Protein AF-A0A3B8WZX5-F1 (afdb_monomer_lite)

Radius of gyration: 29.1 Å; chains: 1; bounding box: 74×49×90 Å

Secondary structure (DSSP, 8-state):
-PPTTPPPS-S-PPEE-TTSPEEPPPPEEE-TT-EEEEPTT-EEEEEESEEEE-SEEEETTSEEEEEESSEEEEEE---SS--SEEEEEES--EEEE-SEEEETTSEEEEEESEEEE-SEEEEEE-SS---EEEEEEEE--EEEEPTTS-EEEE--EE-EEEE-TT-EEEEEE----TTS-GGGS--B-TTSPPPPPEEEEEESEEEE-TT-EEEETTSEEEEEE-S-TT--S---SPPTT-EEEE-TT-EEE-PPPPEEEEGGGGEEEEE--TTTTTT-TTTTTSTTTT-EEEEETTT--TTS--HHHHHTS-B-HHHHS-S--EEEEEESSEEEE-TT-EEE----EEEEESEEEEEEEEEETTS-EEETTT--TTSPEEEE-SSEEEEETTTTEEEEE--TT---EEEEEE--EEEE----EEEEE-SEEEE-SEEE------TT--STTTSPPPPEEEES-PPPTT---TT--TTS-----------------SS----GGGS--

Sequence (509 aa):
LAAAGEQLDSALTPFLDANDNPLPSGDVIVEQGAQLSADSFGRLMLVGANVENRGSLEAADGQVILAAGDELVLLNSTDSDLRGFLVEVANGGTVTHSGEIVTERGNTTLVGLAVNQSGRISATTSLDVNGSIHLLARDGGSVQNSGGGGKELISTHTGALVIDQDSVTEVVAEIGPQNLPLSERDTAIDEQPQPLSQIELMGRTIHLRGNSRISARGGEVTLNALSDPSDTSGSPLAENDVRIQMESAALIDVSGYDASKEMASNQIEVELRGNEFADAPLQKNGPLRGEKVNIDIREGTPVADVGAFINSVPKNLAERLSAGGSVTFNSSGEVRLLAGAEIDVSGGTVDYAAGNITTSQLLAADGRLVDIADASPDVPYRGVARALEITDEKWQFTQQFVGAAFSGDVTRYHDAYQQGQDAGRVVIEAPGMLVENRFVSDTTVGEFQRNVADRPNGGELVIGLAPQAGELQLNRDPQLVGYRAPNIEIDEFSDQPSSGALDFNTSLM

Structure (mmCIF, N/CA/C/O backbone):
data_AF-A0A3B8WZX5-F1
#
_entry.id   AF-A0A3B8WZX5-F1
#
loop_
_atom_site.group_PDB
_atom_site.id
_atom_site.type_symbol
_atom_site.label_atom_id
_atom_site.label_alt_id
_atom_site.label_comp_id
_atom_site.label_asym_id
_atom_site.label_entity_id
_atom_site.label_seq_id
_atom_site.pdbx_PDB_ins_code
_atom_site.Cartn_x
_atom_site.Cartn_y
_atom_site.Cartn_z
_atom_site.occupancy
_atom_site.B_iso_or_equiv
_atom_site.auth_seq_id
_atom_site.auth_comp_id
_atom_site.auth_asym_id
_atom_site.auth_atom_id
_atom_site.pdbx_PDB_model_num
ATOM 1 N N . LEU A 1 1 ? -20.869 22.727 6.109 1.00 32.78 1 LEU A N 1
ATOM 2 C CA . LEU A 1 1 ? -19.502 22.843 5.555 1.00 32.78 1 LEU A CA 1
ATOM 3 C C . LEU A 1 1 ? -18.841 24.028 6.244 1.00 32.78 1 LEU A C 1
ATOM 5 O O . LEU A 1 1 ? -19.081 25.156 5.835 1.00 32.78 1 LEU A O 1
ATOM 9 N N . ALA A 1 2 ? -18.147 23.786 7.357 1.00 27.91 2 ALA A N 1
ATOM 10 C CA . ALA A 1 2 ? -17.341 24.817 8.009 1.00 27.91 2 ALA A CA 1
ATOM 11 C C . ALA A 1 2 ? -16.017 24.995 7.251 1.00 27.91 2 ALA A C 1
ATOM 13 O O . ALA A 1 2 ? -15.567 24.078 6.558 1.00 27.91 2 ALA A O 1
ATOM 14 N N . ALA A 1 3 ? -15.441 26.192 7.341 1.00 27.61 3 ALA A N 1
ATOM 15 C CA . ALA A 1 3 ? -14.162 26.519 6.728 1.00 27.61 3 ALA A CA 1
ATOM 16 C C . ALA A 1 3 ? -13.019 25.721 7.382 1.00 27.61 3 ALA A C 1
ATOM 18 O O . ALA A 1 3 ? -13.107 25.308 8.539 1.00 27.61 3 ALA A O 1
ATOM 19 N N . ALA A 1 4 ? -11.940 25.503 6.628 1.00 32.44 4 ALA A N 1
ATOM 20 C CA . ALA A 1 4 ? -10.750 24.815 7.114 1.00 32.44 4 ALA A CA 1
ATOM 21 C C . ALA A 1 4 ? -10.227 25.461 8.411 1.00 32.44 4 ALA A C 1
ATOM 23 O O . ALA A 1 4 ? -9.957 26.660 8.446 1.00 32.44 4 ALA A O 1
ATOM 24 N N . GLY A 1 5 ? -10.082 24.655 9.465 1.00 37.53 5 GLY A N 1
ATOM 25 C CA . GLY A 1 5 ? -9.464 25.074 10.722 1.00 37.53 5 GLY A CA 1
ATOM 26 C C . GLY A 1 5 ? -10.410 25.575 11.816 1.00 37.53 5 GLY A C 1
ATOM 27 O O . GLY A 1 5 ? -9.913 25.964 12.871 1.00 37.53 5 GLY A O 1
ATOM 28 N N . GLU A 1 6 ? -11.734 25.537 11.658 1.00 37.16 6 GLU A N 1
ATOM 29 C CA . GLU A 1 6 ? -12.652 25.754 12.789 1.00 37.16 6 GLU A CA 1
ATOM 30 C C . GLU A 1 6 ? -12.903 24.445 13.553 1.00 37.16 6 GLU A C 1
ATOM 32 O O . GLU A 1 6 ? -13.198 23.413 12.957 1.00 37.16 6 GLU A O 1
ATOM 37 N N . GLN A 1 7 ? -12.750 24.491 14.883 1.00 42.84 7 GLN A N 1
ATOM 38 C CA . GLN A 1 7 ? -13.244 23.432 15.762 1.00 42.84 7 GLN A CA 1
ATOM 39 C C . GLN A 1 7 ? -14.767 23.476 15.659 1.00 42.84 7 GLN A C 1
ATOM 41 O O . GLN A 1 7 ? -15.367 24.507 15.957 1.00 42.84 7 GLN A O 1
ATOM 46 N N . LEU A 1 8 ? -15.382 22.390 15.204 1.00 43.44 8 LEU A N 1
ATOM 47 C CA . LEU A 1 8 ? -16.813 22.229 15.400 1.00 43.44 8 LEU A CA 1
ATOM 48 C C . LEU A 1 8 ? -17.001 21.960 16.897 1.00 43.44 8 LEU A C 1
ATOM 50 O O . LEU A 1 8 ? -16.358 21.057 17.436 1.00 43.44 8 LEU A O 1
ATOM 54 N N . ASP A 1 9 ? -17.827 22.764 17.574 1.00 43.78 9 ASP A N 1
ATOM 55 C CA . ASP A 1 9 ? -18.395 22.373 18.870 1.00 43.78 9 ASP A CA 1
ATOM 56 C C . ASP A 1 9 ? -18.927 20.935 18.750 1.00 43.78 9 ASP A C 1
ATOM 58 O O . ASP A 1 9 ? -19.375 20.564 17.659 1.00 43.78 9 ASP A O 1
ATOM 62 N N . SER A 1 10 ? -18.840 20.140 19.830 1.00 48.41 10 SER A N 1
ATOM 63 C CA . SER A 1 10 ? -19.193 18.708 19.837 1.00 48.41 10 SER A CA 1
ATOM 64 C C . SER A 1 10 ? -20.376 18.428 18.907 1.00 48.41 10 SER A C 1
ATOM 66 O O . SER A 1 10 ? -21.470 18.971 19.089 1.00 48.41 10 SER A O 1
ATOM 68 N N . ALA A 1 11 ? -20.130 17.641 17.852 1.00 44.72 11 ALA A N 1
ATOM 69 C CA . ALA A 1 11 ? -21.087 17.455 16.759 1.00 44.72 11 ALA A CA 1
ATOM 70 C C . ALA A 1 11 ? -22.390 16.777 17.224 1.00 44.72 11 ALA A C 1
ATOM 72 O O . ALA A 1 11 ? -23.406 16.823 16.527 1.00 44.72 11 ALA A O 1
ATOM 73 N N . LEU A 1 12 ? -22.366 16.176 18.415 1.00 49.47 12 LEU A N 1
ATOM 74 C CA . LEU A 1 12 ? -23.503 15.578 19.086 1.00 49.47 12 LEU A CA 1
ATOM 75 C C . LEU A 1 12 ? -23.896 16.472 20.266 1.00 49.47 12 LEU A C 1
ATOM 77 O O . LEU A 1 12 ? -23.279 16.446 21.327 1.00 49.47 12 LEU A O 1
ATOM 81 N N . THR A 1 13 ? -24.959 17.260 20.098 1.00 54.66 13 THR A N 1
ATOM 82 C CA . THR A 1 13 ? -25.669 17.783 21.272 1.00 54.66 13 THR A CA 1
ATOM 83 C C . THR A 1 13 ? -26.432 16.612 21.890 1.00 54.66 13 THR A C 1
ATOM 85 O O . THR A 1 13 ? -27.194 15.958 21.170 1.00 54.66 13 THR A O 1
ATOM 88 N N . PRO A 1 14 ? -26.224 16.285 23.179 1.00 57.25 14 PRO A N 1
ATOM 89 C CA . PRO A 1 14 ? -26.916 15.161 23.787 1.00 57.25 14 PRO A CA 1
ATOM 90 C C . PRO A 1 14 ? -28.425 15.399 23.730 1.00 57.25 14 PRO A C 1
ATOM 92 O O . PRO A 1 14 ? -28.904 16.508 23.992 1.00 57.25 14 PRO A O 1
ATOM 95 N N . PHE A 1 15 ? -29.183 14.357 23.387 1.00 59.25 15 PHE A N 1
ATOM 96 C CA . PHE A 1 15 ? -30.637 14.403 23.515 1.00 59.25 15 PHE A CA 1
ATOM 97 C C . PHE A 1 15 ? -30.975 14.686 24.976 1.00 59.25 15 PHE A C 1
ATOM 99 O O . PHE A 1 15 ? -30.326 14.145 25.853 1.00 59.25 15 PHE A O 1
ATOM 106 N N . LEU A 1 16 ? -31.961 15.528 25.266 1.00 70.50 16 LEU A N 1
ATOM 107 C CA . LEU A 1 16 ? -32.364 15.787 26.648 1.00 70.50 16 LEU A CA 1
ATOM 108 C C . LEU A 1 16 ? -33.636 14.999 26.975 1.00 70.50 16 LEU A C 1
ATOM 110 O O . LEU A 1 16 ? -34.554 14.925 26.154 1.00 70.50 16 LEU A O 1
ATOM 114 N N . ASP A 1 17 ? -33.695 14.393 28.161 1.00 72.44 17 ASP A N 1
ATOM 115 C CA . ASP A 1 17 ? -34.933 13.827 28.693 1.00 72.44 17 ASP A CA 1
ATOM 116 C C . ASP A 1 17 ? -35.912 14.939 29.130 1.00 72.44 17 ASP A C 1
ATOM 118 O O . ASP A 1 17 ? -35.624 16.134 29.058 1.00 72.44 17 ASP A O 1
ATOM 122 N N . ALA A 1 18 ? -37.100 14.559 29.608 1.00 78.50 18 ALA A N 1
ATOM 123 C CA . ALA A 1 18 ? -38.114 15.517 30.066 1.00 78.50 18 ALA A CA 1
ATOM 124 C C . ALA A 1 18 ? -37.692 16.362 31.293 1.00 78.50 18 ALA A C 1
ATOM 126 O O . ALA A 1 18 ? -38.438 17.256 31.690 1.00 78.50 18 ALA A O 1
ATOM 127 N N . ASN A 1 19 ? -36.541 16.064 31.903 1.00 83.50 19 ASN A N 1
ATOM 128 C CA . ASN A 1 19 ? -35.959 16.764 33.045 1.00 83.50 19 ASN A CA 1
ATOM 129 C C . ASN A 1 19 ? -34.645 17.486 32.680 1.00 83.50 19 ASN A C 1
ATOM 131 O O . ASN A 1 19 ? -33.894 17.836 33.589 1.00 83.50 19 ASN A O 1
ATOM 135 N N . ASP A 1 20 ? -34.364 17.692 31.387 1.00 77.00 20 ASP A N 1
ATOM 136 C CA . ASP A 1 20 ? -33.125 18.288 30.871 1.00 77.00 20 ASP A CA 1
ATOM 137 C C . ASP A 1 20 ? -31.845 17.483 31.190 1.00 77.00 20 ASP A C 1
ATOM 139 O O . ASP A 1 20 ? -30.740 18.031 31.182 1.00 77.00 20 ASP A O 1
ATOM 143 N N . ASN A 1 21 ? -31.954 16.173 31.444 1.00 74.12 21 ASN A N 1
ATOM 144 C CA . ASN A 1 21 ? -30.777 15.313 31.575 1.00 74.12 21 ASN A CA 1
ATOM 145 C C . ASN A 1 21 ? -30.302 14.837 30.194 1.00 74.12 21 ASN A C 1
ATOM 147 O O . ASN A 1 21 ? -31.134 14.376 29.409 1.00 74.12 21 ASN A O 1
ATOM 151 N N . PRO A 1 22 ? -28.986 14.849 29.918 1.00 64.06 22 PRO A N 1
ATOM 152 C CA . PRO A 1 22 ? -28.408 14.188 28.754 1.00 64.06 22 PRO A CA 1
ATOM 153 C C . PRO A 1 22 ? -28.813 12.709 28.696 1.00 64.06 22 PRO A C 1
ATOM 155 O O . PRO A 1 22 ? -28.490 11.920 29.584 1.00 64.06 22 PRO A O 1
ATOM 158 N N . LEU A 1 23 ? -29.522 12.333 27.643 1.00 55.78 23 LEU A N 1
ATOM 159 C CA . LEU A 1 23 ? -29.677 10.972 27.169 1.00 55.78 23 LEU A CA 1
ATOM 160 C C . LEU A 1 23 ? -28.424 10.630 26.352 1.00 55.78 23 LEU A C 1
ATOM 162 O O . LEU A 1 23 ? -28.051 11.413 25.470 1.00 55.78 23 LEU A O 1
ATOM 166 N N . PRO A 1 24 ? -27.779 9.485 26.624 1.00 57.88 24 PRO A N 1
ATOM 167 C CA . PRO A 1 24 ? -26.648 9.032 25.828 1.00 57.88 24 PRO A CA 1
ATOM 168 C C . PRO A 1 24 ? -27.060 8.885 24.358 1.00 57.88 24 PRO A C 1
ATOM 170 O O . PRO A 1 24 ? -28.214 8.556 24.053 1.00 57.88 24 PRO A O 1
ATOM 173 N N . SER A 1 25 ? -26.120 9.144 23.447 1.00 65.44 25 SER A N 1
ATOM 174 C CA . SER A 1 25 ? -26.277 8.796 22.035 1.00 65.44 25 SER A CA 1
ATOM 175 C C . SER A 1 25 ? -26.617 7.304 21.935 1.00 65.44 25 SER A C 1
ATOM 177 O O . SER A 1 25 ? -26.073 6.469 22.652 1.00 65.44 25 SER A O 1
ATOM 179 N N . GLY A 1 26 ? -27.601 6.962 21.104 1.00 78.50 26 GLY A N 1
ATOM 180 C CA . GLY A 1 26 ? -27.980 5.565 20.901 1.00 78.50 26 GLY A CA 1
ATOM 181 C C . GLY A 1 26 ? -26.941 4.812 20.072 1.00 78.50 26 GLY A C 1
ATOM 182 O O . GLY A 1 26 ? -26.116 5.420 19.385 1.00 78.50 26 GLY A O 1
ATOM 183 N N . ASP A 1 27 ? -27.021 3.485 20.103 1.00 90.56 27 ASP A N 1
ATOM 184 C CA . ASP A 1 27 ? -26.259 2.634 19.194 1.00 90.56 27 ASP A CA 1
ATOM 185 C C . ASP A 1 27 ? -26.730 2.836 17.744 1.00 90.56 27 ASP A C 1
ATOM 187 O O . ASP A 1 27 ? -27.925 3.010 17.476 1.00 90.56 27 ASP A O 1
ATOM 191 N N . VAL A 1 28 ? -25.794 2.772 16.799 1.00 95.12 28 VAL A N 1
ATOM 192 C CA . VAL A 1 28 ? -26.079 2.746 15.361 1.00 95.12 28 VAL A CA 1
ATOM 193 C C . VAL A 1 28 ? -25.837 1.338 14.849 1.00 95.12 28 VAL A C 1
ATOM 195 O O . VAL A 1 28 ? -24.717 0.840 14.898 1.00 95.12 28 VAL A O 1
ATOM 198 N N . ILE A 1 29 ? -26.888 0.704 14.332 1.00 97.31 29 ILE A N 1
ATOM 199 C CA . ILE A 1 29 ? -26.825 -0.663 13.813 1.00 97.31 29 ILE A CA 1
ATOM 200 C C . ILE A 1 29 ? -27.246 -0.655 12.345 1.00 97.31 29 ILE A C 1
ATOM 202 O O . ILE A 1 29 ? -28.369 -0.273 12.006 1.00 97.31 29 ILE A O 1
ATOM 206 N N . VAL A 1 30 ? -26.345 -1.101 11.473 1.00 98.12 30 VAL A N 1
ATOM 207 C CA . VAL A 1 30 ? -26.641 -1.430 10.078 1.00 98.12 30 VAL A CA 1
ATOM 208 C C . VAL A 1 30 ? -26.910 -2.924 10.004 1.00 98.12 30 VAL A C 1
ATOM 210 O O . VAL A 1 30 ? -26.001 -3.743 10.123 1.00 98.12 30 VAL A O 1
ATOM 213 N N . GLU A 1 31 ? -28.180 -3.274 9.830 1.00 98.00 31 GLU A N 1
ATOM 214 C CA . GLU A 1 31 ? -28.634 -4.662 9.823 1.00 98.00 31 GLU A CA 1
ATOM 215 C C . GLU A 1 31 ? -28.153 -5.447 8.598 1.00 98.00 31 GLU A C 1
ATOM 217 O O . GLU A 1 31 ? -27.866 -4.896 7.531 1.00 98.00 31 GLU A O 1
ATOM 222 N N . GLN A 1 32 ? -28.110 -6.772 8.739 1.00 96.81 32 GLN A N 1
ATOM 223 C CA . GLN A 1 32 ? -27.703 -7.660 7.656 1.00 96.81 32 GLN A CA 1
ATOM 224 C C . GLN A 1 32 ? -28.597 -7.473 6.420 1.00 96.81 32 GLN A C 1
ATOM 226 O O . GLN A 1 32 ? -29.825 -7.497 6.505 1.00 96.81 32 GLN A O 1
ATOM 231 N N . GLY A 1 33 ? -27.968 -7.313 5.255 1.00 95.50 33 GLY A N 1
ATOM 232 C CA . GLY A 1 33 ? -28.655 -7.067 3.984 1.00 95.50 33 GLY A CA 1
ATOM 233 C C . GLY A 1 33 ? -29.022 -5.603 3.724 1.00 95.50 33 GLY A C 1
ATOM 234 O O . GLY A 1 33 ? -29.486 -5.297 2.626 1.00 95.50 33 GLY A O 1
ATOM 235 N N . ALA A 1 34 ? -28.794 -4.693 4.679 1.00 98.00 34 ALA A N 1
ATOM 236 C CA . ALA A 1 34 ? -28.847 -3.262 4.404 1.00 98.00 34 ALA A CA 1
ATOM 237 C C . ALA A 1 34 ? -27.682 -2.847 3.491 1.00 98.00 34 ALA A C 1
ATOM 239 O O . ALA A 1 34 ? -26.581 -3.392 3.584 1.00 98.00 34 ALA A O 1
ATOM 240 N N . GLN A 1 35 ? -27.941 -1.877 2.616 1.00 97.94 35 GLN A N 1
ATOM 241 C CA . GLN A 1 35 ? -26.959 -1.299 1.702 1.00 97.94 35 GLN A CA 1
ATOM 242 C C . GLN A 1 35 ? -26.987 0.217 1.855 1.00 97.94 35 GLN A C 1
ATOM 244 O O . GLN A 1 35 ? -28.053 0.831 1.760 1.00 97.94 35 GLN A O 1
ATOM 249 N N . LEU A 1 36 ? -25.827 0.808 2.117 1.00 97.81 36 LEU A N 1
ATOM 250 C CA . LEU A 1 36 ? -25.641 2.247 2.247 1.00 97.81 36 LEU A CA 1
ATOM 251 C C . LEU A 1 36 ? -24.509 2.665 1.314 1.00 97.81 36 LEU A C 1
ATOM 253 O O . LEU A 1 36 ? -23.371 2.253 1.505 1.00 97.81 36 LEU A O 1
ATOM 257 N N . SER A 1 37 ? -24.820 3.502 0.332 1.00 96.56 37 SER A N 1
ATOM 258 C CA . SER A 1 37 ? -23.847 4.006 -0.633 1.00 96.56 37 SER A CA 1
ATOM 259 C C . SER A 1 37 ? -23.802 5.530 -0.599 1.00 96.56 37 SER A C 1
ATOM 261 O O . SER A 1 37 ? -24.847 6.187 -0.542 1.00 96.56 37 SER A O 1
ATOM 263 N N . ALA A 1 38 ? -22.605 6.095 -0.670 1.00 94.81 38 ALA A N 1
ATOM 264 C CA . ALA A 1 38 ? -22.391 7.497 -0.994 1.00 94.81 38 ALA A CA 1
ATOM 265 C C . ALA A 1 38 ? -22.015 7.637 -2.479 1.00 94.81 38 ALA A C 1
ATOM 267 O O . ALA A 1 38 ? -21.357 6.763 -3.038 1.00 94.81 38 ALA A O 1
ATOM 268 N N . ASP A 1 39 ? -22.420 8.744 -3.107 1.00 92.31 39 ASP A N 1
ATOM 269 C CA . ASP A 1 39 ? -21.958 9.096 -4.457 1.00 92.31 39 ASP A CA 1
ATOM 270 C C . ASP A 1 39 ? -20.433 9.324 -4.472 1.00 92.31 39 ASP A C 1
ATOM 272 O O . ASP A 1 39 ? -19.824 9.510 -3.416 1.00 92.31 39 ASP A O 1
ATOM 276 N N . SER A 1 40 ? -19.814 9.369 -5.659 1.00 87.12 40 SER A N 1
ATOM 277 C CA . SER A 1 40 ? -18.374 9.629 -5.810 1.00 87.12 40 SER A CA 1
ATOM 278 C C . SER A 1 40 ? -17.921 10.871 -5.037 1.00 87.12 40 SER A C 1
ATOM 280 O O . SER A 1 40 ? -18.582 11.913 -5.088 1.00 87.12 40 SER A O 1
ATOM 282 N N . PHE A 1 41 ? -16.788 10.777 -4.333 1.00 86.69 41 PHE A N 1
ATOM 283 C CA . PHE A 1 41 ? -16.270 11.812 -3.414 1.00 86.69 41 PHE A CA 1
ATOM 284 C C . PHE A 1 41 ? -17.177 12.107 -2.205 1.00 86.69 41 PHE A C 1
ATOM 286 O O . PHE A 1 41 ? -16.937 13.041 -1.430 1.00 86.69 41 PHE A O 1
ATOM 293 N N . GLY A 1 42 ? -18.247 11.331 -2.045 1.00 90.81 42 GLY A N 1
ATOM 294 C CA . GLY A 1 42 ? -19.173 11.389 -0.935 1.00 90.81 42 GLY A CA 1
ATOM 295 C C . GLY A 1 42 ? -18.597 10.753 0.323 1.00 90.81 42 GLY A C 1
ATOM 296 O O . GLY A 1 42 ? -17.535 10.130 0.337 1.00 90.81 42 GLY A O 1
ATOM 297 N N . ARG A 1 43 ? -19.313 10.948 1.429 1.00 91.81 43 ARG A N 1
ATOM 298 C CA . ARG A 1 43 ? -18.917 10.424 2.734 1.00 91.81 43 ARG A CA 1
ATOM 299 C C . ARG A 1 43 ? -20.086 9.717 3.379 1.00 91.81 43 ARG A C 1
ATOM 301 O O . ARG A 1 43 ? -21.177 10.285 3.451 1.00 91.81 43 ARG A O 1
ATOM 308 N N . LEU A 1 44 ? -19.832 8.517 3.879 1.00 95.50 44 LEU A N 1
ATOM 309 C CA . LEU A 1 44 ? -20.768 7.769 4.696 1.00 95.50 44 LEU A CA 1
ATOM 310 C C . LEU A 1 44 ? -20.238 7.738 6.125 1.00 95.50 44 LEU A C 1
ATOM 312 O O . LEU A 1 44 ? -19.161 7.212 6.379 1.00 95.50 44 LEU A O 1
ATOM 316 N N . MET A 1 45 ? -20.986 8.325 7.053 1.00 95.25 45 MET A N 1
ATOM 317 C CA . MET A 1 45 ? -20.555 8.476 8.436 1.00 95.25 45 MET A CA 1
ATOM 318 C C . MET A 1 45 ? -21.610 7.912 9.388 1.00 95.25 45 MET A C 1
ATOM 320 O O . MET A 1 45 ? -22.748 8.382 9.407 1.00 95.25 45 MET A O 1
ATOM 324 N N . LEU A 1 46 ? -21.218 6.909 10.172 1.00 95.38 46 LEU A N 1
ATOM 325 C CA . LEU A 1 46 ? -22.026 6.257 11.199 1.00 95.38 46 LEU A CA 1
ATOM 326 C C . LEU A 1 46 ? -21.436 6.599 12.567 1.00 95.38 46 LEU A C 1
ATOM 328 O O . LEU A 1 46 ? -20.280 6.277 12.835 1.00 95.38 46 LEU A O 1
ATOM 332 N N . VAL A 1 47 ? -22.216 7.285 13.406 1.00 92.75 47 VAL A N 1
ATOM 333 C CA . VAL A 1 47 ? -21.753 7.826 14.694 1.00 92.75 47 VAL A CA 1
ATOM 334 C C . VAL A 1 47 ? -22.771 7.511 15.776 1.00 92.75 47 VAL A C 1
ATOM 336 O O . VAL A 1 47 ? -23.939 7.876 15.640 1.00 92.75 47 VAL A O 1
ATOM 339 N N . GLY A 1 48 ? -22.332 6.871 16.853 1.00 90.81 48 GLY A N 1
ATOM 340 C CA . GLY A 1 48 ? -23.176 6.531 17.999 1.00 90.81 48 GLY A CA 1
ATOM 341 C C . GLY A 1 48 ? -22.342 6.142 19.213 1.00 90.81 48 GLY A C 1
ATOM 342 O O . GLY A 1 48 ? -21.117 6.137 19.135 1.00 90.81 48 GLY A O 1
ATOM 343 N N . ALA A 1 49 ? -22.989 5.778 20.322 1.00 89.81 49 ALA A N 1
ATOM 344 C CA . ALA A 1 49 ? -22.266 5.246 21.483 1.00 89.81 49 ALA A CA 1
ATOM 345 C C . ALA A 1 49 ? -21.542 3.937 21.127 1.00 89.81 49 ALA A C 1
ATOM 347 O O . ALA A 1 49 ? -20.379 3.740 21.469 1.00 89.81 49 ALA A O 1
ATOM 348 N N . ASN A 1 50 ? -22.214 3.072 20.367 1.00 94.44 50 ASN A N 1
ATOM 349 C CA . ASN A 1 50 ? -21.611 1.939 19.675 1.00 94.44 50 ASN A CA 1
ATOM 350 C C . ASN A 1 50 ? -22.064 1.931 18.216 1.00 94.44 50 ASN A C 1
ATOM 352 O O . ASN A 1 50 ? -23.167 2.380 17.892 1.00 94.44 50 ASN A O 1
ATOM 356 N N . VAL A 1 51 ? -21.219 1.402 17.335 1.00 97.75 51 VAL A N 1
ATOM 357 C CA . VAL A 1 51 ? -21.521 1.270 15.908 1.00 97.75 51 VAL A CA 1
ATOM 358 C C . VAL A 1 51 ? -21.337 -0.181 15.495 1.00 97.75 51 VAL A C 1
ATOM 360 O O . VAL A 1 51 ? -20.249 -0.737 15.625 1.00 97.75 51 VAL A O 1
ATOM 363 N N . GLU A 1 52 ? -22.393 -0.796 14.976 1.00 98.50 52 GLU A N 1
ATOM 364 C CA . GLU A 1 52 ? -22.358 -2.152 14.440 1.00 98.50 52 GLU A CA 1
ATOM 365 C C . GLU A 1 52 ? -22.735 -2.150 12.956 1.00 98.50 52 GLU A C 1
ATOM 367 O O . GLU A 1 52 ? -23.819 -1.704 12.580 1.00 98.50 52 GLU A O 1
ATOM 372 N N . ASN A 1 53 ? -21.858 -2.683 12.106 1.00 98.56 53 ASN A N 1
ATOM 373 C CA . ASN A 1 53 ? -22.152 -2.928 10.699 1.00 98.56 53 ASN A CA 1
ATOM 374 C C . ASN A 1 53 ? -22.228 -4.427 10.398 1.00 98.56 53 ASN A C 1
ATOM 376 O O . ASN A 1 53 ? -21.250 -5.157 10.565 1.00 98.56 53 ASN A O 1
ATOM 380 N N . ARG A 1 54 ? -23.384 -4.866 9.894 1.00 98.56 54 ARG A N 1
ATOM 381 C CA . ARG A 1 54 ? -23.637 -6.210 9.345 1.00 98.56 54 ARG A CA 1
ATOM 382 C C . ARG A 1 54 ? -24.039 -6.173 7.864 1.00 98.56 54 ARG A C 1
ATOM 384 O O . ARG A 1 54 ? -24.284 -7.224 7.272 1.00 98.56 54 ARG A O 1
ATOM 391 N N . GLY A 1 55 ? -24.182 -4.977 7.292 1.00 98.31 55 GLY A N 1
ATOM 392 C CA . GLY A 1 55 ? -24.618 -4.740 5.916 1.00 98.31 55 GLY A CA 1
ATOM 393 C C . GLY A 1 55 ? -23.454 -4.470 4.962 1.00 98.31 55 GLY A C 1
ATOM 394 O O . GLY A 1 55 ? -22.326 -4.897 5.201 1.00 98.31 55 GLY A O 1
ATOM 395 N N . SER A 1 56 ? -23.742 -3.764 3.872 1.00 98.38 56 SER A N 1
ATOM 396 C CA . SER A 1 56 ? -22.759 -3.311 2.883 1.00 98.38 56 SER A CA 1
ATOM 397 C C . SER A 1 56 ? -22.699 -1.784 2.871 1.00 98.38 56 SER A C 1
ATOM 399 O O . SER A 1 56 ? -23.738 -1.122 2.766 1.00 98.38 56 SER A O 1
ATOM 401 N N . LEU A 1 57 ? -21.492 -1.240 3.022 1.00 98.50 57 LEU A N 1
ATOM 402 C CA . LEU A 1 57 ? -21.209 0.192 2.993 1.00 98.50 57 LEU A CA 1
ATOM 403 C C . LEU A 1 57 ? -20.291 0.507 1.810 1.00 98.50 57 LEU A C 1
ATOM 405 O O . LEU A 1 57 ? -19.255 -0.136 1.660 1.00 98.50 57 LEU A O 1
ATOM 409 N N . GLU A 1 58 ? -20.632 1.512 1.012 1.00 97.81 58 GLU A N 1
ATOM 410 C CA . GLU A 1 58 ? -19.881 1.864 -0.196 1.00 97.81 58 GLU A CA 1
ATOM 411 C C . GLU A 1 58 ? -19.653 3.377 -0.300 1.00 97.81 58 GLU A C 1
ATOM 413 O O . GLU A 1 58 ? -20.579 4.172 -0.117 1.00 97.81 58 GLU A O 1
ATOM 418 N N . ALA A 1 59 ? -18.422 3.788 -0.606 1.00 95.38 59 ALA A N 1
ATOM 419 C CA . ALA A 1 59 ? -18.100 5.171 -0.960 1.00 95.38 59 ALA A CA 1
ATOM 420 C C . ALA A 1 59 ? -16.924 5.223 -1.950 1.00 95.38 59 ALA A C 1
ATOM 422 O O . ALA A 1 59 ? -15.759 5.263 -1.548 1.00 95.38 59 ALA A O 1
ATOM 423 N N . ALA A 1 60 ? -17.231 5.238 -3.249 1.00 91.38 60 ALA A N 1
ATOM 424 C CA . ALA A 1 60 ? -16.229 5.394 -4.303 1.00 91.38 60 ALA A CA 1
ATOM 425 C C . ALA A 1 60 ? -15.589 6.794 -4.267 1.00 91.38 60 ALA A C 1
ATOM 427 O O . ALA A 1 60 ? -16.274 7.800 -4.066 1.00 91.38 60 ALA A O 1
ATOM 428 N N . ASP A 1 61 ? -14.268 6.864 -4.432 1.00 89.19 61 ASP A N 1
ATOM 429 C CA . ASP A 1 61 ? -13.442 8.079 -4.335 1.00 89.19 61 ASP A CA 1
ATOM 430 C C . ASP A 1 61 ? -13.662 8.874 -3.031 1.00 89.19 61 ASP A C 1
ATOM 432 O O . ASP A 1 61 ? -13.373 10.070 -2.945 1.00 89.19 61 ASP A O 1
ATOM 436 N N . GLY A 1 62 ? -14.252 8.222 -2.030 1.00 92.25 62 GLY A N 1
ATOM 437 C CA . GLY A 1 62 ? -14.863 8.849 -0.873 1.00 92.25 62 GLY A CA 1
ATOM 438 C C . GLY A 1 62 ? -14.327 8.296 0.436 1.00 92.25 62 GLY A C 1
ATOM 439 O O . GLY A 1 62 ? -13.227 7.744 0.511 1.00 92.25 62 GLY A O 1
ATOM 440 N N . GLN A 1 63 ? -15.118 8.473 1.490 1.00 94.94 63 GLN A N 1
ATOM 441 C CA . GLN A 1 63 ? -14.744 8.036 2.830 1.00 94.94 63 GLN A CA 1
ATOM 442 C C . GLN A 1 63 ? -15.903 7.336 3.544 1.00 94.94 63 GLN A C 1
ATOM 444 O O . GLN A 1 63 ? -17.016 7.869 3.597 1.00 94.94 63 GLN A O 1
ATOM 449 N N . VAL A 1 64 ? -15.623 6.180 4.148 1.00 97.69 64 VAL A N 1
ATOM 450 C CA . VAL A 1 64 ? -16.519 5.513 5.105 1.00 97.69 64 VAL A CA 1
ATOM 451 C C . VAL A 1 64 ? -15.949 5.675 6.510 1.00 97.69 64 VAL A C 1
ATOM 453 O O . VAL A 1 64 ? -14.789 5.357 6.751 1.00 97.69 64 VAL A O 1
ATOM 456 N N . ILE A 1 65 ? -16.765 6.166 7.442 1.00 97.38 65 ILE A N 1
ATOM 457 C CA . ILE A 1 65 ? -16.375 6.419 8.832 1.00 97.38 65 ILE A CA 1
ATOM 458 C C . ILE A 1 65 ? -17.362 5.728 9.765 1.00 97.38 65 ILE A C 1
ATOM 460 O O . ILE A 1 65 ? -18.556 6.035 9.741 1.00 97.38 65 ILE A O 1
ATOM 464 N N . LEU A 1 66 ? -16.863 4.842 10.620 1.00 97.81 66 LEU A N 1
ATOM 465 C CA . LEU A 1 66 ? -17.594 4.302 11.763 1.00 97.81 66 LEU A CA 1
ATOM 466 C C . LEU A 1 66 ? -16.918 4.836 13.024 1.00 97.81 66 LEU A C 1
ATOM 468 O O . LEU A 1 66 ? -15.785 4.461 13.313 1.00 97.81 66 LEU A O 1
ATOM 472 N N . ALA A 1 67 ? -17.599 5.717 13.752 1.00 95.94 67 ALA A N 1
ATOM 473 C CA . ALA A 1 67 ? -17.073 6.346 14.957 1.00 95.94 67 ALA A CA 1
ATOM 474 C C . ALA A 1 67 ? -17.972 6.033 16.156 1.00 95.94 67 ALA A C 1
ATOM 476 O O . ALA A 1 67 ? -19.140 6.423 16.182 1.00 95.94 67 ALA A O 1
ATOM 477 N N . ALA A 1 68 ? -17.434 5.323 17.141 1.00 95.06 68 ALA A N 1
ATOM 478 C CA . ALA A 1 68 ? -18.139 4.993 18.370 1.00 95.06 68 ALA A CA 1
ATOM 479 C C . ALA A 1 68 ? -17.575 5.806 19.536 1.00 95.06 68 ALA A C 1
ATOM 481 O O . ALA A 1 68 ? -16.379 5.733 19.778 1.00 95.06 68 ALA A O 1
ATOM 482 N N . GLY A 1 69 ? -18.423 6.550 20.246 1.00 90.75 69 GLY A N 1
ATOM 483 C CA . GLY A 1 69 ? -18.050 7.354 21.413 1.00 90.75 69 GLY A CA 1
ATOM 484 C C . GLY A 1 69 ? -19.134 8.362 21.804 1.00 90.75 69 GLY A C 1
ATOM 485 O O . GLY A 1 69 ? -20.141 8.517 21.105 1.00 90.75 69 GLY A O 1
ATOM 486 N N . ASP A 1 70 ? -18.934 9.060 22.922 1.00 84.94 70 ASP A N 1
ATOM 487 C CA . ASP A 1 70 ? -19.889 10.072 23.401 1.00 84.94 70 ASP A CA 1
ATOM 488 C C . ASP A 1 70 ? -19.749 11.391 22.635 1.00 84.94 70 ASP A C 1
ATOM 490 O O . ASP A 1 70 ? -20.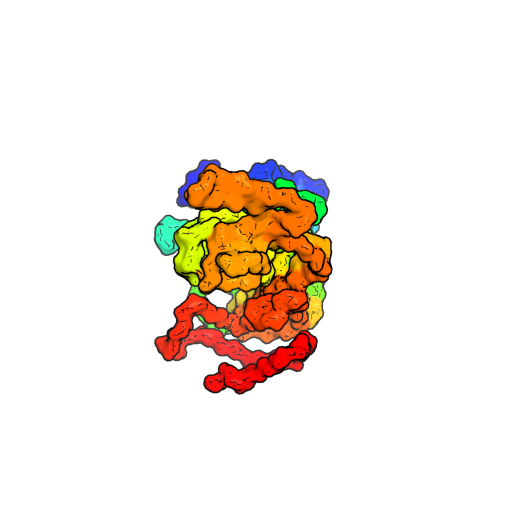731 12.099 22.400 1.00 84.94 70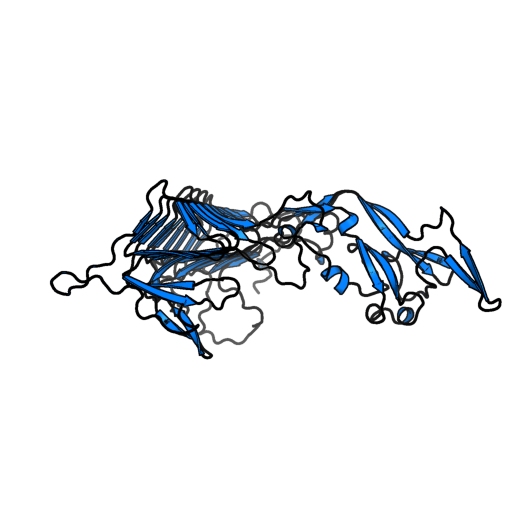 ASP A O 1
ATOM 494 N N . GLU A 1 71 ? -18.521 11.723 22.236 1.00 83.75 71 GLU A N 1
ATOM 495 C CA . GLU A 1 71 ? -18.214 12.915 21.454 1.00 83.75 71 GLU A CA 1
ATOM 496 C C . GLU A 1 71 ? -17.397 12.552 20.223 1.00 83.75 71 GLU A C 1
ATOM 498 O O . GLU A 1 71 ? -16.632 11.588 20.214 1.00 83.75 71 GLU A O 1
ATOM 503 N N . LEU A 1 72 ? -17.555 13.371 19.190 1.00 87.00 72 LEU A N 1
ATOM 504 C CA . LEU A 1 72 ? -16.891 13.230 17.909 1.00 87.00 72 LEU A CA 1
ATOM 505 C C . LEU A 1 72 ? -16.103 14.502 17.617 1.00 87.00 72 LEU A C 1
ATOM 507 O O . LEU A 1 72 ? -16.671 15.598 17.580 1.00 87.00 72 LEU A O 1
ATOM 511 N N . VAL A 1 73 ? -14.818 14.335 17.332 1.00 85.38 73 VAL A N 1
ATOM 512 C CA . VAL A 1 73 ? -13.928 15.410 16.908 1.00 85.38 73 VAL A CA 1
ATOM 513 C C . VAL A 1 73 ? -13.526 15.160 15.462 1.00 85.38 73 VAL A C 1
ATOM 515 O O . VAL A 1 73 ? -13.002 14.104 15.113 1.00 85.38 73 VAL A O 1
ATOM 518 N N . LEU A 1 74 ? -13.785 16.151 14.612 1.00 86.94 74 LEU A N 1
ATOM 519 C CA . LEU A 1 74 ? -13.458 16.107 13.193 1.00 86.94 74 LEU A CA 1
ATOM 520 C C . LEU A 1 74 ? -12.475 17.207 12.845 1.00 86.94 74 LEU A C 1
ATOM 522 O O . LEU A 1 74 ? -12.669 18.373 13.197 1.00 86.94 74 LEU A O 1
ATOM 526 N N . LEU A 1 75 ? -11.464 16.839 12.070 1.00 84.44 75 LEU A N 1
ATOM 527 C CA . LEU A 1 75 ? -10.537 17.779 11.469 1.00 84.44 75 LEU A CA 1
ATOM 528 C C . LEU A 1 75 ? -10.395 17.446 9.987 1.00 84.44 75 LEU A C 1
ATOM 530 O O . LEU A 1 75 ? -10.318 16.281 9.614 1.00 84.44 75 LEU A O 1
ATOM 534 N N . ASN A 1 76 ? -10.373 18.458 9.120 1.00 83.88 76 ASN A N 1
ATOM 535 C CA . ASN A 1 76 ? -9.997 18.214 7.728 1.00 83.88 76 ASN A CA 1
ATOM 536 C C . ASN A 1 76 ? -8.544 17.752 7.702 1.00 83.88 76 ASN A C 1
ATOM 538 O O . ASN A 1 76 ? -7.674 18.464 8.206 1.00 83.88 76 ASN A O 1
ATOM 542 N N . SER A 1 77 ? -8.304 16.596 7.095 1.00 81.00 77 SER A N 1
ATOM 543 C CA . SER A 1 77 ? -6.947 16.153 6.833 1.00 81.00 77 SER A CA 1
ATOM 544 C C . SER A 1 77 ? -6.253 17.145 5.898 1.00 81.00 77 SER A C 1
ATOM 546 O O . SER A 1 77 ? -6.846 17.636 4.933 1.00 81.00 77 SER A O 1
ATOM 548 N N . THR A 1 78 ? -5.000 17.465 6.205 1.00 73.75 78 THR A N 1
ATOM 549 C CA . THR A 1 78 ? -4.089 18.168 5.290 1.00 73.75 78 THR A CA 1
ATOM 550 C C . THR A 1 78 ? -3.188 17.204 4.529 1.00 73.75 78 THR A C 1
ATOM 552 O O . THR A 1 78 ? -2.415 17.643 3.681 1.00 73.75 78 THR A O 1
ATOM 555 N N . ASP A 1 79 ? -3.267 15.918 4.859 1.00 72.19 79 ASP A N 1
ATOM 556 C CA . ASP A 1 79 ? -2.536 14.858 4.194 1.00 72.19 79 ASP A CA 1
ATOM 557 C C . ASP A 1 79 ? -3.158 14.592 2.816 1.00 72.19 79 ASP A C 1
ATOM 559 O O . ASP A 1 79 ? -4.370 14.387 2.696 1.00 72.19 79 ASP A O 1
ATOM 563 N N . SER A 1 80 ? -2.333 14.628 1.768 1.00 67.56 80 SER A N 1
ATOM 564 C CA . SER A 1 80 ? -2.753 14.302 0.402 1.00 67.56 80 SER A CA 1
ATOM 565 C C . SER A 1 80 ? -3.168 12.840 0.250 1.00 67.56 80 SER A C 1
ATOM 567 O O . SER A 1 80 ? -3.944 12.525 -0.659 1.00 67.56 80 SER A O 1
ATOM 569 N N . ASP A 1 81 ? -2.684 11.982 1.147 1.00 67.94 81 ASP A N 1
ATOM 570 C CA . ASP A 1 81 ? -2.912 10.543 1.150 1.00 67.94 81 ASP A CA 1
ATOM 571 C C . ASP A 1 81 ? -4.217 10.189 1.878 1.00 67.94 81 ASP A C 1
ATOM 573 O O . ASP A 1 81 ? -4.924 9.265 1.479 1.00 67.94 81 ASP A O 1
ATOM 577 N N . LEU A 1 82 ? -4.619 11.003 2.861 1.00 69.81 82 LEU A N 1
ATOM 578 C CA . LEU A 1 82 ? -5.922 10.924 3.519 1.00 69.81 82 LEU A CA 1
ATOM 579 C C . LEU A 1 82 ? -6.836 12.055 3.030 1.00 69.81 82 LEU A C 1
ATOM 581 O O . LEU A 1 82 ? -6.983 13.101 3.666 1.00 69.81 82 LEU A O 1
ATOM 585 N N . ARG A 1 83 ? -7.507 11.834 1.896 1.00 75.38 83 ARG A N 1
ATOM 586 C CA . ARG A 1 83 ? -8.490 12.771 1.315 1.00 75.38 83 ARG A CA 1
ATOM 587 C C . ARG A 1 83 ? -9.827 12.668 2.047 1.00 75.38 83 ARG A C 1
ATOM 589 O O . ARG A 1 83 ? -10.792 12.087 1.555 1.00 75.38 83 ARG A O 1
ATOM 596 N N . GLY A 1 84 ? -9.884 13.220 3.255 1.00 83.81 84 GLY A N 1
ATOM 597 C CA . GLY A 1 84 ? -11.062 13.098 4.106 1.00 83.81 84 GLY A CA 1
ATOM 598 C C . GLY A 1 84 ? -10.965 13.850 5.424 1.00 83.81 84 GLY A C 1
ATOM 599 O O . GLY A 1 84 ? -10.195 14.800 5.589 1.00 83.81 84 GLY A O 1
ATOM 600 N N . PHE A 1 85 ? -11.803 13.435 6.365 1.00 85.19 85 PHE A N 1
ATOM 601 C CA . PHE A 1 85 ? -11.683 13.865 7.747 1.00 85.19 85 PHE A CA 1
ATOM 602 C C . PHE A 1 85 ? -10.746 12.936 8.511 1.00 85.19 85 PHE A C 1
ATOM 604 O O . PHE A 1 85 ? -10.859 11.717 8.407 1.00 85.19 85 PHE A O 1
ATOM 611 N N . LEU A 1 86 ? -9.889 13.533 9.330 1.00 84.75 86 LEU A N 1
ATOM 612 C CA . LEU A 1 86 ? -9.370 12.882 10.520 1.00 84.75 86 LEU A CA 1
ATOM 613 C C . LEU A 1 86 ? -10.499 12.829 11.549 1.00 84.75 86 LEU A C 1
ATOM 615 O O . LEU A 1 86 ? -11.248 13.802 11.715 1.00 84.75 86 LEU A O 1
ATOM 619 N N . VAL A 1 87 ? -10.621 11.688 12.215 1.00 88.31 87 VAL A N 1
ATOM 620 C CA . VAL A 1 87 ? -11.732 11.401 13.117 1.00 88.31 87 VAL A CA 1
ATOM 621 C C . VAL A 1 87 ? -11.182 10.889 14.427 1.00 88.31 87 VAL A C 1
ATOM 623 O O . VAL A 1 87 ? -10.419 9.930 14.441 1.00 88.31 87 VAL A O 1
ATOM 626 N N . GLU A 1 88 ? -11.615 11.515 15.511 1.00 89.44 88 GLU A N 1
ATOM 627 C CA . GLU A 1 88 ? -11.404 11.014 16.858 1.00 89.44 88 GLU A CA 1
ATOM 628 C C . GLU A 1 88 ? -12.701 11.019 17.643 1.00 89.44 88 GLU A C 1
ATOM 630 O O . GLU A 1 88 ? -13.661 11.726 17.316 1.00 89.44 88 GLU A O 1
ATOM 635 N N . VAL A 1 89 ? -12.695 10.244 18.718 1.00 89.69 89 VAL A N 1
ATOM 636 C CA . VAL A 1 89 ? -13.812 10.132 19.645 1.00 89.69 89 VAL A CA 1
ATOM 637 C C . VAL A 1 89 ? -13.355 10.386 21.073 1.00 89.69 89 VAL A C 1
ATOM 639 O O . VAL A 1 89 ? -12.178 10.231 21.416 1.00 89.69 89 VAL A O 1
ATOM 642 N N . ALA A 1 90 ? -14.297 10.773 21.924 1.00 85.44 90 ALA A N 1
ATOM 643 C CA . ALA A 1 90 ? -14.074 10.851 23.360 1.00 85.44 90 ALA A CA 1
ATOM 644 C C . ALA A 1 90 ? -15.024 9.921 24.117 1.00 85.44 90 ALA A C 1
ATOM 646 O O . ALA A 1 90 ? -16.164 9.699 23.702 1.00 85.44 90 ALA A O 1
ATOM 647 N N . ASN A 1 91 ? -14.551 9.451 25.273 1.00 84.06 91 ASN A N 1
ATOM 648 C CA . ASN A 1 91 ? -15.300 8.650 26.240 1.00 84.06 91 ASN A CA 1
ATOM 649 C C . ASN A 1 91 ? -15.775 7.290 25.698 1.00 84.06 91 ASN A C 1
ATOM 651 O O . ASN A 1 91 ? -16.904 6.866 25.935 1.00 84.06 91 ASN A O 1
ATOM 655 N N . GLY A 1 92 ? -14.892 6.555 25.030 1.00 82.19 92 GLY A N 1
ATOM 656 C CA . GLY A 1 92 ? -15.116 5.137 24.788 1.00 82.19 92 GLY A CA 1
ATOM 657 C C . GLY A 1 92 ? -15.779 4.796 23.456 1.00 82.19 92 GLY A C 1
ATOM 658 O O . GLY A 1 92 ? -15.465 5.375 22.427 1.00 82.19 92 GLY A O 1
ATOM 659 N N . GLY A 1 93 ? -16.662 3.795 23.502 1.00 92.25 93 GLY A N 1
ATOM 660 C CA . GLY A 1 93 ? -17.417 3.269 22.365 1.00 92.25 93 GLY A CA 1
ATOM 661 C C . GLY A 1 93 ? -16.789 2.044 21.697 1.00 92.25 93 GLY A C 1
ATOM 662 O O . GLY A 1 93 ? -15.573 1.844 21.718 1.00 92.25 93 GLY A O 1
ATOM 663 N N . THR A 1 94 ? -17.638 1.188 21.127 1.00 97.38 94 THR A N 1
ATOM 664 C CA . THR A 1 94 ? -17.210 0.006 20.364 1.00 97.38 94 THR A CA 1
ATOM 665 C C . THR A 1 94 ? -17.678 0.088 18.919 1.00 97.38 94 THR A C 1
ATOM 667 O O . THR A 1 94 ? -18.871 0.252 18.657 1.00 97.38 94 THR A O 1
ATOM 670 N N . VAL A 1 95 ? -16.752 -0.109 17.982 1.00 98.56 95 VAL A N 1
ATOM 671 C CA . VAL A 1 95 ? -17.058 -0.367 16.573 1.00 98.56 95 VAL A CA 1
ATOM 672 C C . VAL A 1 95 ? -16.954 -1.865 16.312 1.00 98.56 95 VAL A C 1
ATOM 674 O O . VAL A 1 95 ? -15.922 -2.479 16.572 1.00 98.56 95 VAL A O 1
ATOM 677 N N . THR A 1 96 ? -18.015 -2.466 15.782 1.00 98.62 96 THR A N 1
ATOM 678 C CA . THR A 1 96 ? -18.020 -3.863 15.334 1.00 98.62 96 THR A CA 1
ATOM 679 C C . THR A 1 96 ? -18.418 -3.928 13.868 1.00 98.62 96 THR A C 1
ATOM 681 O O . THR A 1 96 ? -19.503 -3.497 13.487 1.00 98.62 96 THR A O 1
ATOM 684 N N . HIS A 1 97 ? -17.550 -4.486 13.033 1.00 98.44 97 HIS A N 1
ATOM 685 C CA . HIS A 1 97 ? -17.785 -4.656 11.605 1.00 98.44 97 HIS A CA 1
ATOM 686 C C . HIS A 1 97 ? -17.767 -6.136 11.242 1.00 98.44 97 HIS A C 1
ATOM 688 O O . HIS A 1 97 ? -16.739 -6.784 11.358 1.00 98.44 97 HIS A O 1
ATOM 694 N N . SER A 1 98 ? -18.894 -6.665 10.777 1.00 98.38 98 SER A N 1
ATOM 695 C CA . SER A 1 98 ? -19.055 -8.062 10.337 1.00 98.38 98 SER A CA 1
ATOM 696 C C . SER A 1 98 ? -19.652 -8.185 8.929 1.00 98.38 98 SER A C 1
ATOM 698 O O . SER A 1 98 ? -19.892 -9.290 8.449 1.00 98.38 98 SER A O 1
ATOM 700 N N . GLY A 1 99 ? -19.907 -7.050 8.272 1.00 98.25 99 GLY A N 1
ATOM 701 C CA . GLY A 1 99 ? -20.414 -6.974 6.904 1.00 98.25 99 GLY A CA 1
ATOM 702 C C . GLY A 1 99 ? -19.311 -6.721 5.874 1.00 98.25 99 GLY A C 1
ATOM 703 O O . GLY A 1 99 ? -18.184 -7.203 6.004 1.00 98.25 99 GLY A O 1
ATOM 704 N N . GLU A 1 100 ? -19.625 -5.897 4.876 1.00 98.56 100 GLU A N 1
ATOM 705 C CA . GLU A 1 100 ? -18.694 -5.440 3.840 1.00 98.56 100 GLU A CA 1
ATOM 706 C C . GLU A 1 100 ? -18.571 -3.906 3.834 1.00 98.56 100 GLU A C 1
ATOM 708 O O . GLU A 1 100 ? -19.564 -3.196 4.009 1.00 98.56 100 GLU A O 1
ATOM 713 N N . ILE A 1 101 ? -17.350 -3.398 3.656 1.00 98.69 101 ILE A N 1
ATOM 714 C CA . ILE A 1 101 ? -17.061 -1.981 3.399 1.00 98.69 101 ILE A CA 1
ATOM 715 C C . ILE A 1 101 ? -16.193 -1.894 2.146 1.00 98.69 101 ILE A C 1
ATOM 717 O O . ILE A 1 101 ? -15.151 -2.548 2.089 1.00 98.69 101 ILE A O 1
ATOM 721 N N . VAL A 1 102 ? -16.604 -1.080 1.173 1.00 98.00 102 VAL A N 1
ATOM 722 C CA . VAL A 1 102 ? -15.871 -0.844 -0.077 1.00 98.00 102 VAL A CA 1
ATOM 723 C C . VAL A 1 102 ? -15.619 0.650 -0.279 1.00 98.00 102 VAL A C 1
ATOM 725 O O . VAL A 1 102 ? -16.551 1.454 -0.339 1.00 98.00 102 VAL A O 1
ATOM 728 N N . THR A 1 103 ? -14.348 1.025 -0.415 1.00 95.62 103 THR A N 1
ATOM 729 C CA . THR A 1 103 ? -13.908 2.405 -0.671 1.00 95.62 103 THR A CA 1
ATOM 730 C C . THR A 1 103 ? -12.913 2.452 -1.826 1.00 95.62 103 THR A C 1
ATOM 732 O O . THR A 1 103 ? -11.701 2.545 -1.615 1.00 95.62 103 THR A O 1
ATOM 735 N N . GLU A 1 104 ? -13.416 2.355 -3.059 1.00 92.56 104 GLU A N 1
ATOM 736 C CA . GLU A 1 104 ? -12.597 2.439 -4.278 1.00 92.56 104 GLU A CA 1
ATOM 737 C C . GLU A 1 104 ? -11.828 3.765 -4.321 1.00 92.56 104 GLU A C 1
ATOM 739 O O . GLU A 1 104 ? -12.450 4.820 -4.220 1.00 92.56 104 GLU A O 1
ATOM 744 N N . ARG A 1 105 ? -10.491 3.729 -4.420 1.00 90.94 105 ARG A N 1
ATOM 745 C CA . ARG A 1 105 ? -9.590 4.905 -4.384 1.00 90.94 105 ARG A CA 1
ATOM 746 C C . ARG A 1 105 ? -9.847 5.855 -3.201 1.00 90.94 105 ARG A C 1
ATOM 748 O O . ARG A 1 105 ? -9.483 7.035 -3.223 1.00 90.94 105 ARG A O 1
ATOM 755 N N . GLY A 1 106 ? -10.513 5.341 -2.173 1.00 92.12 106 GLY A N 1
ATOM 756 C CA . GLY A 1 106 ? -11.010 6.079 -1.027 1.00 92.12 106 GLY A CA 1
ATOM 757 C C . GLY A 1 106 ? -10.355 5.612 0.261 1.00 92.12 106 GLY A C 1
ATOM 758 O O . GLY A 1 106 ? -9.335 4.921 0.257 1.00 92.12 106 GLY A O 1
ATOM 759 N N . ASN A 1 107 ? -10.963 5.994 1.379 1.00 94.25 107 ASN A N 1
ATOM 760 C CA . ASN A 1 107 ? -10.466 5.616 2.692 1.00 94.25 107 ASN A CA 1
ATOM 761 C C . ASN A 1 107 ? -11.568 5.132 3.633 1.00 94.25 107 ASN A C 1
ATOM 763 O O . ASN A 1 107 ? -12.695 5.629 3.620 1.00 94.25 107 ASN A O 1
ATOM 767 N N . THR A 1 108 ? -11.223 4.163 4.471 1.00 97.44 108 THR A N 1
ATOM 768 C CA . THR A 1 108 ? -12.105 3.643 5.517 1.00 97.44 108 THR A CA 1
ATOM 769 C C . THR A 1 108 ? -11.501 3.930 6.886 1.00 97.44 108 THR A C 1
ATOM 771 O O . THR A 1 108 ? -10.341 3.608 7.126 1.00 97.44 108 THR A O 1
ATOM 774 N N . THR A 1 109 ? -12.287 4.483 7.808 1.00 97.44 109 THR A N 1
ATOM 775 C CA . THR A 1 109 ? -11.866 4.739 9.191 1.00 97.44 109 THR A CA 1
ATOM 776 C C . THR A 1 109 ? -12.851 4.111 10.171 1.00 97.44 109 THR A C 1
ATOM 778 O O . THR A 1 109 ? -14.039 4.436 10.167 1.00 97.44 109 THR A O 1
ATOM 781 N N . LEU A 1 110 ? -12.359 3.221 11.029 1.00 98.31 110 LEU A N 1
ATOM 782 C CA . LEU A 1 110 ? -13.081 2.699 12.187 1.00 98.31 110 LEU A CA 1
ATOM 783 C C . LEU A 1 110 ? -12.394 3.250 13.433 1.00 98.31 110 LEU A C 1
ATOM 785 O O . LEU A 1 110 ? -11.211 2.989 13.630 1.00 98.31 110 LEU A O 1
ATOM 789 N N . VAL A 1 111 ? -13.120 3.993 14.265 1.00 97.25 111 VAL A N 1
ATOM 790 C CA . VAL A 1 111 ? -12.569 4.613 15.476 1.00 97.25 111 VAL A CA 1
ATOM 791 C C . VAL A 1 111 ? -13.502 4.439 16.672 1.00 97.25 111 VAL A C 1
ATOM 793 O O . VAL A 1 111 ? -14.713 4.627 16.573 1.00 97.25 111 VAL A O 1
ATOM 796 N N . GLY A 1 112 ? -12.935 4.038 17.801 1.00 96.06 112 GLY A N 1
ATOM 797 C CA . GLY A 1 112 ? -13.630 3.743 19.054 1.00 96.06 112 GLY A CA 1
ATOM 798 C C . GLY A 1 112 ? -12.630 3.230 20.079 1.00 96.06 112 GLY A C 1
ATOM 799 O O . GLY A 1 112 ? -11.539 2.822 19.707 1.00 96.06 112 GLY A O 1
ATOM 800 N N . LEU A 1 113 ? -12.969 3.166 21.364 1.00 95.62 113 LEU A N 1
ATOM 801 C CA . LEU A 1 113 ? -12.067 2.540 22.345 1.00 95.62 113 LEU A CA 1
ATOM 802 C C . LEU A 1 113 ? -11.895 1.029 22.103 1.00 95.62 113 LEU A C 1
ATOM 804 O O . LEU A 1 113 ? -10.871 0.447 22.461 1.00 95.62 113 LEU A O 1
ATOM 808 N N . ALA A 1 114 ? -12.869 0.384 21.464 1.00 98.06 114 ALA A N 1
ATOM 809 C CA . ALA A 1 114 ? -12.723 -0.969 20.944 1.00 98.06 114 ALA A CA 1
ATOM 810 C C . ALA A 1 114 ? -13.124 -1.043 19.467 1.00 98.06 114 ALA A C 1
ATOM 812 O O . ALA A 1 114 ? -14.150 -0.494 19.066 1.00 98.06 114 ALA A O 1
ATOM 813 N N . VAL A 1 115 ? -12.342 -1.768 18.670 1.00 98.75 115 VAL A N 1
ATOM 814 C CA . VAL A 1 115 ? -12.611 -2.018 17.250 1.00 98.75 115 VAL A CA 1
ATOM 815 C C . VAL A 1 115 ? -12.518 -3.520 16.994 1.00 98.75 115 VAL A C 1
ATOM 817 O O . VAL A 1 115 ? -11.480 -4.136 17.223 1.00 98.75 115 VAL A O 1
ATOM 820 N N . ASN A 1 116 ? -13.607 -4.112 16.509 1.00 98.75 116 ASN A N 1
ATOM 821 C CA . ASN A 1 116 ? -13.681 -5.520 16.127 1.00 98.75 116 ASN A CA 1
ATOM 822 C C . ASN A 1 116 ? -13.968 -5.614 14.627 1.00 98.75 116 ASN A C 1
ATOM 824 O O . ASN A 1 116 ? -15.070 -5.291 14.177 1.00 98.75 116 ASN A O 1
ATOM 828 N N . GLN A 1 117 ? -12.975 -6.041 13.857 1.00 98.38 117 GLN A N 1
ATOM 829 C CA . GLN A 1 117 ? -13.071 -6.239 12.417 1.00 98.38 117 GLN A CA 1
ATOM 830 C C . GLN A 1 117 ? -13.235 -7.742 12.151 1.00 98.38 117 GLN A C 1
ATOM 832 O O . GLN A 1 117 ? -12.274 -8.497 12.194 1.00 98.38 117 GLN A O 1
ATOM 837 N N . SER A 1 118 ? -14.471 -8.176 11.911 1.00 98.38 118 SER A N 1
ATOM 838 C CA . SER A 1 118 ? -14.870 -9.577 11.683 1.00 98.38 118 SER A CA 1
ATOM 839 C C . SER A 1 118 ? -15.437 -9.831 10.277 1.00 98.38 118 SER A C 1
ATOM 841 O O . SER A 1 118 ? -15.989 -10.896 10.019 1.00 98.38 118 SER A O 1
ATOM 843 N N . GLY A 1 119 ? -15.368 -8.843 9.381 1.00 98.38 119 GLY A N 1
ATOM 844 C CA . GLY A 1 119 ? -15.928 -8.901 8.027 1.00 98.38 119 GLY A CA 1
ATOM 845 C C . GLY A 1 119 ? -14.887 -8.632 6.942 1.00 98.38 119 GLY A C 1
ATOM 846 O O . GLY A 1 119 ? -13.716 -8.992 7.077 1.00 98.38 119 GLY A O 1
ATOM 847 N N . ARG A 1 120 ? -15.312 -7.963 5.865 1.00 98.75 120 ARG A N 1
ATOM 848 C CA . ARG A 1 120 ? -14.426 -7.514 4.780 1.00 98.75 120 ARG A CA 1
ATOM 849 C C . ARG A 1 120 ? -14.370 -5.993 4.702 1.00 98.75 120 ARG A C 1
ATOM 851 O O . ARG A 1 120 ? -15.414 -5.342 4.695 1.00 98.75 120 ARG A O 1
ATOM 858 N N . ILE A 1 121 ? -13.168 -5.432 4.660 1.00 98.81 121 ILE A N 1
ATOM 859 C CA . ILE A 1 121 ? -12.915 -4.029 4.319 1.00 98.81 121 ILE A CA 1
ATOM 860 C C . ILE A 1 121 ? -11.990 -4.025 3.110 1.00 98.81 121 ILE A C 1
ATOM 862 O O . ILE A 1 121 ? -10.930 -4.651 3.146 1.00 98.81 121 ILE A O 1
ATOM 866 N N . SER A 1 122 ? -12.391 -3.329 2.052 1.00 98.12 122 SER A N 1
ATOM 867 C CA . SER A 1 122 ? -11.625 -3.262 0.814 1.00 98.12 122 SER A CA 1
ATOM 868 C C . SER A 1 122 ? -11.541 -1.838 0.294 1.00 98.12 122 SER A C 1
ATOM 870 O O . SER A 1 122 ? -12.559 -1.201 0.033 1.00 98.12 122 SER A O 1
ATOM 872 N N . ALA A 1 123 ? -10.319 -1.361 0.100 1.00 96.25 123 ALA A N 1
ATOM 873 C CA . ALA A 1 123 ? -10.044 -0.151 -0.660 1.00 96.25 123 ALA A CA 1
ATOM 874 C C . ALA A 1 123 ? -9.314 -0.506 -1.958 1.00 96.25 123 ALA A C 1
ATOM 876 O O . ALA A 1 123 ? -8.814 -1.623 -2.123 1.00 96.25 123 ALA A O 1
ATOM 877 N N . THR A 1 124 ? -9.233 0.446 -2.882 1.00 94.75 124 THR A N 1
ATOM 878 C CA . THR A 1 124 ? -8.393 0.293 -4.073 1.00 94.75 124 THR A CA 1
ATOM 879 C C . THR A 1 124 ? -7.383 1.422 -4.191 1.00 94.75 124 THR A C 1
ATOM 881 O O . THR A 1 124 ? -7.580 2.500 -3.638 1.00 94.75 124 THR A O 1
ATOM 884 N N . THR A 1 125 ? -6.283 1.166 -4.894 1.00 93.06 125 THR A N 1
ATOM 885 C CA . THR A 1 125 ? -5.247 2.160 -5.191 1.00 93.06 125 THR A CA 1
ATOM 886 C C . THR A 1 125 ? -5.055 2.294 -6.693 1.00 93.06 125 THR A C 1
ATOM 888 O O . THR A 1 125 ? -5.164 1.318 -7.430 1.00 93.06 125 THR A O 1
ATOM 891 N N . SER A 1 126 ? -4.739 3.500 -7.146 1.00 91.31 126 SER A N 1
ATOM 892 C CA . SER A 1 126 ? -4.462 3.845 -8.541 1.00 91.31 126 SER A CA 1
ATOM 893 C C . SER A 1 126 ? -3.099 4.546 -8.656 1.00 91.31 126 SER A C 1
ATOM 895 O O . SER A 1 126 ? -2.352 4.640 -7.680 1.00 91.31 126 SER A O 1
ATOM 897 N N . LEU A 1 127 ? -2.749 5.037 -9.847 1.00 89.25 127 LEU A N 1
ATOM 898 C CA . LEU A 1 127 ? -1.495 5.771 -10.061 1.00 89.25 127 LEU A CA 1
ATOM 899 C C . LEU A 1 127 ? -1.459 7.139 -9.378 1.00 89.25 127 LEU A C 1
ATOM 901 O O . LEU A 1 127 ? -0.396 7.556 -8.928 1.00 89.25 127 LEU A O 1
ATOM 905 N N . ASP A 1 128 ? -2.610 7.802 -9.284 1.00 85.94 128 ASP A N 1
ATOM 906 C CA . ASP A 1 128 ? -2.706 9.179 -8.788 1.00 85.94 128 ASP A CA 1
ATOM 907 C C . ASP A 1 128 ? -3.330 9.261 -7.388 1.00 85.94 128 ASP A C 1
ATOM 909 O O . ASP A 1 128 ? -3.332 10.318 -6.756 1.00 85.94 128 ASP A O 1
ATOM 913 N N . VAL A 1 129 ? -3.906 8.154 -6.911 1.00 88.25 129 VAL A N 1
ATOM 914 C CA . VAL A 1 129 ? -4.773 8.122 -5.732 1.00 88.25 129 VAL A CA 1
ATOM 915 C C . VAL A 1 129 ? -4.538 6.822 -4.971 1.00 88.25 129 VAL A C 1
ATOM 917 O O . VAL A 1 129 ? -4.825 5.748 -5.500 1.00 88.25 129 VAL A O 1
ATOM 920 N N . ASN A 1 130 ? -4.045 6.909 -3.737 1.00 90.12 130 ASN A N 1
ATOM 921 C CA . ASN A 1 130 ? -3.891 5.755 -2.853 1.00 90.12 130 ASN A CA 1
ATOM 922 C C . ASN A 1 130 ? -5.192 5.386 -2.128 1.00 90.12 130 ASN A C 1
ATOM 924 O O . ASN A 1 130 ? -6.005 6.256 -1.821 1.00 90.12 130 ASN A O 1
ATOM 928 N N . GLY A 1 131 ? -5.362 4.105 -1.812 1.00 93.56 131 GLY A N 1
ATOM 929 C CA . GLY A 1 131 ? -6.385 3.648 -0.870 1.00 93.56 131 GLY A CA 1
ATOM 930 C C . GLY A 1 131 ? -5.820 3.544 0.546 1.00 93.56 131 GLY A C 1
ATOM 931 O O . GLY A 1 131 ? -4.670 3.122 0.710 1.00 93.56 131 GLY A O 1
ATOM 932 N N . SER A 1 132 ? -6.615 3.884 1.566 1.00 95.75 132 SER A N 1
ATOM 933 C CA . SER A 1 132 ? -6.196 3.714 2.965 1.00 95.75 132 SER A CA 1
ATOM 934 C C . SER A 1 132 ? -7.271 3.132 3.884 1.00 95.75 132 SER A C 1
ATOM 936 O O . SER A 1 132 ? -8.475 3.306 3.679 1.00 95.75 132 SER A O 1
ATOM 938 N N . ILE A 1 133 ? -6.840 2.402 4.914 1.00 97.81 133 ILE A N 1
ATOM 939 C CA . ILE A 1 133 ? -7.716 1.831 5.941 1.00 97.81 133 ILE A CA 1
ATOM 940 C C . ILE A 1 133 ? -7.116 2.120 7.317 1.00 97.81 133 ILE A C 1
ATOM 942 O O . ILE A 1 133 ? -5.998 1.708 7.602 1.00 97.81 133 ILE A O 1
ATOM 946 N N . HIS A 1 134 ? -7.874 2.782 8.187 1.00 97.38 134 HIS A N 1
ATOM 947 C CA . HIS A 1 134 ? -7.454 3.138 9.542 1.00 97.38 134 HIS A CA 1
ATOM 948 C C . HIS A 1 134 ? -8.372 2.459 10.561 1.00 97.38 134 HIS A C 1
ATOM 950 O O . HIS A 1 134 ? -9.572 2.738 10.614 1.00 97.38 134 HIS A O 1
ATOM 956 N N . LEU A 1 135 ? -7.813 1.562 11.369 1.00 98.44 135 LEU A N 1
ATOM 957 C CA . LEU A 1 135 ? -8.496 0.844 12.442 1.00 98.44 135 LEU A CA 1
ATOM 958 C C . LEU A 1 135 ? -7.925 1.318 13.779 1.00 98.44 135 LEU A C 1
ATOM 960 O O . LEU A 1 135 ? -6.865 0.876 14.220 1.00 98.44 135 LEU A O 1
ATOM 964 N N . LEU A 1 136 ? -8.615 2.260 14.409 1.00 97.50 136 LEU A N 1
ATOM 965 C CA . LEU A 1 136 ? -8.089 3.061 15.506 1.00 97.50 136 LEU A CA 1
ATOM 966 C C . LEU A 1 136 ? -8.855 2.751 16.795 1.00 97.50 136 LEU A C 1
ATOM 968 O O . LEU A 1 136 ? -9.896 3.343 17.076 1.00 97.50 136 LEU A O 1
ATOM 972 N N . ALA A 1 137 ? -8.334 1.820 17.594 1.00 97.62 137 ALA A N 1
ATOM 973 C CA . ALA A 1 137 ? -8.853 1.518 18.923 1.00 97.62 137 ALA A CA 1
ATOM 974 C C . ALA A 1 137 ? -8.329 2.529 19.963 1.00 97.62 137 ALA A C 1
ATOM 976 O O . ALA A 1 137 ? -7.484 2.188 20.798 1.00 97.62 137 ALA A O 1
ATOM 977 N N . ARG A 1 138 ? -8.767 3.791 19.874 1.00 94.69 138 ARG A N 1
ATOM 978 C CA . ARG A 1 138 ? -8.303 4.907 20.714 1.00 94.69 138 ARG A CA 1
ATOM 979 C C . ARG A 1 138 ? -9.393 5.936 21.004 1.00 94.69 138 ARG A C 1
ATOM 981 O O . ARG A 1 138 ? -10.375 6.024 20.271 1.00 94.69 138 ARG A O 1
ATOM 988 N N . ASP A 1 139 ? -9.213 6.679 22.094 1.00 91.94 139 ASP A N 1
ATOM 989 C CA . ASP A 1 139 ? -10.092 7.773 22.505 1.00 91.94 139 ASP A CA 1
ATOM 990 C C . ASP A 1 139 ? -9.328 8.892 23.245 1.00 91.94 139 ASP A C 1
ATOM 992 O O . ASP A 1 139 ? -8.091 8.947 23.277 1.00 91.94 139 ASP A O 1
ATOM 996 N N . GLY A 1 140 ? -10.082 9.827 23.828 1.00 84.62 140 GLY A N 1
ATOM 997 C CA . GLY A 1 140 ? -9.522 11.043 24.419 1.00 84.62 140 GLY A CA 1
ATOM 998 C C . GLY A 1 140 ? -9.200 12.085 23.350 1.00 84.62 140 GLY A C 1
ATOM 999 O O . GLY A 1 140 ? -8.367 12.966 23.568 1.00 84.62 140 GLY A O 1
ATOM 1000 N N . GLY A 1 141 ? -9.872 11.965 22.201 1.00 81.94 141 GLY A N 1
ATOM 1001 C CA . GLY A 1 141 ? -9.743 12.831 21.047 1.00 81.94 141 GLY A CA 1
ATOM 1002 C C . GLY A 1 141 ? -9.821 14.301 21.418 1.00 81.94 141 GLY A C 1
ATOM 1003 O O . GLY A 1 141 ? -10.835 14.774 21.931 1.00 81.94 141 GLY A O 1
ATOM 1004 N N . SER A 1 142 ? -8.769 15.055 21.121 1.00 80.56 142 SER A N 1
ATOM 1005 C CA . SER A 1 142 ? -8.804 16.512 21.216 1.00 80.56 142 SER A CA 1
ATOM 1006 C C . SER A 1 142 ? -7.986 17.159 20.108 1.00 80.56 142 SER A C 1
ATOM 1008 O O . SER A 1 142 ? -7.107 16.546 19.506 1.00 80.56 142 SER A O 1
ATOM 1010 N N . VAL A 1 143 ? -8.301 18.419 19.809 1.00 82.00 143 VAL A N 1
ATOM 1011 C CA . VAL A 1 143 ? -7.546 19.208 18.835 1.00 82.00 143 VAL A CA 1
ATOM 1012 C C . VAL A 1 143 ? -6.440 19.951 19.570 1.00 82.00 143 VAL A C 1
ATOM 1014 O O . VAL A 1 143 ? -6.723 20.791 20.428 1.00 82.00 143 VAL A O 1
ATOM 1017 N N . GLN A 1 144 ? -5.191 19.705 19.192 1.00 80.31 144 GLN A N 1
ATOM 1018 C CA . GLN A 1 144 ? -4.054 20.500 19.643 1.00 80.31 144 GLN A CA 1
ATOM 1019 C C . GLN A 1 144 ? -3.487 21.355 18.511 1.00 80.31 144 GLN A C 1
ATOM 1021 O O . GLN A 1 144 ? -3.653 21.067 17.326 1.00 80.31 144 GLN A O 1
ATOM 1026 N N . ASN A 1 145 ? -2.835 22.457 18.885 1.00 79.06 145 ASN A N 1
ATOM 1027 C CA . ASN A 1 145 ? -2.083 23.254 17.925 1.00 79.06 145 ASN A CA 1
ATOM 1028 C C . ASN A 1 145 ? -0.734 22.575 17.696 1.00 79.06 145 ASN A C 1
ATOM 1030 O O . ASN A 1 145 ? 0.062 22.461 18.627 1.00 79.06 145 ASN A O 1
ATOM 1034 N N . SER A 1 146 ? -0.476 22.171 16.459 1.00 75.38 146 SER A N 1
ATOM 1035 C CA . SER A 1 146 ? 0.820 21.649 16.053 1.00 75.38 146 SER A CA 1
ATOM 1036 C C . SER A 1 146 ? 1.833 22.791 15.885 1.00 75.38 146 SER A C 1
ATOM 1038 O O . SER A 1 146 ? 1.477 23.961 15.659 1.00 75.38 146 SER A O 1
ATOM 1040 N N . GLY A 1 147 ? 3.122 22.470 16.015 1.00 63.41 147 GLY A N 1
ATOM 1041 C CA . GLY A 1 147 ? 4.208 23.433 15.843 1.00 63.41 147 GLY A CA 1
ATOM 1042 C C . GLY A 1 147 ? 4.158 24.065 14.449 1.00 63.41 147 GLY A C 1
ATOM 1043 O O . GLY A 1 147 ? 4.284 23.372 13.450 1.00 63.41 147 GLY A O 1
ATOM 1044 N N . GLY A 1 148 ? 3.964 25.387 14.367 1.00 66.88 148 GLY A N 1
ATOM 1045 C CA . GLY A 1 148 ? 3.846 26.106 13.087 1.00 66.88 148 GLY A CA 1
ATOM 1046 C C . GLY A 1 148 ? 2.447 26.642 12.758 1.00 66.88 148 GLY A C 1
ATOM 1047 O O . GLY A 1 148 ? 2.264 27.224 11.694 1.00 66.88 148 GLY A O 1
ATOM 1048 N N . GLY A 1 149 ? 1.477 26.512 13.672 1.00 67.25 149 GLY A N 1
ATOM 1049 C CA . GLY A 1 149 ? 0.130 27.083 13.515 1.00 67.25 149 GLY A CA 1
ATOM 1050 C C . GLY A 1 149 ? -0.881 26.155 12.833 1.00 67.25 149 GLY A C 1
ATOM 1051 O O . GLY A 1 149 ? -1.991 26.591 12.531 1.00 67.25 149 GLY A O 1
ATOM 1052 N N . GLY A 1 150 ? -0.506 24.892 12.605 1.00 71.00 150 GLY A N 1
ATOM 1053 C CA . GLY A 1 150 ? -1.421 23.827 12.197 1.00 71.00 150 GLY A CA 1
ATOM 1054 C C . GLY A 1 150 ? -2.256 23.306 13.369 1.00 71.00 150 GLY A C 1
ATOM 1055 O O . GLY A 1 150 ? -1.959 23.578 14.532 1.00 71.00 150 GLY A O 1
ATOM 1056 N N . LYS A 1 151 ? -3.305 22.546 13.059 1.00 77.38 151 LYS A N 1
ATOM 1057 C CA . LYS A 1 151 ? -4.092 21.785 14.035 1.00 77.38 151 LYS A CA 1
ATOM 1058 C C . LYS A 1 151 ? -3.844 20.302 13.806 1.00 77.38 151 LYS A C 1
ATOM 1060 O O . LYS A 1 151 ? -3.702 19.895 12.659 1.00 77.38 151 LYS A O 1
ATOM 1065 N N . GLU A 1 152 ? -3.825 19.530 14.877 1.00 80.56 152 GLU A N 1
ATOM 1066 C CA . GLU A 1 152 ? -3.625 18.085 14.851 1.00 80.56 152 GLU A CA 1
ATOM 1067 C C . GLU A 1 152 ? -4.610 17.423 15.812 1.00 80.56 152 GLU A C 1
ATOM 1069 O O . GLU A 1 152 ? -4.973 18.010 16.839 1.00 80.56 152 GLU A O 1
ATOM 1074 N N . LEU A 1 153 ? -5.085 16.233 15.445 1.00 82.25 153 LEU A N 1
ATOM 1075 C CA . LEU A 1 153 ? -5.866 15.402 16.348 1.00 82.25 153 LEU A CA 1
ATOM 1076 C C . LEU A 1 153 ? -4.917 14.565 17.184 1.00 82.25 153 LEU A C 1
ATOM 1078 O O . LEU A 1 153 ? -4.054 13.878 16.648 1.00 82.25 153 LEU A O 1
ATOM 1082 N N . ILE A 1 154 ? -5.110 14.622 18.492 1.00 83.75 154 ILE A N 1
ATOM 1083 C CA . ILE A 1 154 ? -4.406 13.763 19.429 1.00 83.75 154 ILE A CA 1
ATOM 1084 C C . ILE A 1 154 ? -5.398 12.863 20.149 1.00 83.75 154 ILE A C 1
ATOM 1086 O O . ILE A 1 154 ? -6.547 13.243 20.380 1.00 83.75 154 ILE A O 1
ATOM 1090 N N . SER A 1 155 ? -4.900 11.706 20.552 1.00 87.38 155 SER A N 1
ATOM 1091 C CA . SER A 1 155 ? -5.586 10.756 21.419 1.00 87.38 155 SER A CA 1
ATOM 1092 C C . SER A 1 155 ? -4.698 10.460 22.614 1.00 87.38 155 SER A C 1
ATOM 1094 O O . SER A 1 155 ? -3.476 10.441 22.473 1.00 87.38 155 SER A O 1
ATOM 1096 N N . THR A 1 156 ? -5.302 10.244 23.781 1.00 89.25 156 THR A N 1
ATOM 1097 C CA . THR A 1 156 ? -4.563 10.052 25.044 1.00 89.25 156 THR A CA 1
ATOM 1098 C C . THR A 1 156 ? -4.728 8.660 25.630 1.00 89.25 156 THR A C 1
ATOM 1100 O O . THR A 1 156 ? -4.004 8.285 26.547 1.00 89.25 156 THR A O 1
ATOM 1103 N N . HIS A 1 157 ? -5.687 7.878 25.134 1.00 91.06 157 HIS A N 1
ATOM 1104 C CA . HIS A 1 157 ? -5.834 6.489 25.542 1.00 91.06 157 HIS A CA 1
ATOM 1105 C C . HIS A 1 157 ? -6.070 5.588 24.346 1.00 91.06 157 HIS A C 1
ATOM 1107 O O . HIS A 1 157 ? -6.610 5.984 23.314 1.00 91.06 157 HIS A O 1
ATOM 1113 N N . THR A 1 158 ? -5.714 4.331 24.535 1.00 94.50 158 THR A N 1
ATOM 1114 C CA . THR A 1 158 ? -5.967 3.252 23.594 1.00 94.50 158 THR A CA 1
ATOM 1115 C C . THR A 1 158 ? -6.714 2.105 24.268 1.00 94.50 158 THR A C 1
ATOM 1117 O O . THR A 1 158 ? -6.676 1.932 25.490 1.00 94.50 158 THR A O 1
ATOM 1120 N N . GLY A 1 159 ? -7.382 1.282 23.462 1.00 96.44 159 GLY A N 1
ATOM 1121 C CA . GLY A 1 159 ? -8.093 0.095 23.923 1.00 96.44 159 GLY A CA 1
ATOM 1122 C C . GLY A 1 159 ? -7.826 -1.132 23.056 1.00 96.44 159 GLY A C 1
ATOM 1123 O O . GLY A 1 159 ? -6.675 -1.465 22.781 1.00 96.44 159 GLY A O 1
ATOM 1124 N N . ALA A 1 160 ? -8.859 -1.882 22.686 1.00 98.06 160 ALA A N 1
ATOM 1125 C CA . ALA A 1 160 ? -8.684 -3.196 22.065 1.00 98.06 160 ALA A CA 1
ATOM 1126 C C . ALA A 1 160 ? -9.038 -3.183 20.575 1.00 98.06 160 ALA A C 1
ATOM 1128 O O . ALA A 1 160 ? -10.178 -2.903 20.213 1.00 98.06 160 ALA A O 1
ATOM 1129 N N . LEU A 1 161 ? -8.075 -3.547 19.727 1.00 98.69 161 LEU A N 1
ATOM 1130 C CA . LEU A 1 161 ? -8.277 -3.808 18.307 1.00 98.69 161 LEU A CA 1
ATOM 1131 C C . LEU A 1 161 ? -8.168 -5.313 18.048 1.00 98.69 161 LEU A C 1
ATOM 1133 O O . LEU A 1 161 ? -7.139 -5.930 18.334 1.00 98.69 161 LEU A O 1
ATOM 1137 N N . VAL A 1 162 ? -9.220 -5.900 17.489 1.00 98.88 162 VAL A N 1
ATOM 1138 C CA . VAL A 1 162 ? -9.252 -7.310 17.092 1.00 98.88 162 VAL A CA 1
ATOM 1139 C C . VAL A 1 162 ? -9.536 -7.402 15.600 1.00 98.88 162 VAL A C 1
ATOM 1141 O O . VAL A 1 162 ? -10.572 -6.928 15.133 1.00 98.88 162 VAL A O 1
ATOM 1144 N N . ILE A 1 163 ? -8.626 -8.048 14.877 1.00 98.81 163 ILE A N 1
ATOM 1145 C CA . ILE A 1 163 ? -8.856 -8.554 13.525 1.00 98.81 163 ILE A CA 1
ATOM 1146 C C . ILE A 1 163 ? -9.256 -10.016 13.703 1.00 98.81 163 ILE A C 1
ATOM 1148 O O . ILE A 1 163 ? -8.460 -10.840 14.164 1.00 98.81 163 ILE A O 1
ATOM 1152 N N . ASP A 1 164 ? -10.536 -10.294 13.493 1.00 98.50 164 ASP A N 1
ATOM 1153 C CA . ASP A 1 164 ? -11.144 -11.563 13.863 1.00 98.50 164 ASP A CA 1
ATOM 1154 C C . ASP A 1 164 ? -10.772 -12.682 12.889 1.00 98.50 164 ASP A C 1
ATOM 1156 O O . ASP A 1 164 ? -10.195 -12.466 11.825 1.00 98.50 164 ASP A O 1
ATOM 1160 N N . GLN A 1 165 ? -11.099 -13.911 13.268 1.00 97.69 165 GLN A N 1
ATOM 1161 C CA . GLN A 1 165 ? -10.834 -15.059 12.416 1.00 97.69 165 GLN A CA 1
ATOM 1162 C C . GLN A 1 165 ? -11.567 -14.935 11.069 1.00 97.69 165 GLN A C 1
ATOM 1164 O O . GLN A 1 165 ? -12.726 -14.527 11.017 1.00 97.69 165 GLN A O 1
ATOM 1169 N N . ASP A 1 166 ? -10.875 -15.322 9.993 1.00 97.56 166 ASP A N 1
ATOM 1170 C CA . ASP A 1 166 ? -11.358 -15.318 8.604 1.00 97.56 166 ASP A CA 1
ATOM 1171 C C . ASP A 1 166 ? -11.754 -13.926 8.057 1.00 97.56 166 ASP A C 1
ATOM 1173 O O . ASP A 1 166 ? -12.373 -13.824 6.992 1.00 97.56 166 ASP A O 1
ATOM 1177 N N . SER A 1 167 ? -11.398 -12.843 8.755 1.00 98.62 167 SER A N 1
ATOM 1178 C CA . SER A 1 167 ? -11.662 -11.483 8.296 1.00 98.62 167 SER A CA 1
ATOM 1179 C C . SER A 1 167 ? -10.623 -11.009 7.272 1.00 98.62 167 SER A C 1
ATOM 1181 O O . SER A 1 167 ? -9.479 -11.475 7.235 1.00 98.62 167 SER A O 1
ATOM 1183 N N . VAL A 1 168 ? -11.028 -10.066 6.416 1.00 98.81 168 VAL A N 1
ATOM 1184 C CA . VAL A 1 168 ? -10.178 -9.511 5.352 1.00 98.81 168 VAL A CA 1
ATOM 1185 C C . VAL A 1 168 ? -10.143 -7.993 5.448 1.00 98.81 168 VAL A C 1
ATOM 1187 O O . VAL A 1 168 ? -11.184 -7.336 5.432 1.00 98.81 168 VAL A O 1
ATOM 1190 N N . THR A 1 169 ? -8.938 -7.437 5.507 1.00 98.81 169 THR A N 1
ATOM 1191 C CA . THR A 1 169 ? -8.672 -6.000 5.399 1.00 98.81 169 THR A CA 1
ATOM 1192 C C . THR A 1 169 ? -7.650 -5.796 4.288 1.00 98.81 169 THR A C 1
ATOM 1194 O O . THR A 1 169 ? -6.492 -6.174 4.442 1.00 98.81 169 THR A O 1
ATOM 1197 N N . GLU A 1 170 ? -8.063 -5.255 3.144 1.00 98.50 170 GLU A N 1
ATOM 1198 C CA . GLU A 1 170 ? -7.197 -5.215 1.961 1.00 98.50 170 GLU A CA 1
ATOM 1199 C C . GLU A 1 170 ? -7.269 -3.908 1.172 1.00 98.50 170 GLU A C 1
ATOM 1201 O O . GLU A 1 170 ? -8.328 -3.291 1.046 1.00 98.50 170 GLU A O 1
ATOM 1206 N N . VAL A 1 171 ? -6.137 -3.522 0.586 1.00 98.06 171 VAL A N 1
ATOM 1207 C CA . VAL A 1 171 ? -6.055 -2.497 -0.453 1.00 98.06 171 VAL A CA 1
ATOM 1208 C C . VAL A 1 171 ? -5.537 -3.134 -1.736 1.00 98.06 171 VAL A C 1
ATOM 1210 O O . VAL A 1 171 ? -4.438 -3.688 -1.773 1.00 98.06 171 VAL A O 1
ATOM 1213 N N . VAL A 1 172 ? -6.341 -3.064 -2.795 1.00 95.62 172 VAL A N 1
ATOM 1214 C CA . VAL A 1 172 ? -6.064 -3.735 -4.072 1.00 95.62 172 VAL A CA 1
ATOM 1215 C C . VAL A 1 172 ? -5.729 -2.710 -5.150 1.00 95.62 172 VAL A C 1
ATOM 1217 O O . VAL A 1 172 ? -6.423 -1.713 -5.319 1.00 95.62 172 VAL A O 1
ATOM 1220 N N . ALA A 1 173 ? -4.670 -2.947 -5.915 1.00 94.00 173 ALA A N 1
ATOM 1221 C CA . ALA A 1 173 ? -4.320 -2.078 -7.031 1.00 94.00 173 ALA A CA 1
ATOM 1222 C C . ALA A 1 173 ? -5.321 -2.226 -8.186 1.00 94.00 173 ALA A C 1
ATOM 1224 O O . ALA A 1 173 ? -5.653 -3.340 -8.595 1.00 94.00 173 ALA A O 1
ATOM 1225 N N . GLU A 1 174 ? -5.761 -1.101 -8.754 1.00 90.94 174 GLU A N 1
ATOM 1226 C CA . GLU A 1 174 ? -6.602 -1.039 -9.955 1.00 90.94 174 GLU A CA 1
ATOM 1227 C C . GLU A 1 174 ? -5.765 -1.336 -11.199 1.00 90.94 174 GLU A C 1
ATOM 1229 O O . GLU A 1 174 ? -5.521 -0.497 -12.066 1.00 90.94 174 GLU A O 1
ATOM 1234 N N . ILE A 1 175 ? -5.278 -2.569 -11.273 1.00 82.75 175 ILE A N 1
ATOM 1235 C CA . ILE A 1 175 ? -4.533 -3.061 -12.419 1.00 82.75 175 ILE A CA 1
ATOM 1236 C C . ILE A 1 175 ? -5.570 -3.428 -13.477 1.00 82.75 175 ILE A C 1
ATOM 1238 O O . ILE A 1 175 ? -6.199 -4.487 -13.431 1.00 82.75 175 ILE A O 1
ATOM 1242 N N . GLY A 1 176 ? -5.773 -2.513 -14.426 1.00 67.81 176 GLY A N 1
ATOM 1243 C CA . GLY A 1 176 ? -6.571 -2.776 -15.616 1.00 67.81 176 GLY A CA 1
ATOM 1244 C C . GLY A 1 176 ? -6.045 -3.989 -16.401 1.00 67.81 176 GLY A C 1
ATOM 1245 O O . GLY A 1 176 ? -4.942 -4.483 -16.149 1.00 67.81 176 GLY A O 1
ATOM 1246 N N . PRO A 1 177 ? -6.807 -4.496 -17.383 1.00 63.38 177 PRO A N 1
ATOM 1247 C CA . PRO A 1 177 ? -6.413 -5.686 -18.124 1.00 63.38 177 PRO A CA 1
ATOM 1248 C C . PRO A 1 177 ? -5.019 -5.529 -18.755 1.00 63.38 177 PRO A C 1
ATOM 1250 O O . PRO A 1 177 ? -4.790 -4.655 -19.596 1.00 63.38 177 PRO A O 1
ATOM 1253 N N . GLN A 1 178 ? -4.087 -6.417 -18.389 1.00 55.72 178 GLN A N 1
ATOM 1254 C CA . GLN A 1 178 ? -2.694 -6.403 -18.864 1.00 55.72 178 GLN A CA 1
ATOM 1255 C C . GLN A 1 178 ? -2.536 -6.756 -20.358 1.00 55.72 178 GLN A C 1
ATOM 1257 O O . GLN A 1 178 ? -1.421 -6.928 -20.845 1.00 55.72 178 GLN A O 1
ATOM 1262 N N . ASN A 1 179 ? -3.631 -6.858 -21.109 1.00 57.16 179 ASN A N 1
ATOM 1263 C CA . ASN A 1 179 ? -3.668 -7.055 -22.558 1.00 57.16 179 ASN A CA 1
ATOM 1264 C C . ASN A 1 179 ? -4.143 -5.809 -23.333 1.00 57.16 179 ASN A C 1
ATOM 1266 O O . ASN A 1 179 ? -4.208 -5.863 -24.561 1.00 57.16 179 ASN A O 1
ATOM 1270 N N . LEU A 1 180 ? -4.473 -4.700 -22.657 1.00 58.09 180 LEU A N 1
ATOM 1271 C CA . LEU A 1 180 ? -4.763 -3.428 -23.331 1.00 58.09 180 LEU A CA 1
ATOM 1272 C C . LEU A 1 180 ? -3.475 -2.796 -23.890 1.00 58.09 180 LEU A C 1
ATOM 1274 O O . LEU A 1 180 ? -2.416 -2.967 -23.281 1.00 58.09 180 LEU A O 1
ATOM 1278 N N . PRO A 1 181 ? -3.519 -2.051 -25.007 1.00 57.22 181 PRO A N 1
ATOM 1279 C CA . PRO A 1 181 ? -2.379 -1.258 -25.469 1.00 57.22 181 PRO A CA 1
ATOM 1280 C C . PRO A 1 181 ? -1.876 -0.310 -24.368 1.00 57.22 181 PRO A C 1
ATOM 1282 O O . PRO A 1 181 ? -2.687 0.235 -23.627 1.00 57.22 181 PRO A O 1
ATOM 1285 N N . LEU A 1 182 ? -0.562 -0.050 -24.284 1.00 56.91 182 LEU A N 1
ATOM 1286 C CA . LEU A 1 182 ? 0.010 0.914 -23.320 1.00 56.91 182 LEU A CA 1
ATOM 1287 C C . LEU A 1 182 ? -0.659 2.298 -23.396 1.00 56.91 182 LEU A C 1
ATOM 1289 O O . LEU A 1 182 ? -0.801 2.958 -22.380 1.00 56.91 182 LEU A O 1
ATOM 1293 N N . SER A 1 183 ? -1.119 2.712 -24.582 1.00 57.00 183 SER A N 1
ATOM 1294 C CA . SER A 1 183 ? -1.842 3.975 -24.797 1.00 57.00 183 SER A CA 1
ATOM 1295 C C . SER A 1 183 ? -3.234 4.035 -24.159 1.00 57.00 183 SER A C 1
ATOM 1297 O O . SER A 1 183 ? -3.833 5.104 -24.126 1.00 57.00 183 SER A O 1
ATOM 1299 N N . GLU A 1 184 ? -3.775 2.894 -23.737 1.00 62.03 184 GLU A N 1
ATOM 1300 C CA . GLU A 1 184 ? -5.084 2.759 -23.084 1.00 62.03 184 GLU A CA 1
ATOM 1301 C C . GLU A 1 184 ? -4.953 2.389 -21.602 1.00 62.03 184 GLU A C 1
ATOM 1303 O O . GLU A 1 184 ? -5.961 2.196 -20.926 1.00 62.03 184 GLU A O 1
ATOM 1308 N N . ARG A 1 185 ? -3.720 2.264 -21.097 1.00 66.69 185 ARG A N 1
ATOM 1309 C CA . ARG A 1 185 ? -3.448 2.076 -19.675 1.00 66.69 185 ARG A CA 1
ATOM 1310 C C . ARG A 1 185 ? -3.052 3.410 -19.077 1.00 66.69 185 ARG A C 1
ATOM 1312 O O . ARG A 1 185 ? -2.291 4.158 -19.689 1.00 66.69 185 ARG A O 1
ATOM 1319 N N . ASP A 1 186 ? -3.503 3.662 -17.859 1.00 76.19 186 ASP A N 1
ATOM 1320 C CA . ASP A 1 186 ? -2.927 4.743 -17.080 1.00 76.19 186 ASP A CA 1
ATOM 1321 C C . ASP A 1 186 ? -1.462 4.387 -16.786 1.00 76.19 186 ASP A C 1
ATOM 1323 O O . ASP A 1 186 ? -1.130 3.251 -16.419 1.00 76.19 186 ASP A O 1
ATOM 1327 N N . THR A 1 187 ? -0.571 5.351 -17.005 1.00 84.25 187 THR A N 1
ATOM 1328 C CA . THR A 1 187 ? 0.870 5.205 -16.780 1.00 84.25 187 THR A CA 1
ATOM 1329 C C . THR A 1 187 ? 1.451 6.481 -16.198 1.00 84.25 187 THR A C 1
ATOM 1331 O O . THR A 1 187 ? 1.005 7.571 -16.553 1.00 84.25 187 THR A O 1
ATOM 1334 N N . ALA A 1 188 ? 2.492 6.345 -15.385 1.00 84.19 188 ALA A N 1
ATOM 1335 C CA . ALA A 1 188 ? 3.242 7.456 -14.813 1.00 84.19 188 ALA A CA 1
ATOM 1336 C C . ALA A 1 188 ? 4.747 7.246 -15.020 1.00 84.19 188 ALA A C 1
ATOM 1338 O O . ALA A 1 188 ? 5.205 6.112 -15.171 1.00 84.19 188 ALA A O 1
ATOM 1339 N N . ILE A 1 189 ? 5.512 8.335 -15.047 1.00 88.19 189 ILE A N 1
ATOM 1340 C CA . ILE A 1 189 ? 6.982 8.283 -15.120 1.00 88.19 189 ILE A CA 1
ATOM 1341 C C . ILE A 1 189 ? 7.593 8.178 -13.719 1.00 88.19 189 ILE A C 1
ATOM 1343 O O . ILE A 1 189 ? 6.938 8.505 -12.728 1.00 88.19 189 ILE A O 1
ATOM 1347 N N . ASP A 1 190 ? 8.862 7.778 -13.628 1.00 83.50 190 ASP A N 1
ATOM 1348 C CA . ASP A 1 190 ? 9.535 7.558 -12.339 1.00 83.50 190 ASP A CA 1
ATOM 1349 C C . ASP A 1 190 ? 9.691 8.842 -11.506 1.00 83.50 190 ASP A C 1
ATOM 1351 O O . ASP A 1 190 ? 9.720 8.782 -10.280 1.00 83.50 190 ASP A O 1
ATOM 1355 N N . GLU A 1 191 ? 9.749 10.012 -12.152 1.00 85.12 191 GLU A N 1
ATOM 1356 C CA . GLU A 1 191 ? 9.834 11.308 -11.461 1.00 85.12 191 GLU A CA 1
ATOM 1357 C C . GLU A 1 191 ? 8.553 11.685 -10.703 1.00 85.12 191 GLU A C 1
ATOM 1359 O O . GLU A 1 191 ? 8.599 12.487 -9.768 1.00 85.12 191 GLU A O 1
ATOM 1364 N N . GLN A 1 192 ? 7.400 11.143 -11.102 1.00 85.56 192 GLN A N 1
ATOM 1365 C CA . GLN A 1 192 ? 6.156 11.352 -10.367 1.00 85.56 192 GLN A CA 1
ATOM 1366 C C . GLN A 1 192 ? 6.182 10.437 -9.139 1.00 85.56 192 GLN A C 1
ATOM 1368 O O . GLN A 1 192 ? 6.386 9.245 -9.315 1.00 85.56 192 GLN A O 1
ATOM 1373 N N . PRO A 1 193 ? 5.958 10.903 -7.901 1.00 88.62 193 PRO A N 1
ATOM 1374 C CA . PRO A 1 193 ? 5.836 10.000 -6.756 1.00 88.62 193 PRO A CA 1
ATOM 1375 C C . PRO A 1 193 ? 4.670 9.014 -6.938 1.00 88.62 193 PRO A C 1
ATOM 1377 O O . PRO A 1 193 ? 3.657 9.365 -7.539 1.00 88.62 193 PRO A O 1
ATOM 1380 N N . GLN A 1 194 ? 4.806 7.777 -6.457 1.00 91.25 194 GLN A N 1
ATOM 1381 C CA . GLN A 1 194 ? 3.690 6.825 -6.384 1.00 91.25 194 GLN A CA 1
ATOM 1382 C C . GLN A 1 194 ? 3.035 6.956 -5.006 1.00 91.25 194 GLN A C 1
ATOM 1384 O O . GLN A 1 194 ? 3.701 6.657 -4.015 1.00 91.25 194 GLN A O 1
ATOM 1389 N N . PRO A 1 195 ? 1.756 7.356 -4.914 1.00 90.50 195 PRO A N 1
ATOM 1390 C CA . PRO A 1 195 ? 0.999 7.228 -3.676 1.00 90.50 195 PRO A CA 1
ATOM 1391 C C . PRO A 1 195 ? 0.935 5.754 -3.265 1.00 90.50 195 PRO A C 1
ATOM 1393 O O . PRO A 1 195 ? 0.506 4.907 -4.057 1.00 90.50 195 PRO A O 1
ATOM 1396 N N . LEU A 1 196 ? 1.381 5.443 -2.049 1.00 92.56 196 LEU A N 1
ATOM 1397 C CA . LEU A 1 196 ? 1.367 4.082 -1.516 1.00 92.56 196 LEU A CA 1
ATOM 1398 C C . LEU A 1 196 ? 0.081 3.829 -0.732 1.00 92.56 196 LEU A C 1
ATOM 1400 O O . LEU A 1 196 ? -0.455 4.715 -0.062 1.00 92.56 196 LEU A O 1
ATOM 1404 N N . SER A 1 197 ? -0.418 2.599 -0.825 1.00 95.31 197 SER A N 1
ATOM 1405 C CA . SER A 1 197 ? -1.540 2.155 0.003 1.00 95.31 197 SER A CA 1
ATOM 1406 C C . SER A 1 197 ? -1.114 2.069 1.461 1.00 95.31 197 SER A C 1
ATOM 1408 O O . SER A 1 197 ? 0.011 1.660 1.732 1.00 95.31 197 SER A O 1
ATOM 1410 N N . GLN A 1 198 ? -2.010 2.414 2.383 1.00 95.19 198 GLN A N 1
ATOM 1411 C CA . GLN A 1 198 ? -1.708 2.415 3.815 1.00 95.19 198 GLN A CA 1
ATOM 1412 C C . GLN A 1 198 ? -2.794 1.682 4.601 1.00 95.19 198 GLN A C 1
ATOM 1414 O O . GLN A 1 198 ? -3.983 1.970 4.451 1.00 95.19 198 GLN A O 1
ATOM 1419 N N . ILE A 1 199 ? -2.394 0.757 5.468 1.00 98.38 199 ILE A N 1
ATOM 1420 C CA . ILE A 1 199 ? -3.273 0.179 6.485 1.00 98.38 199 ILE A CA 1
ATOM 1421 C C . ILE A 1 199 ? -2.675 0.479 7.856 1.00 98.38 199 ILE A C 1
ATOM 1423 O O . ILE A 1 199 ? -1.595 -0.000 8.196 1.00 98.38 199 ILE A O 1
ATOM 1427 N N . GLU A 1 200 ? -3.396 1.255 8.654 1.00 97.69 200 GLU A N 1
ATOM 1428 C CA . GLU A 1 200 ? -2.993 1.629 10.002 1.00 97.69 200 GLU A CA 1
ATOM 1429 C C . GLU A 1 200 ? -3.869 0.923 11.035 1.00 97.69 200 GLU A C 1
ATOM 1431 O O . GLU A 1 200 ? -5.099 0.969 10.986 1.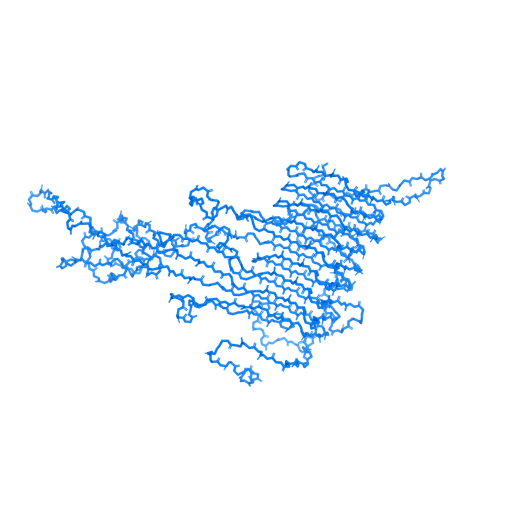00 97.69 200 GLU A O 1
ATOM 1436 N N . LEU A 1 201 ? -3.219 0.281 11.999 1.00 98.62 201 LEU A N 1
ATOM 1437 C CA . LEU A 1 201 ? -3.837 -0.359 13.145 1.00 98.62 201 LEU A CA 1
ATOM 1438 C C . LEU A 1 201 ? -3.286 0.304 14.401 1.00 98.62 201 LEU A C 1
ATOM 1440 O O . LEU A 1 201 ? -2.075 0.333 14.606 1.00 98.62 201 LEU A O 1
ATOM 1444 N N . MET A 1 202 ? -4.158 0.792 15.277 1.00 97.50 202 MET A N 1
ATOM 1445 C CA . MET A 1 202 ? -3.745 1.335 16.569 1.00 97.50 202 MET A CA 1
ATOM 1446 C C . MET A 1 202 ? -4.592 0.774 17.703 1.00 97.50 202 MET A C 1
ATOM 1448 O O . MET A 1 202 ? -5.803 0.627 17.566 1.00 97.50 202 MET A O 1
ATOM 1452 N N . GLY A 1 203 ? -3.962 0.491 18.840 1.00 96.81 203 GLY A N 1
ATOM 1453 C CA . GLY A 1 203 ? -4.646 0.085 20.063 1.00 96.81 203 GLY A CA 1
ATOM 1454 C C . GLY A 1 203 ? -3.694 -0.026 21.250 1.00 96.81 203 GLY A C 1
ATOM 1455 O O . GLY A 1 203 ? -2.507 0.236 21.137 1.00 96.81 203 GLY A O 1
ATOM 1456 N N . ARG A 1 204 ? -4.212 -0.424 22.409 1.00 95.56 204 ARG A N 1
ATOM 1457 C CA . ARG A 1 204 ? -3.426 -0.906 23.554 1.00 95.56 204 ARG A CA 1
ATOM 1458 C C . ARG A 1 204 ? -3.021 -2.345 23.301 1.00 95.56 204 ARG A C 1
ATOM 1460 O O . ARG A 1 204 ? -1.876 -2.747 23.480 1.00 95.56 204 ARG A O 1
ATOM 1467 N N . THR A 1 205 ? -4.002 -3.113 22.845 1.00 98.19 205 THR A N 1
ATOM 1468 C CA . THR A 1 205 ? -3.826 -4.477 22.371 1.00 98.19 205 THR A CA 1
ATOM 1469 C C . THR A 1 205 ? -4.298 -4.554 20.933 1.00 98.19 205 THR A C 1
ATOM 1471 O O . THR A 1 205 ? -5.420 -4.141 20.644 1.00 98.19 205 THR A O 1
ATOM 1474 N N . ILE A 1 206 ? -3.457 -5.092 20.058 1.00 98.75 206 ILE A N 1
ATOM 1475 C CA . ILE A 1 206 ? -3.794 -5.419 18.677 1.00 98.75 206 ILE A CA 1
ATOM 1476 C C . ILE A 1 206 ? -3.686 -6.932 18.545 1.00 98.75 206 ILE A C 1
ATOM 1478 O O . ILE A 1 206 ? -2.620 -7.499 18.788 1.00 98.75 206 ILE A O 1
ATOM 1482 N N . HIS A 1 207 ? -4.788 -7.592 18.203 1.00 98.75 207 HIS A N 1
ATOM 1483 C CA . HIS A 1 207 ? -4.842 -9.043 18.099 1.00 98.75 207 HIS A CA 1
ATOM 1484 C C . HIS A 1 207 ? -5.332 -9.475 16.718 1.00 98.75 207 HIS A C 1
ATOM 1486 O O . HIS A 1 207 ? -6.505 -9.304 16.393 1.00 98.75 207 HIS A O 1
ATOM 1492 N N . LEU A 1 208 ? -4.430 -10.058 15.932 1.00 98.81 208 LEU A N 1
ATOM 1493 C CA . LEU A 1 208 ? -4.729 -10.714 14.665 1.00 98.81 208 LEU A CA 1
ATOM 1494 C C . LEU A 1 208 ? -4.973 -12.194 14.948 1.00 98.81 208 LEU A C 1
ATOM 1496 O O . LEU A 1 208 ? -4.037 -12.931 15.273 1.00 98.81 208 LEU A O 1
ATOM 1500 N N . ARG A 1 209 ? -6.235 -12.616 14.871 1.00 98.69 209 ARG A N 1
ATOM 1501 C CA . ARG A 1 209 ? -6.630 -14.011 15.093 1.00 98.69 209 ARG A CA 1
ATOM 1502 C C . ARG A 1 209 ? -6.309 -14.884 13.888 1.00 98.69 209 ARG A C 1
ATOM 1504 O O . ARG A 1 209 ? -6.049 -14.387 12.792 1.00 98.69 209 ARG A O 1
ATOM 1511 N N . GLY A 1 210 ? -6.324 -16.197 14.094 1.00 96.56 210 GLY A N 1
ATOM 1512 C CA . GLY A 1 210 ? -5.980 -17.143 13.033 1.00 96.56 210 GLY A CA 1
ATOM 1513 C C . GLY A 1 210 ? -6.821 -16.976 11.763 1.00 96.56 210 GLY A C 1
ATOM 1514 O O . GLY A 1 210 ? -7.997 -16.630 11.832 1.00 96.56 210 GLY A O 1
ATOM 1515 N N . ASN A 1 211 ? -6.209 -17.221 10.602 1.00 97.19 211 ASN A N 1
ATOM 1516 C CA . ASN A 1 211 ? -6.773 -17.013 9.257 1.00 97.19 211 ASN A CA 1
ATOM 1517 C C . ASN A 1 211 ? -7.194 -15.572 8.908 1.00 97.19 211 ASN A C 1
ATOM 1519 O O . ASN A 1 211 ? -7.788 -15.367 7.849 1.00 97.19 211 ASN A O 1
ATOM 1523 N N . SER A 1 212 ? -6.933 -14.575 9.758 1.00 98.62 212 SER A N 1
ATOM 1524 C CA . SER A 1 212 ? -7.132 -13.177 9.363 1.00 98.62 212 SER A CA 1
ATOM 1525 C C . SER A 1 212 ? -6.148 -12.777 8.260 1.00 98.62 212 SER A C 1
ATOM 1527 O O . SER A 1 212 ? -4.999 -13.231 8.247 1.00 98.62 212 SER A O 1
ATOM 1529 N N . ARG A 1 213 ? -6.585 -11.920 7.329 1.00 98.69 213 ARG A N 1
ATOM 1530 C CA . ARG A 1 213 ? -5.741 -11.387 6.251 1.00 98.69 213 ARG A CA 1
ATOM 1531 C C . ARG A 1 213 ? -5.726 -9.866 6.267 1.00 98.69 213 ARG A C 1
ATOM 1533 O O . ARG A 1 213 ? -6.767 -9.228 6.113 1.00 98.69 213 ARG A O 1
ATOM 1540 N N . ILE A 1 214 ? -4.526 -9.304 6.348 1.00 98.88 214 ILE A N 1
ATOM 1541 C CA . ILE A 1 214 ? -4.248 -7.898 6.058 1.00 98.88 214 ILE A CA 1
ATOM 1542 C C . ILE A 1 214 ? -3.401 -7.844 4.790 1.00 98.88 214 ILE A C 1
ATOM 1544 O O . ILE A 1 214 ? -2.407 -8.559 4.696 1.00 98.88 214 ILE A O 1
ATOM 1548 N N . SER A 1 215 ? -3.779 -7.036 3.801 1.00 98.56 215 SER A N 1
ATOM 1549 C CA . SER A 1 215 ? -2.995 -6.932 2.569 1.00 98.56 215 SER A CA 1
ATOM 1550 C C . SER A 1 215 ? -2.937 -5.519 2.004 1.00 98.56 215 SER A C 1
ATOM 1552 O O . SER A 1 215 ? -3.966 -4.900 1.757 1.00 98.56 215 SER A O 1
ATOM 1554 N N . ALA A 1 216 ? -1.725 -5.033 1.762 1.00 98.12 216 ALA A N 1
ATOM 1555 C CA . ALA A 1 216 ? -1.443 -3.775 1.079 1.00 98.12 216 ALA A CA 1
ATOM 1556 C C . ALA A 1 216 ? -0.202 -3.979 0.204 1.00 98.12 216 ALA A C 1
ATOM 1558 O O . ALA A 1 216 ? 0.886 -3.503 0.511 1.00 98.12 216 ALA A O 1
ATOM 1559 N N . ARG A 1 217 ? -0.357 -4.775 -0.857 1.00 98.12 217 ARG A N 1
ATOM 1560 C CA . ARG A 1 217 ? 0.732 -5.168 -1.762 1.00 98.12 217 ARG A CA 1
ATOM 1561 C C . ARG A 1 217 ? 1.477 -3.956 -2.330 1.00 98.12 217 ARG A C 1
ATOM 1563 O O . ARG A 1 217 ? 0.839 -3.036 -2.845 1.00 98.12 217 ARG A O 1
ATOM 1570 N N . GLY A 1 218 ? 2.805 -3.944 -2.200 1.00 96.88 218 GLY A N 1
ATOM 1571 C CA . GLY A 1 218 ? 3.668 -2.805 -2.545 1.00 96.88 218 GLY A CA 1
ATOM 1572 C C . GLY A 1 218 ? 3.403 -1.525 -1.733 1.00 96.88 218 GLY A C 1
ATOM 1573 O O . GLY A 1 218 ? 3.890 -0.462 -2.106 1.00 96.88 218 GLY A O 1
ATOM 1574 N N . GLY A 1 219 ? 2.599 -1.600 -0.668 1.00 97.31 219 GLY A N 1
ATOM 1575 C CA . GLY A 1 219 ? 2.226 -0.497 0.218 1.00 97.31 219 GLY A CA 1
ATOM 1576 C C . GLY A 1 219 ? 2.745 -0.686 1.644 1.00 97.31 219 GLY A C 1
ATOM 1577 O O . GLY A 1 219 ? 3.718 -1.399 1.877 1.00 97.31 219 GLY A O 1
ATOM 1578 N N . GLU A 1 220 ? 2.096 -0.036 2.604 1.00 97.69 220 GLU A N 1
ATOM 1579 C CA . GLU A 1 220 ? 2.522 0.003 4.003 1.00 97.69 220 GLU A CA 1
ATOM 1580 C C . GLU A 1 220 ? 1.436 -0.526 4.947 1.00 97.69 220 GLU A C 1
ATOM 1582 O O . GLU A 1 220 ? 0.254 -0.187 4.832 1.00 97.69 220 GLU A O 1
ATOM 1587 N N . VAL A 1 221 ? 1.856 -1.333 5.923 1.00 98.75 221 VAL A N 1
ATOM 1588 C CA . VAL A 1 221 ? 1.034 -1.759 7.057 1.00 98.75 221 VAL A CA 1
ATOM 1589 C C . VAL A 1 221 ? 1.734 -1.370 8.353 1.00 98.75 221 VAL A C 1
ATOM 1591 O O . VAL A 1 221 ? 2.825 -1.855 8.647 1.00 98.75 221 VAL A O 1
ATOM 1594 N N . THR A 1 222 ? 1.083 -0.549 9.172 1.00 98.44 222 THR A N 1
ATOM 1595 C CA . THR A 1 222 ? 1.648 -0.078 10.441 1.00 98.44 222 THR A CA 1
ATOM 1596 C C . THR A 1 222 ? 0.739 -0.446 11.605 1.00 98.44 222 THR A C 1
ATOM 1598 O O . THR A 1 222 ? -0.454 -0.149 11.606 1.00 98.44 222 THR A O 1
ATOM 1601 N N . LEU A 1 223 ? 1.314 -1.106 12.610 1.00 98.44 223 LEU A N 1
ATOM 1602 C CA . LEU A 1 223 ? 0.650 -1.546 13.829 1.00 98.44 223 LEU A CA 1
ATOM 1603 C C . LEU A 1 223 ? 1.272 -0.822 15.024 1.00 98.44 223 LEU A C 1
ATOM 1605 O O . LEU A 1 223 ? 2.431 -1.052 15.360 1.00 98.44 223 LEU A O 1
ATOM 1609 N N . ASN A 1 224 ? 0.485 0.020 15.686 1.00 96.12 224 ASN A N 1
ATOM 1610 C CA . ASN A 1 224 ? 0.899 0.838 16.820 1.00 96.12 224 ASN A CA 1
ATOM 1611 C C . ASN A 1 224 ? 0.176 0.387 18.097 1.00 96.12 224 ASN A C 1
ATOM 1613 O O . ASN A 1 224 ? -0.984 0.735 18.328 1.00 96.12 224 ASN A O 1
ATOM 1617 N N . ALA A 1 225 ? 0.863 -0.380 18.943 1.00 95.38 225 ALA A N 1
ATOM 1618 C CA . ALA A 1 225 ? 0.401 -0.732 20.279 1.00 95.38 225 ALA A CA 1
ATOM 1619 C C . ALA A 1 225 ? 1.016 0.196 21.333 1.00 95.38 225 ALA A C 1
ATOM 1621 O O . ALA A 1 225 ? 2.154 0.001 21.754 1.00 95.38 225 ALA A O 1
ATOM 1622 N N . LEU A 1 226 ? 0.266 1.197 21.779 1.00 91.81 226 LEU A N 1
ATOM 1623 C CA . LEU A 1 226 ? 0.730 2.208 22.734 1.00 91.81 226 LEU A CA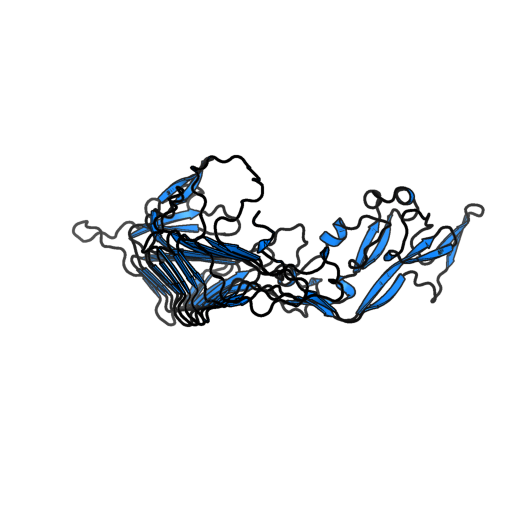 1
ATOM 1624 C C . LEU A 1 226 ? -0.254 2.306 23.890 1.00 91.81 226 LEU A C 1
ATOM 1626 O O . LEU A 1 226 ? -1.419 1.966 23.720 1.00 91.81 226 LEU A O 1
ATOM 1630 N N . SER A 1 227 ? 0.174 2.779 25.053 1.00 87.88 227 SER A N 1
ATOM 1631 C CA . SER A 1 227 ? -0.730 3.072 26.170 1.00 87.88 227 SER A CA 1
ATOM 1632 C C . SER A 1 227 ? -1.385 4.445 26.056 1.00 87.88 227 SER A C 1
ATOM 1634 O O . SER A 1 227 ? -2.599 4.564 26.226 1.00 87.88 227 SER A O 1
ATOM 1636 N N . ASP A 1 228 ? -0.569 5.443 25.735 1.00 87.75 228 ASP A N 1
ATOM 1637 C CA . ASP A 1 228 ? -0.934 6.826 25.474 1.00 87.75 228 ASP A CA 1
ATOM 1638 C C . ASP A 1 228 ? -0.271 7.252 24.150 1.00 87.75 228 ASP A C 1
ATOM 1640 O O . ASP A 1 228 ? 0.951 7.406 24.099 1.00 87.75 228 ASP A O 1
ATOM 1644 N N . PRO A 1 229 ? -1.040 7.427 23.058 1.00 86.19 229 PRO A N 1
ATOM 1645 C CA . PRO A 1 229 ? -0.504 7.853 21.766 1.00 86.19 229 PRO A CA 1
ATOM 1646 C C . PRO A 1 229 ? 0.093 9.265 21.781 1.00 86.19 229 PRO A C 1
ATOM 1648 O O . PRO A 1 229 ? 0.840 9.617 20.872 1.00 86.19 229 PRO A O 1
ATOM 1651 N N . SER A 1 230 ? -0.242 10.081 22.785 1.00 82.75 230 SER A N 1
ATOM 1652 C CA . SER A 1 230 ? 0.304 11.427 22.955 1.00 82.75 230 SER A CA 1
ATOM 1653 C C . SER A 1 230 ? 1.642 11.443 23.699 1.00 82.75 230 SER A C 1
ATOM 1655 O O . SER A 1 230 ? 2.328 12.470 23.703 1.00 82.75 230 SER A O 1
ATOM 1657 N N . ASP A 1 231 ? 2.045 10.321 24.306 1.00 76.56 231 ASP A N 1
ATOM 1658 C CA . ASP A 1 231 ? 3.309 10.230 25.022 1.00 76.56 231 ASP A CA 1
ATOM 1659 C C . ASP A 1 231 ? 4.492 10.054 24.059 1.00 76.56 231 ASP A C 1
ATOM 1661 O O . ASP A 1 231 ? 4.824 8.963 23.599 1.00 76.56 231 ASP A O 1
ATOM 1665 N N . THR A 1 232 ? 5.193 11.156 23.795 1.00 67.88 232 THR A N 1
ATOM 1666 C CA . THR A 1 232 ? 6.416 11.163 22.982 1.00 67.88 232 THR A CA 1
ATOM 1667 C C . THR A 1 232 ? 7.686 10.894 23.799 1.00 67.88 232 THR A C 1
ATOM 1669 O O . THR A 1 232 ? 8.791 11.062 23.281 1.00 67.88 232 THR A O 1
ATOM 1672 N N . SER A 1 233 ? 7.578 10.581 25.096 1.00 62.41 233 SER A N 1
ATOM 1673 C CA . SER A 1 233 ? 8.735 10.476 25.999 1.00 62.41 233 SER A CA 1
ATOM 1674 C C . SER A 1 233 ? 9.561 9.199 25.815 1.00 62.41 233 SER A C 1
ATOM 1676 O O . SER A 1 233 ? 10.695 9.148 26.295 1.00 62.41 233 SER A O 1
ATOM 1678 N N . GLY A 1 234 ? 9.037 8.208 25.080 1.00 57.62 234 GLY A N 1
ATOM 1679 C CA . GLY A 1 234 ? 9.766 6.998 24.693 1.00 57.62 234 GLY A CA 1
ATOM 1680 C C . GLY A 1 234 ? 10.252 6.191 25.897 1.00 57.62 234 GLY A C 1
ATOM 1681 O O . GLY A 1 234 ? 11.448 5.922 26.022 1.00 57.62 234 GLY A O 1
ATOM 1682 N N . SER A 1 235 ? 9.343 5.853 26.821 1.00 57.22 235 SER A N 1
ATOM 1683 C CA . SER A 1 235 ? 9.693 5.084 28.020 1.00 57.22 235 SER A CA 1
ATOM 1684 C C . SER A 1 235 ? 10.336 3.737 27.646 1.00 57.22 235 SER A C 1
ATOM 1686 O O . SER A 1 235 ? 9.728 2.945 26.930 1.00 57.22 235 SER A O 1
ATOM 1688 N N . PRO A 1 236 ? 11.536 3.416 28.166 1.00 52.41 236 PRO A N 1
ATOM 1689 C CA . PRO A 1 236 ? 12.251 2.187 27.818 1.00 52.41 236 PRO A CA 1
ATOM 1690 C C . PRO A 1 236 ? 11.754 0.944 28.578 1.00 52.41 236 PRO A C 1
ATOM 1692 O O . PRO A 1 236 ? 12.340 -0.131 28.449 1.00 52.41 236 PRO A O 1
ATOM 1695 N N . LEU A 1 237 ? 10.746 1.082 29.446 1.00 61.56 237 LEU A N 1
ATOM 1696 C CA . LEU A 1 237 ? 10.221 -0.017 30.254 1.00 61.56 237 LEU A CA 1
ATOM 1697 C C . LEU A 1 237 ? 9.000 -0.631 29.578 1.00 61.56 237 LEU A C 1
ATOM 1699 O O . LEU A 1 237 ? 8.042 0.079 29.296 1.00 61.56 237 LEU A O 1
ATOM 1703 N N . ALA A 1 238 ? 9.031 -1.955 29.411 1.00 71.00 238 ALA A N 1
ATOM 1704 C CA . ALA A 1 238 ? 7.908 -2.723 28.894 1.00 71.00 238 ALA A CA 1
ATOM 1705 C C . ALA A 1 238 ? 6.639 -2.472 29.718 1.00 71.00 238 ALA A C 1
ATOM 1707 O O . ALA A 1 238 ? 6.606 -2.719 30.930 1.00 71.00 238 ALA A O 1
ATOM 1708 N N . GLU A 1 239 ? 5.582 -2.034 29.049 1.00 81.31 239 GLU A N 1
ATOM 1709 C CA . GLU A 1 239 ? 4.246 -1.989 29.625 1.00 81.31 239 GLU A CA 1
ATOM 1710 C C . GLU A 1 239 ? 3.582 -3.369 29.544 1.00 81.31 239 GLU A C 1
ATOM 1712 O O . GLU A 1 239 ? 3.454 -3.959 28.475 1.00 81.31 239 GLU A O 1
ATOM 1717 N N . ASN A 1 240 ? 3.168 -3.916 30.691 1.00 80.25 240 ASN A N 1
ATOM 1718 C CA . ASN A 1 240 ? 2.775 -5.330 30.805 1.00 80.25 240 ASN A CA 1
ATOM 1719 C C . ASN A 1 240 ? 1.471 -5.707 30.074 1.00 80.25 240 ASN A C 1
ATOM 1721 O O . ASN A 1 240 ? 1.175 -6.892 29.926 1.00 80.25 240 ASN A O 1
ATOM 1725 N N . ASP A 1 241 ? 0.661 -4.732 29.682 1.00 89.00 241 ASP A N 1
ATOM 1726 C CA . ASP A 1 241 ? -0.664 -4.908 29.083 1.00 89.00 241 ASP A CA 1
ATOM 1727 C C . ASP A 1 241 ? -0.804 -4.223 27.716 1.00 89.00 241 ASP A C 1
ATOM 1729 O O . ASP A 1 241 ? -1.903 -4.166 27.165 1.00 89.00 241 ASP A O 1
ATOM 1733 N N . VAL A 1 242 ? 0.314 -3.757 27.154 1.00 94.25 242 VAL A N 1
ATOM 1734 C CA . VAL A 1 242 ? 0.405 -3.274 25.777 1.00 94.25 242 VAL A CA 1
ATOM 1735 C C . VAL A 1 242 ? 0.974 -4.392 24.909 1.00 94.25 242 VAL A C 1
ATOM 1737 O O . VAL A 1 242 ? 2.026 -4.954 25.221 1.00 94.25 242 VAL A O 1
ATOM 1740 N N . ARG A 1 243 ? 0.269 -4.769 23.837 1.00 95.75 243 ARG A N 1
ATOM 1741 C CA . ARG A 1 243 ? 0.652 -5.939 23.034 1.00 95.75 243 ARG A CA 1
ATOM 1742 C C . ARG A 1 243 ? 0.221 -5.849 21.577 1.00 95.75 243 ARG A C 1
ATOM 1744 O O . ARG A 1 243 ? -0.937 -5.554 21.298 1.00 95.75 243 ARG A O 1
ATOM 1751 N N . ILE A 1 244 ? 1.094 -6.283 20.674 1.00 98.38 244 ILE A N 1
ATOM 1752 C CA . ILE A 1 244 ? 0.703 -6.787 19.351 1.00 98.38 244 ILE A CA 1
ATOM 1753 C C . ILE A 1 244 ? 0.815 -8.308 19.362 1.00 98.38 244 ILE A C 1
ATOM 1755 O O . ILE A 1 244 ? 1.841 -8.851 19.768 1.00 98.38 244 ILE A O 1
ATOM 1759 N N . GLN A 1 245 ? -0.237 -9.007 18.950 1.00 98.50 245 GLN A N 1
ATOM 1760 C CA . GLN A 1 245 ? -0.255 -10.460 18.859 1.00 98.50 245 GLN A CA 1
ATOM 1761 C C . GLN A 1 245 ? -0.806 -10.907 17.512 1.00 98.50 245 GLN A C 1
ATOM 1763 O O . GLN A 1 245 ? -1.863 -10.445 17.091 1.00 98.50 245 GLN A O 1
ATOM 1768 N N . MET A 1 246 ? -0.116 -11.851 16.884 1.00 98.62 246 MET A N 1
ATOM 1769 C CA . MET A 1 246 ? -0.503 -12.460 15.622 1.00 98.62 246 MET A CA 1
ATOM 1770 C C . MET A 1 246 ? -0.517 -13.980 15.785 1.00 98.62 246 MET A C 1
ATOM 1772 O O . MET A 1 246 ? 0.493 -14.581 16.151 1.00 98.62 246 MET A O 1
ATOM 1776 N N . GLU A 1 247 ? -1.690 -14.584 15.603 1.00 98.31 247 GLU A N 1
ATOM 1777 C CA . GLU A 1 247 ? -1.909 -16.020 15.775 1.00 98.31 247 GLU A CA 1
ATOM 1778 C C . GLU A 1 247 ? -1.534 -16.830 14.526 1.00 98.31 247 GLU A C 1
ATOM 1780 O O . GLU A 1 247 ? -1.319 -16.301 13.437 1.00 98.31 247 GLU A O 1
ATOM 1785 N N . SER A 1 248 ? -1.481 -18.153 14.690 1.00 96.50 248 SER A N 1
ATOM 1786 C CA . SER A 1 248 ? -1.210 -19.091 13.600 1.00 96.50 248 SER A CA 1
ATOM 1787 C C . SER A 1 248 ? -2.179 -18.903 12.427 1.00 96.50 248 SER A C 1
ATOM 1789 O O . SER A 1 248 ? -3.377 -18.728 12.641 1.00 96.50 248 SER A O 1
ATOM 1791 N N . ALA A 1 249 ? -1.671 -18.988 11.197 1.00 96.81 249 ALA A N 1
ATOM 1792 C CA . ALA A 1 249 ? -2.386 -18.763 9.940 1.00 96.81 249 ALA A CA 1
ATOM 1793 C C . ALA A 1 249 ? -2.906 -17.332 9.703 1.00 96.81 249 ALA A C 1
ATOM 1795 O O . ALA A 1 249 ? -3.556 -17.100 8.686 1.00 96.81 249 ALA A O 1
ATOM 1796 N N . ALA A 1 250 ? -2.636 -16.368 10.591 1.00 98.62 250 ALA A N 1
ATOM 1797 C CA . ALA A 1 250 ? -2.796 -14.959 10.242 1.00 98.62 250 ALA A CA 1
ATOM 1798 C C . ALA A 1 250 ? -1.750 -14.563 9.183 1.00 98.62 250 ALA A C 1
ATOM 1800 O O . ALA A 1 250 ? -0.605 -15.026 9.242 1.00 98.62 250 ALA A O 1
ATOM 1801 N N . LEU A 1 251 ? -2.141 -13.708 8.238 1.00 98.75 251 LEU A N 1
ATOM 1802 C CA . LEU A 1 251 ? -1.302 -13.252 7.130 1.00 98.75 251 LEU A CA 1
ATOM 1803 C C . LEU A 1 251 ? -1.286 -11.724 7.051 1.00 98.75 251 LEU A C 1
ATOM 1805 O O . LEU A 1 251 ? -2.344 -11.093 6.977 1.00 98.75 251 LEU A O 1
ATOM 1809 N N . ILE A 1 252 ? -0.085 -11.152 6.977 1.00 98.88 252 ILE A N 1
ATOM 1810 C CA . ILE A 1 252 ? 0.134 -9.783 6.501 1.00 98.88 252 ILE A CA 1
ATOM 1811 C C . ILE A 1 252 ? 0.890 -9.864 5.174 1.00 98.88 252 ILE A C 1
ATOM 1813 O O . ILE A 1 252 ? 2.018 -10.345 5.137 1.00 98.88 252 ILE A O 1
ATOM 1817 N N . ASP A 1 253 ? 0.266 -9.404 4.095 1.00 98.81 253 ASP A N 1
ATOM 1818 C CA . ASP A 1 253 ? 0.805 -9.467 2.733 1.00 98.81 253 ASP A CA 1
ATOM 1819 C C . ASP A 1 253 ? 1.003 -8.059 2.163 1.00 98.81 253 ASP A C 1
ATOM 1821 O O . ASP A 1 253 ? 0.047 -7.390 1.752 1.00 98.81 253 ASP A O 1
ATOM 1825 N N . VAL A 1 254 ? 2.261 -7.628 2.123 1.00 98.75 254 VAL A N 1
ATOM 1826 C CA . VAL A 1 254 ? 2.704 -6.403 1.448 1.00 98.75 254 VAL A CA 1
ATOM 1827 C C . VAL A 1 254 ? 3.615 -6.724 0.259 1.00 98.75 254 VAL A C 1
ATOM 1829 O O . VAL A 1 254 ? 4.365 -5.862 -0.192 1.00 98.75 254 VAL A O 1
ATOM 1832 N N . SER A 1 255 ? 3.546 -7.945 -0.279 1.00 98.62 255 SER A N 1
ATOM 1833 C CA . SER A 1 255 ? 4.342 -8.376 -1.434 1.00 98.62 255 SER A CA 1
ATOM 1834 C C . SER A 1 255 ? 4.141 -7.474 -2.656 1.00 98.62 255 SER A C 1
ATOM 1836 O O . SER A 1 255 ? 3.091 -6.855 -2.836 1.00 98.62 255 SER A O 1
ATOM 1838 N N . GLY A 1 256 ? 5.146 -7.401 -3.524 1.00 97.94 256 GLY A N 1
ATOM 1839 C CA . GLY A 1 256 ? 5.060 -6.667 -4.781 1.00 97.94 256 GLY A CA 1
ATOM 1840 C C . GLY A 1 256 ? 4.103 -7.313 -5.790 1.00 97.94 256 GLY A C 1
ATOM 1841 O O . GLY A 1 256 ? 3.791 -8.506 -5.724 1.00 97.94 256 GLY A O 1
ATOM 1842 N N . TYR A 1 257 ? 3.619 -6.523 -6.747 1.00 96.50 257 TYR A N 1
ATOM 1843 C CA . TYR A 1 257 ? 2.832 -7.005 -7.885 1.00 96.50 257 TYR A CA 1
ATOM 1844 C C . TYR A 1 257 ? 3.693 -7.577 -9.013 1.00 96.50 257 TYR A C 1
ATOM 1846 O O . TYR A 1 257 ? 4.784 -7.088 -9.296 1.00 96.50 257 TYR A O 1
ATOM 1854 N N . ASP A 1 258 ? 3.138 -8.564 -9.718 1.00 94.88 258 ASP A N 1
ATOM 1855 C CA . ASP A 1 258 ? 3.686 -9.022 -10.991 1.00 94.88 258 ASP A CA 1
ATOM 1856 C C . ASP A 1 258 ? 3.109 -8.206 -12.151 1.00 94.88 258 ASP A C 1
ATOM 1858 O O . ASP A 1 258 ? 1.896 -7.976 -12.246 1.00 94.88 258 ASP A O 1
ATOM 1862 N N . ALA A 1 259 ? 3.983 -7.802 -13.064 1.00 92.50 259 ALA A N 1
ATOM 1863 C CA . ALA A 1 259 ? 3.654 -7.046 -14.259 1.00 92.50 259 ALA A CA 1
ATOM 1864 C C . ALA A 1 259 ? 4.175 -7.751 -15.514 1.00 92.50 259 ALA A C 1
ATOM 1866 O O . ALA A 1 259 ? 5.140 -8.510 -15.475 1.00 92.50 259 ALA A O 1
ATOM 1867 N N . SER A 1 260 ? 3.566 -7.462 -16.660 1.00 90.50 260 SER A N 1
ATOM 1868 C CA . SER A 1 260 ? 4.032 -7.956 -17.956 1.00 90.50 260 SER A CA 1
ATOM 1869 C C . SER A 1 260 ? 4.192 -6.830 -18.973 1.00 90.50 260 SER A C 1
ATOM 1871 O O . SER A 1 260 ? 3.389 -5.891 -19.027 1.00 90.50 260 SER A O 1
ATOM 1873 N N . LYS A 1 261 ? 5.224 -6.946 -19.812 1.00 88.88 261 LYS A N 1
ATOM 1874 C CA . LYS A 1 261 ? 5.585 -5.988 -20.860 1.00 88.88 261 LYS A CA 1
ATOM 1875 C C . LYS A 1 261 ? 5.970 -6.695 -22.150 1.00 88.88 261 LYS A C 1
ATOM 1877 O O . LYS A 1 261 ? 6.410 -7.841 -22.168 1.00 88.88 261 LYS A O 1
ATOM 1882 N N . GLU A 1 262 ? 5.861 -5.957 -23.243 1.00 90.06 262 GLU A N 1
ATOM 1883 C CA . GLU A 1 262 ? 6.418 -6.374 -24.524 1.00 90.06 262 GLU A CA 1
ATOM 1884 C C . GLU A 1 262 ? 7.911 -6.050 -24.576 1.00 90.06 262 GLU A C 1
ATOM 1886 O O . GLU A 1 262 ? 8.346 -5.039 -24.020 1.00 90.06 262 GLU A O 1
ATOM 1891 N N . MET A 1 263 ? 8.692 -6.840 -25.322 1.00 91.25 263 MET A N 1
ATOM 1892 C CA . MET A 1 263 ? 10.115 -6.543 -25.538 1.00 91.25 263 MET A CA 1
ATOM 1893 C C . MET A 1 263 ? 10.325 -5.103 -26.021 1.00 91.25 263 MET A C 1
ATOM 1895 O O . MET A 1 263 ? 11.214 -4.413 -25.537 1.00 91.25 263 MET A O 1
ATOM 1899 N N . ALA A 1 264 ? 9.457 -4.621 -26.918 1.00 88.25 264 ALA A N 1
ATOM 1900 C CA . ALA A 1 264 ? 9.524 -3.279 -27.493 1.00 88.25 264 ALA A CA 1
ATOM 1901 C C . ALA A 1 264 ? 9.476 -2.143 -26.452 1.00 88.25 264 ALA A C 1
ATOM 1903 O O . ALA A 1 264 ? 9.914 -1.038 -26.756 1.00 88.25 264 ALA A O 1
ATOM 1904 N N . SER A 1 265 ? 8.998 -2.392 -25.227 1.00 88.94 265 SER A N 1
ATOM 1905 C CA . SER A 1 265 ? 9.035 -1.405 -24.142 1.00 88.94 265 SER A CA 1
ATOM 1906 C C . SER A 1 265 ? 10.450 -1.087 -23.647 1.00 88.94 265 SER A C 1
ATOM 1908 O O . SER A 1 265 ? 10.630 -0.076 -22.977 1.00 88.94 265 SER A O 1
ATOM 1910 N N . ASN A 1 266 ? 11.446 -1.912 -23.982 1.00 90.75 266 ASN A N 1
ATOM 1911 C CA . ASN A 1 266 ? 12.855 -1.609 -23.734 1.00 90.75 266 ASN A CA 1
ATOM 1912 C C . ASN A 1 266 ? 13.462 -0.667 -24.785 1.00 90.75 266 ASN A C 1
ATOM 1914 O O . ASN A 1 266 ? 14.632 -0.320 -24.678 1.00 90.75 266 ASN A O 1
ATOM 1918 N N . GLN A 1 267 ? 12.710 -0.258 -25.811 1.00 91.81 267 GLN A N 1
ATOM 1919 C CA . GLN A 1 267 ? 13.201 0.644 -26.847 1.00 91.81 267 GLN A CA 1
ATOM 1920 C C . GLN A 1 267 ? 12.672 2.064 -26.631 1.00 91.81 267 GLN A C 1
ATOM 1922 O O . GLN A 1 267 ? 11.463 2.282 -26.564 1.00 91.81 267 GLN A O 1
ATOM 1927 N N . ILE A 1 268 ? 13.579 3.042 -26.616 1.00 91.50 268 ILE A N 1
ATOM 1928 C CA . ILE A 1 268 ? 13.239 4.470 -26.583 1.00 91.50 268 ILE A CA 1
ATOM 1929 C C . ILE A 1 268 ? 13.773 5.191 -27.822 1.00 91.50 268 ILE A C 1
ATOM 1931 O O . ILE A 1 268 ? 14.862 4.884 -28.307 1.00 91.50 268 ILE A O 1
ATOM 1935 N N . GLU A 1 269 ? 13.013 6.165 -28.329 1.00 91.62 269 GLU A N 1
ATOM 1936 C CA . GLU A 1 269 ? 13.491 7.120 -29.336 1.00 91.62 269 GLU A CA 1
ATOM 1937 C C . GLU A 1 269 ? 13.946 8.401 -28.626 1.00 91.62 269 GLU A C 1
ATOM 1939 O O . GLU A 1 269 ? 13.151 9.065 -27.960 1.00 91.62 269 GLU A O 1
ATOM 1944 N N . VAL A 1 270 ? 15.215 8.769 -28.792 1.00 90.50 270 VAL A N 1
ATOM 1945 C CA . VAL A 1 270 ? 15.818 9.951 -28.162 1.00 90.50 270 VAL A CA 1
ATOM 1946 C C . VAL A 1 270 ? 16.286 10.928 -29.230 1.00 90.50 270 VAL A C 1
ATOM 1948 O O . VAL A 1 270 ? 16.955 10.537 -30.181 1.00 90.50 270 VAL A O 1
ATOM 1951 N N . GLU A 1 271 ? 15.966 12.214 -29.078 1.00 91.44 271 GLU A N 1
ATOM 1952 C CA . GLU A 1 271 ? 16.567 13.283 -29.884 1.00 91.44 271 GLU A CA 1
ATOM 1953 C C . GLU A 1 271 ? 17.823 13.804 -29.177 1.00 91.44 271 GLU A C 1
ATOM 1955 O O . GLU A 1 271 ? 17.738 14.388 -28.098 1.00 91.44 271 GLU A O 1
ATOM 1960 N N . LEU A 1 272 ? 18.990 13.619 -29.789 1.00 89.06 272 LEU A N 1
ATOM 1961 C CA . LEU A 1 272 ? 20.266 13.995 -29.189 1.00 89.06 272 LEU A CA 1
ATOM 1962 C C . LEU A 1 272 ? 20.497 15.504 -29.314 1.00 89.06 272 LEU A C 1
ATOM 1964 O O . LEU A 1 272 ? 20.704 16.025 -30.413 1.00 89.06 272 LEU A O 1
ATOM 1968 N N . ARG A 1 273 ? 20.501 16.244 -28.204 1.00 88.56 273 ARG A N 1
ATOM 1969 C CA . ARG A 1 273 ? 20.762 17.691 -28.185 1.00 88.56 273 ARG A CA 1
ATOM 1970 C C . ARG A 1 273 ? 22.072 17.987 -27.457 1.00 88.56 273 ARG A C 1
ATOM 1972 O O . ARG A 1 273 ? 22.904 17.129 -27.195 1.00 88.56 273 ARG A O 1
ATOM 1979 N N . GLY A 1 274 ? 22.343 19.273 -27.238 1.00 83.00 274 GLY A N 1
ATOM 1980 C CA . GLY A 1 274 ? 23.633 19.718 -26.707 1.00 83.00 274 GLY A CA 1
ATOM 1981 C C . GLY A 1 274 ? 23.901 19.323 -25.250 1.00 83.00 274 GLY A C 1
ATOM 1982 O O . GLY A 1 274 ? 25.062 19.386 -24.843 1.00 83.00 274 GLY A O 1
ATOM 1983 N N . ASN A 1 275 ? 22.863 18.974 -24.483 1.00 83.38 275 ASN A N 1
ATOM 1984 C CA . ASN A 1 275 ? 22.982 18.610 -23.069 1.00 83.38 275 ASN A CA 1
ATOM 1985 C C . ASN A 1 275 ? 23.317 17.125 -22.909 1.00 83.38 275 ASN A C 1
ATOM 1987 O O . ASN A 1 275 ? 24.146 16.787 -22.077 1.00 83.38 275 ASN A O 1
ATOM 1991 N N . GLU A 1 276 ? 22.762 16.276 -23.768 1.00 87.38 276 GLU A N 1
ATOM 1992 C CA . GLU A 1 276 ? 22.974 14.828 -23.796 1.00 87.38 276 GLU A CA 1
ATOM 1993 C C . GLU A 1 276 ? 24.440 14.496 -24.138 1.00 87.38 276 GLU A C 1
ATOM 1995 O O . GLU A 1 276 ? 24.969 13.473 -23.732 1.00 87.38 276 GLU A O 1
ATOM 2000 N N . PHE A 1 277 ? 25.165 15.399 -24.808 1.00 86.38 277 PHE A N 1
ATOM 2001 C CA . PHE A 1 277 ? 26.604 15.261 -25.078 1.00 86.38 277 PHE A CA 1
ATOM 2002 C C . PHE A 1 277 ? 27.512 15.837 -23.974 1.00 86.38 277 PHE A C 1
ATOM 2004 O O . PHE A 1 277 ? 28.639 16.249 -24.271 1.00 86.38 277 PHE A O 1
ATOM 2011 N N . ALA A 1 278 ? 27.042 15.936 -22.723 1.00 80.06 278 ALA A N 1
ATOM 2012 C CA . ALA A 1 278 ? 27.836 16.464 -21.607 1.00 80.06 278 ALA A CA 1
ATOM 2013 C C . ALA A 1 278 ? 29.177 15.723 -21.453 1.00 80.06 278 ALA A C 1
ATOM 2015 O O . ALA A 1 278 ? 30.225 16.373 -21.389 1.00 80.06 278 ALA A O 1
ATOM 2016 N N . ASP A 1 279 ? 29.130 14.390 -21.535 1.00 82.12 279 ASP A N 1
ATOM 2017 C CA . ASP A 1 279 ? 30.286 13.496 -21.399 1.00 82.12 279 ASP A CA 1
ATOM 2018 C C . ASP A 1 279 ? 30.909 13.084 -22.745 1.00 82.12 279 ASP A C 1
ATOM 2020 O O . ASP A 1 279 ? 31.897 12.353 -22.788 1.00 82.12 279 ASP A O 1
ATOM 2024 N N . ALA A 1 280 ? 30.397 13.620 -23.862 1.00 84.94 280 ALA A N 1
ATOM 2025 C CA . ALA A 1 280 ? 30.894 13.354 -25.213 1.00 84.94 280 ALA A CA 1
ATOM 2026 C C . ALA A 1 280 ? 31.232 14.658 -25.978 1.00 84.94 280 ALA A C 1
ATOM 2028 O O . ALA A 1 280 ? 30.553 15.021 -26.948 1.00 84.94 280 ALA A O 1
ATOM 2029 N N . PRO A 1 281 ? 32.309 15.389 -25.604 1.00 83.88 281 PRO A N 1
ATOM 2030 C CA . PRO A 1 281 ? 32.619 16.707 -26.170 1.00 83.88 281 PRO A CA 1
ATOM 2031 C C . PRO A 1 281 ? 32.791 16.729 -27.694 1.00 83.88 281 PRO A C 1
ATOM 2033 O O . PRO A 1 281 ? 32.457 17.731 -28.330 1.00 83.88 281 PRO A O 1
ATOM 2036 N N . LEU A 1 282 ? 33.290 15.637 -28.289 1.00 84.69 282 LEU A N 1
ATOM 2037 C CA . LEU A 1 282 ? 33.448 15.512 -29.743 1.00 84.69 282 LEU A CA 1
ATOM 2038 C C . LEU A 1 282 ? 32.105 15.462 -30.482 1.00 84.69 282 LEU A C 1
ATOM 2040 O O . LEU A 1 282 ? 32.027 15.900 -31.629 1.00 84.69 282 LEU A O 1
ATOM 2044 N N . GLN A 1 283 ? 31.045 14.991 -29.824 1.00 85.19 283 GLN A N 1
ATOM 2045 C CA . GLN A 1 283 ? 29.713 14.858 -30.415 1.00 85.19 283 GLN A CA 1
ATOM 2046 C C . GLN A 1 283 ? 28.869 16.129 -30.246 1.00 85.19 283 GLN A C 1
ATOM 2048 O O . GLN A 1 283 ? 27.976 16.399 -31.046 1.00 85.19 283 GLN A O 1
ATOM 2053 N N . LYS A 1 284 ? 29.207 16.987 -29.272 1.00 83.06 284 LYS A N 1
ATOM 2054 C CA . LYS A 1 284 ? 28.421 18.174 -28.878 1.00 83.06 284 LYS A CA 1
ATOM 2055 C C . LYS A 1 284 ? 28.126 19.179 -29.999 1.00 83.06 284 LYS A C 1
ATOM 2057 O O . LYS A 1 284 ? 27.083 19.838 -29.991 1.00 83.06 284 LYS A O 1
ATOM 2062 N N . ASN A 1 285 ? 29.045 19.325 -30.950 1.00 81.25 285 ASN A N 1
ATOM 2063 C CA . ASN A 1 285 ? 28.865 20.143 -32.159 1.00 81.25 285 ASN A CA 1
ATOM 2064 C C . ASN A 1 285 ? 28.987 19.299 -33.438 1.00 81.25 285 ASN A C 1
ATOM 2066 O O . ASN A 1 285 ? 29.261 19.839 -34.509 1.00 81.25 285 ASN A O 1
ATOM 2070 N N . GLY A 1 286 ? 28.854 17.980 -33.304 1.00 82.75 286 GLY A N 1
ATOM 2071 C CA . GLY A 1 286 ? 28.994 17.026 -34.389 1.00 82.75 286 GLY A CA 1
ATOM 2072 C C . GLY A 1 286 ? 27.670 16.734 -35.105 1.00 82.75 286 GLY A C 1
ATOM 2073 O O . GLY A 1 286 ? 26.611 17.209 -34.690 1.00 82.75 286 GLY A O 1
ATOM 2074 N N . PRO A 1 287 ? 27.718 15.911 -36.164 1.00 85.00 287 PRO A N 1
ATOM 2075 C CA . PRO A 1 287 ? 26.553 15.565 -36.982 1.00 85.00 287 PRO A CA 1
ATOM 2076 C C . PRO A 1 287 ? 25.459 14.756 -36.273 1.00 85.00 287 PRO A C 1
ATOM 2078 O O . PRO A 1 287 ? 24.392 14.575 -36.839 1.00 85.00 287 PRO A O 1
ATOM 2081 N N . LEU A 1 288 ? 25.713 14.242 -35.065 1.00 85.69 288 LEU A N 1
ATOM 2082 C CA . LEU A 1 288 ? 24.709 13.521 -34.273 1.00 85.69 288 LEU A CA 1
ATOM 2083 C C . LEU A 1 288 ? 23.740 14.462 -33.549 1.00 85.69 288 LEU A C 1
ATOM 2085 O O . LEU A 1 288 ? 22.706 14.027 -33.053 1.00 85.69 288 LEU A O 1
ATOM 2089 N N . ARG A 1 289 ? 24.056 15.756 -33.467 1.00 88.50 289 ARG A N 1
ATOM 2090 C CA . ARG A 1 289 ? 23.197 16.728 -32.798 1.00 88.50 289 ARG A CA 1
ATOM 2091 C C . ARG A 1 289 ? 21.959 17.045 -33.635 1.00 88.50 289 ARG A C 1
ATOM 2093 O O . ARG A 1 289 ? 22.072 17.488 -34.772 1.00 88.50 289 ARG A O 1
ATOM 2100 N N . GLY A 1 290 ? 20.792 16.930 -33.010 1.00 86.25 290 GLY A N 1
ATOM 2101 C CA . GLY A 1 290 ? 19.477 17.076 -33.633 1.00 86.25 290 GLY A CA 1
ATOM 2102 C C . GLY A 1 290 ? 18.965 15.783 -34.267 1.00 86.25 290 GLY A C 1
ATOM 2103 O O . GLY A 1 290 ? 17.842 15.760 -34.766 1.00 86.25 290 GLY A O 1
ATOM 2104 N N . GLU A 1 291 ? 19.758 14.709 -34.241 1.00 88.38 291 GLU A N 1
ATOM 2105 C CA . GLU A 1 291 ? 19.329 13.412 -34.742 1.00 88.38 291 GLU A CA 1
ATOM 2106 C C . GLU A 1 291 ? 18.501 12.666 -33.698 1.00 88.38 291 GLU A C 1
ATOM 2108 O O . GLU A 1 291 ? 18.762 12.714 -32.497 1.00 88.38 291 GLU A O 1
ATOM 2113 N N . LYS A 1 292 ? 17.505 11.936 -34.193 1.00 89.88 292 LYS A N 1
ATOM 2114 C CA . LYS A 1 292 ? 16.732 10.971 -33.410 1.00 89.88 292 LYS A CA 1
ATOM 2115 C C . LYS A 1 292 ? 17.403 9.608 -33.472 1.00 89.88 292 LYS A C 1
ATOM 2117 O O . LYS A 1 292 ? 17.821 9.212 -34.556 1.00 89.88 292 LYS A O 1
ATOM 2122 N N . VAL A 1 293 ? 17.457 8.869 -32.379 1.00 90.00 293 VAL A N 1
ATOM 2123 C CA . VAL A 1 293 ? 18.079 7.543 -32.325 1.00 90.00 293 VAL A CA 1
ATOM 2124 C C . VAL A 1 293 ? 17.227 6.585 -31.511 1.00 90.00 293 VAL A C 1
ATOM 2126 O O . VAL A 1 293 ? 16.639 6.986 -30.511 1.00 90.00 293 VAL A O 1
ATOM 2129 N N . ASN A 1 294 ? 17.174 5.326 -31.938 1.00 91.62 294 ASN A N 1
ATOM 2130 C CA . ASN A 1 294 ? 16.543 4.258 -31.174 1.00 91.62 294 ASN A CA 1
ATOM 2131 C C . ASN A 1 294 ? 17.583 3.554 -30.306 1.00 91.62 294 ASN A C 1
ATOM 2133 O O . ASN A 1 294 ? 18.600 3.090 -30.828 1.00 91.62 294 ASN A O 1
ATOM 2137 N N . ILE A 1 295 ? 17.315 3.469 -29.006 1.00 91.75 295 ILE A N 1
ATOM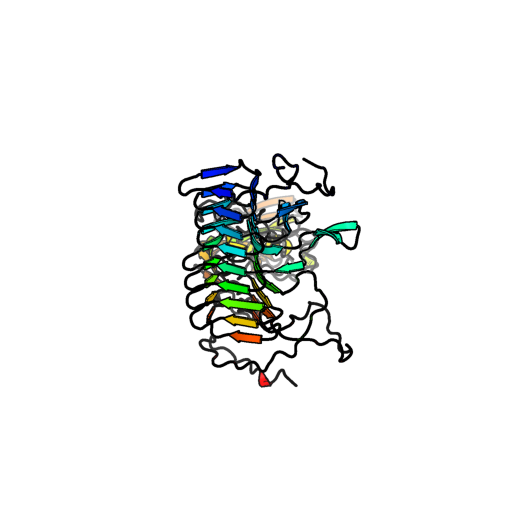 2138 C CA . ILE A 1 295 ? 18.219 2.907 -28.000 1.00 91.75 295 ILE A CA 1
ATOM 2139 C C . ILE A 1 295 ? 17.481 1.820 -27.223 1.00 91.75 295 ILE A C 1
ATOM 2141 O O . ILE A 1 295 ? 16.315 1.993 -26.868 1.00 91.75 295 ILE A O 1
ATOM 2145 N N . ASP A 1 296 ? 18.174 0.717 -26.954 1.00 92.38 296 ASP A N 1
ATOM 2146 C CA . ASP A 1 296 ? 17.745 -0.276 -25.974 1.00 92.38 296 ASP A CA 1
ATOM 2147 C C . ASP A 1 296 ? 18.141 0.201 -24.572 1.00 92.38 296 ASP A C 1
ATOM 2149 O O . ASP A 1 296 ? 19.327 0.376 -24.291 1.00 92.38 296 ASP A O 1
ATOM 2153 N N . ILE A 1 297 ? 17.171 0.418 -23.685 1.00 91.12 297 ILE A N 1
ATOM 2154 C CA . ILE A 1 297 ? 17.409 0.932 -22.327 1.00 91.12 297 ILE A CA 1
ATOM 2155 C C . ILE A 1 297 ? 18.243 -0.018 -21.463 1.00 91.12 297 ILE A C 1
ATOM 2157 O O . ILE A 1 297 ? 18.817 0.419 -20.470 1.00 91.12 297 ILE A O 1
ATOM 2161 N N . ARG A 1 298 ? 18.326 -1.303 -21.832 1.00 88.81 298 ARG A N 1
ATOM 2162 C CA . ARG A 1 298 ? 19.120 -2.308 -21.110 1.00 88.81 298 ARG A CA 1
ATOM 2163 C C . ARG A 1 298 ? 20.616 -2.170 -21.387 1.00 88.81 298 ARG A C 1
ATOM 2165 O O . ARG A 1 298 ? 21.425 -2.515 -20.534 1.00 88.81 298 ARG A O 1
ATOM 2172 N N . GLU A 1 299 ? 20.975 -1.697 -22.581 1.00 88.31 299 GLU A N 1
ATOM 2173 C CA . GLU A 1 299 ? 22.367 -1.497 -23.011 1.00 88.31 299 GLU A CA 1
ATOM 2174 C C . GLU A 1 299 ? 22.782 -0.017 -22.894 1.00 88.31 299 GLU A C 1
ATOM 2176 O O . GLU A 1 299 ? 23.932 0.284 -22.574 1.00 88.31 299 GLU A O 1
ATOM 2181 N N . GLY A 1 300 ? 21.844 0.914 -23.102 1.00 88.25 300 GLY A N 1
ATOM 2182 C CA . GLY A 1 300 ? 22.096 2.353 -23.093 1.00 88.25 300 GLY A CA 1
ATOM 2183 C C . GLY A 1 300 ? 22.927 2.816 -24.297 1.00 88.25 300 GLY A C 1
ATOM 2184 O O . GLY A 1 300 ? 22.888 2.224 -25.376 1.00 88.25 300 GLY A O 1
ATOM 2185 N N . THR A 1 301 ? 23.668 3.918 -24.142 1.00 90.69 301 THR A N 1
ATOM 2186 C CA . THR A 1 301 ? 24.647 4.361 -25.144 1.00 90.69 301 THR A CA 1
ATOM 2187 C C . THR A 1 301 ? 25.811 5.131 -24.504 1.00 90.69 301 THR A C 1
ATOM 2189 O O . THR A 1 301 ? 25.574 5.998 -23.666 1.00 90.69 301 THR A O 1
ATOM 2192 N N . PRO A 1 302 ? 27.076 4.889 -24.897 1.00 90.38 302 PRO A N 1
ATOM 2193 C CA . PRO A 1 302 ? 28.219 5.654 -24.391 1.00 90.38 302 PRO A CA 1
ATOM 2194 C C . PRO A 1 302 ? 28.409 7.027 -25.058 1.00 90.38 302 PRO A C 1
ATOM 2196 O O . PRO A 1 302 ? 29.256 7.805 -24.618 1.00 90.38 302 PRO A O 1
ATOM 2199 N N . VAL A 1 303 ? 27.686 7.331 -26.145 1.00 89.81 303 VAL A N 1
ATOM 2200 C CA . VAL A 1 303 ? 27.847 8.601 -26.882 1.00 89.81 303 VAL A CA 1
ATOM 2201 C C . VAL A 1 303 ? 26.958 9.733 -26.371 1.00 89.81 303 VAL A C 1
ATOM 2203 O O . VAL A 1 303 ? 27.158 10.870 -26.799 1.00 89.81 303 VAL A O 1
ATOM 2206 N N . ALA A 1 304 ? 25.990 9.449 -25.497 1.00 89.31 304 ALA A N 1
ATOM 2207 C CA . ALA A 1 304 ? 25.053 10.434 -24.970 1.00 89.31 304 ALA A CA 1
ATOM 2208 C C . ALA A 1 304 ? 24.507 10.019 -23.593 1.00 89.31 304 ALA A C 1
ATOM 2210 O O . ALA A 1 304 ? 24.225 8.847 -23.368 1.00 89.31 304 ALA A O 1
ATOM 2211 N N . ASP A 1 305 ? 24.301 10.987 -22.701 1.00 89.81 305 ASP A N 1
ATOM 2212 C CA . ASP A 1 305 ? 23.535 10.800 -21.472 1.00 89.81 305 ASP A CA 1
ATOM 2213 C C . ASP A 1 305 ? 22.040 10.755 -21.804 1.00 89.81 305 ASP A C 1
ATOM 2215 O O . ASP A 1 305 ? 21.436 11.753 -22.209 1.00 89.81 305 ASP A O 1
ATOM 2219 N N . VAL A 1 306 ? 21.457 9.567 -21.652 1.00 88.31 306 VAL A N 1
ATOM 2220 C CA . VAL A 1 306 ? 20.038 9.295 -21.903 1.00 88.31 306 VAL A CA 1
ATOM 2221 C C . VAL A 1 306 ? 19.265 8.962 -20.629 1.00 88.31 306 VAL A C 1
ATOM 2223 O O . VAL A 1 306 ? 18.103 8.564 -20.710 1.00 88.31 306 VAL A O 1
ATOM 2226 N N . GLY A 1 307 ? 19.867 9.157 -19.449 1.00 85.88 307 GLY A N 1
ATOM 2227 C CA . GLY A 1 307 ? 19.253 8.803 -18.168 1.00 85.88 307 GLY A CA 1
ATOM 2228 C C . GLY A 1 307 ? 17.900 9.486 -17.950 1.00 85.88 307 GLY A C 1
ATOM 2229 O O . GLY A 1 307 ? 16.933 8.836 -17.568 1.00 85.88 307 GLY A O 1
ATOM 2230 N N . ALA A 1 308 ? 17.785 10.770 -18.305 1.00 85.19 308 ALA A N 1
ATOM 2231 C CA . ALA A 1 308 ? 16.521 11.509 -18.211 1.00 85.19 308 ALA A CA 1
ATOM 2232 C C . ALA A 1 308 ? 15.404 10.917 -19.094 1.00 85.19 308 ALA A C 1
ATOM 2234 O O . ALA A 1 308 ? 14.236 10.922 -18.709 1.00 85.19 308 ALA A O 1
ATOM 2235 N N . PHE A 1 309 ? 15.751 10.374 -20.266 1.00 86.81 309 PHE A N 1
ATOM 2236 C CA . PHE A 1 309 ? 14.786 9.735 -21.163 1.00 86.81 309 PHE A CA 1
ATOM 2237 C C . PHE A 1 309 ? 14.367 8.359 -20.647 1.00 86.81 309 PHE A C 1
ATOM 2239 O O . PHE A 1 309 ? 13.187 8.029 -20.720 1.00 86.81 309 PHE A O 1
ATOM 2246 N N . ILE A 1 310 ? 15.305 7.592 -20.080 1.00 86.81 310 ILE A N 1
ATOM 2247 C CA . ILE A 1 310 ? 15.015 6.309 -19.423 1.00 86.81 310 ILE A CA 1
ATOM 2248 C C . ILE A 1 310 ? 14.070 6.530 -18.233 1.00 86.81 310 ILE A C 1
ATOM 2250 O O . ILE A 1 310 ? 13.055 5.849 -18.130 1.00 86.81 310 ILE A O 1
ATOM 2254 N N . ASN A 1 311 ? 14.326 7.543 -17.401 1.00 84.31 311 ASN A N 1
ATOM 2255 C CA . ASN A 1 311 ? 13.463 7.893 -16.263 1.00 84.31 311 ASN A CA 1
ATOM 2256 C C . ASN A 1 311 ? 12.086 8.442 -16.687 1.00 84.31 311 ASN A C 1
ATOM 2258 O O . ASN A 1 311 ? 11.147 8.462 -15.892 1.00 84.31 311 ASN A O 1
ATOM 2262 N N . SER A 1 312 ? 11.954 8.877 -17.944 1.00 86.50 312 SER A N 1
ATOM 2263 C CA . SER A 1 312 ? 10.692 9.333 -18.541 1.00 86.50 312 SER A CA 1
ATOM 2264 C C . SER A 1 312 ? 9.901 8.204 -19.212 1.00 86.50 312 SER A C 1
ATOM 2266 O O . SER A 1 312 ? 8.865 8.471 -19.826 1.00 86.50 312 SER A O 1
ATOM 2268 N N . VAL A 1 313 ? 10.369 6.951 -19.144 1.00 87.75 313 VAL A N 1
ATOM 2269 C CA . VAL A 1 313 ? 9.614 5.806 -19.664 1.00 87.75 313 VAL A CA 1
ATOM 2270 C C . VAL A 1 313 ? 8.379 5.588 -18.784 1.00 87.75 313 VAL A C 1
ATOM 2272 O O . VAL A 1 313 ? 8.521 5.376 -17.579 1.00 87.75 313 VAL A O 1
ATOM 2275 N N . PRO A 1 314 ? 7.164 5.619 -19.358 1.00 87.12 314 PRO A N 1
ATOM 2276 C CA . PRO A 1 314 ? 5.946 5.403 -18.593 1.00 87.12 314 PRO A CA 1
ATOM 2277 C C . PRO A 1 314 ? 5.864 3.961 -18.074 1.00 87.12 314 PRO A C 1
ATOM 2279 O O . PRO A 1 314 ? 6.064 3.006 -18.830 1.00 87.12 314 PRO A O 1
ATOM 2282 N N . LYS A 1 315 ? 5.515 3.813 -16.794 1.00 89.31 315 LYS A N 1
ATOM 2283 C CA . LYS A 1 315 ? 5.242 2.542 -16.114 1.00 89.31 315 LYS A CA 1
ATOM 2284 C C . LYS A 1 315 ? 3.780 2.471 -15.695 1.00 89.31 315 LYS A C 1
ATOM 2286 O O . LYS A 1 315 ? 3.191 3.471 -15.279 1.00 89.31 315 LYS A O 1
ATOM 2291 N N . ASN A 1 316 ? 3.191 1.285 -15.800 1.00 89.94 316 ASN A N 1
ATOM 2292 C CA . ASN A 1 316 ? 1.850 1.034 -15.274 1.00 89.94 316 ASN A CA 1
ATOM 2293 C C . ASN A 1 316 ? 1.879 0.782 -13.754 1.00 89.94 316 ASN A C 1
ATOM 2295 O O . ASN A 1 316 ? 2.937 0.554 -13.175 1.00 89.94 316 ASN A O 1
ATOM 2299 N N . LEU A 1 317 ? 0.714 0.778 -13.103 1.00 91.88 317 LEU A N 1
ATOM 2300 C CA . LEU A 1 317 ? 0.618 0.631 -11.645 1.00 91.88 317 LEU A CA 1
ATOM 2301 C C . LEU A 1 317 ? 1.251 -0.659 -11.096 1.00 91.88 317 LEU A C 1
ATOM 2303 O O . LEU A 1 317 ? 1.894 -0.613 -10.053 1.00 91.88 317 LEU A O 1
ATOM 2307 N N . ALA A 1 318 ? 1.111 -1.789 -11.796 1.00 93.06 318 ALA A N 1
ATOM 2308 C CA . ALA A 1 318 ? 1.699 -3.056 -11.363 1.00 93.06 318 ALA A CA 1
ATOM 2309 C C . ALA A 1 318 ? 3.233 -2.982 -11.352 1.00 93.06 318 ALA A C 1
ATOM 2311 O O . ALA A 1 318 ? 3.850 -3.417 -10.391 1.00 93.06 318 ALA A O 1
ATOM 2312 N N . GLU A 1 319 ? 3.840 -2.360 -12.370 1.00 93.19 319 GLU A N 1
ATOM 2313 C CA . GLU A 1 319 ? 5.291 -2.111 -12.421 1.00 93.19 319 GLU A CA 1
ATOM 2314 C C . GLU A 1 319 ? 5.762 -1.139 -11.331 1.00 93.19 319 GLU A C 1
ATOM 2316 O O . GLU A 1 319 ? 6.914 -1.183 -10.915 1.00 93.19 319 GLU A O 1
ATOM 2321 N N . ARG A 1 320 ? 4.905 -0.214 -10.891 1.00 93.69 320 ARG A N 1
ATOM 2322 C CA . ARG A 1 320 ? 5.262 0.765 -9.852 1.00 93.69 320 ARG A CA 1
ATOM 2323 C C . ARG A 1 320 ? 5.124 0.206 -8.441 1.00 93.69 320 ARG A C 1
ATOM 2325 O O . ARG A 1 320 ? 5.834 0.650 -7.549 1.00 93.69 320 ARG A O 1
ATOM 2332 N N . LEU A 1 321 ? 4.240 -0.771 -8.257 1.00 96.00 321 LEU A N 1
ATOM 2333 C CA . LEU A 1 321 ? 4.021 -1.488 -6.999 1.00 96.00 321 LEU A CA 1
ATOM 2334 C C . LEU A 1 321 ? 4.659 -2.885 -7.014 1.00 96.00 321 LEU A C 1
ATOM 2336 O O . LEU A 1 321 ? 4.252 -3.761 -6.254 1.00 96.00 321 LEU A O 1
ATOM 2340 N N . SER A 1 322 ? 5.619 -3.131 -7.909 1.00 96.62 322 SER A N 1
ATOM 2341 C CA . SER A 1 322 ? 6.265 -4.436 -8.037 1.00 96.62 322 SER A CA 1
ATOM 2342 C C . SER A 1 322 ? 7.356 -4.677 -6.995 1.00 96.62 322 SER A C 1
ATOM 2344 O O . SER A 1 322 ? 7.723 -5.821 -6.766 1.00 96.62 322 SER A O 1
ATOM 2346 N N . ALA A 1 323 ? 7.877 -3.631 -6.352 1.00 96.81 323 ALA A N 1
ATOM 2347 C CA . ALA A 1 323 ? 8.717 -3.795 -5.169 1.00 96.81 323 ALA A CA 1
ATOM 2348 C C . ALA A 1 323 ? 7.864 -4.215 -3.959 1.00 96.81 323 ALA A C 1
ATOM 2350 O O . ALA A 1 323 ? 6.693 -3.842 -3.860 1.00 96.81 323 ALA A O 1
ATOM 2351 N N . GLY A 1 324 ? 8.450 -4.989 -3.045 1.00 97.19 324 GLY A N 1
ATOM 2352 C CA . GLY A 1 324 ? 7.815 -5.340 -1.779 1.00 97.19 324 GLY A CA 1
ATOM 2353 C C . GLY A 1 324 ? 7.605 -4.109 -0.891 1.00 97.19 324 GLY A C 1
ATOM 2354 O O . GLY A 1 324 ? 8.415 -3.184 -0.871 1.00 97.19 324 GLY A O 1
ATOM 2355 N N . GLY A 1 325 ? 6.495 -4.102 -0.161 1.00 98.06 325 GLY A N 1
ATOM 2356 C CA . GLY A 1 325 ? 6.091 -3.034 0.745 1.00 98.06 325 GLY A CA 1
ATOM 2357 C C . GLY A 1 325 ? 6.724 -3.122 2.136 1.00 98.06 325 GLY A C 1
ATOM 2358 O O . GLY A 1 325 ? 7.700 -3.837 2.367 1.00 98.06 325 GLY A O 1
ATOM 2359 N N . SER A 1 326 ? 6.162 -2.395 3.097 1.00 97.50 326 SER A N 1
ATOM 2360 C CA . SER A 1 326 ? 6.674 -2.340 4.469 1.00 97.50 326 SER A CA 1
ATOM 2361 C C . SER A 1 326 ? 5.647 -2.776 5.508 1.00 97.50 326 SER A C 1
ATOM 2363 O O . SER A 1 326 ? 4.456 -2.481 5.404 1.00 97.50 326 SER A O 1
ATOM 2365 N N . VAL A 1 327 ? 6.127 -3.456 6.552 1.00 98.44 327 VAL A N 1
ATOM 2366 C CA . VAL A 1 327 ? 5.348 -3.741 7.762 1.00 98.44 327 VAL A CA 1
ATOM 2367 C C . VAL A 1 327 ? 6.086 -3.209 8.981 1.00 98.44 327 VAL A C 1
ATOM 2369 O O . VAL A 1 327 ? 7.236 -3.580 9.218 1.00 98.44 327 VAL A O 1
ATOM 2372 N N . THR A 1 328 ? 5.420 -2.380 9.779 1.00 97.56 328 THR A N 1
ATOM 2373 C CA . THR A 1 328 ? 5.991 -1.796 10.997 1.00 97.56 328 THR A CA 1
ATOM 2374 C C . THR A 1 328 ? 5.176 -2.205 12.219 1.00 97.56 328 THR A C 1
ATOM 2376 O O . THR A 1 328 ? 3.978 -1.942 12.296 1.00 97.56 328 THR A O 1
ATOM 2379 N N . PHE A 1 329 ? 5.835 -2.814 13.199 1.00 96.44 329 PHE A N 1
ATOM 2380 C CA . PHE A 1 329 ? 5.280 -3.155 14.504 1.00 96.44 329 PHE A CA 1
ATOM 2381 C C . PHE A 1 329 ? 5.910 -2.263 15.565 1.00 96.44 329 PHE A C 1
ATOM 2383 O O . PHE A 1 329 ? 7.064 -2.470 15.931 1.00 96.44 329 PHE A O 1
ATOM 2390 N N . ASN A 1 330 ? 5.146 -1.316 16.095 1.00 93.44 330 ASN A N 1
ATOM 2391 C CA . ASN A 1 330 ? 5.575 -0.450 17.185 1.00 93.44 330 ASN A CA 1
ATOM 2392 C C . ASN A 1 330 ? 4.796 -0.817 18.444 1.00 93.44 330 ASN A C 1
ATOM 2394 O O . ASN A 1 330 ? 3.567 -0.749 18.452 1.00 93.44 330 ASN A O 1
ATOM 2398 N N . SER A 1 331 ? 5.483 -1.195 19.520 1.00 91.94 331 SER A N 1
ATOM 2399 C CA . SER A 1 331 ? 4.845 -1.471 20.803 1.00 91.94 331 SER A CA 1
ATOM 2400 C C . SER A 1 331 ? 5.623 -0.906 21.987 1.00 91.94 331 SER A C 1
ATOM 2402 O O . SER A 1 331 ? 6.805 -1.192 22.134 1.00 91.94 331 SER A O 1
ATOM 2404 N N . SER A 1 332 ? 4.950 -0.200 22.905 1.00 89.88 332 SER A N 1
ATOM 2405 C CA . SER A 1 332 ? 5.548 0.163 24.207 1.00 89.88 332 SER A CA 1
ATOM 2406 C C . SER A 1 332 ? 5.597 -1.011 25.202 1.00 89.88 332 SER A C 1
ATOM 2408 O O . SER A 1 332 ? 6.170 -0.902 26.288 1.00 89.88 332 SER A O 1
ATOM 2410 N N . GLY A 1 333 ? 5.017 -2.159 24.840 1.00 89.88 333 GLY A N 1
ATOM 2411 C CA . GLY A 1 333 ? 5.004 -3.382 25.638 1.00 89.88 333 GLY A CA 1
ATOM 2412 C C . GLY A 1 333 ? 5.675 -4.539 24.912 1.00 89.88 333 GLY A C 1
ATOM 2413 O O . GLY A 1 333 ? 6.900 -4.678 24.950 1.00 89.88 333 GLY A O 1
ATOM 2414 N N . GLU A 1 334 ? 4.880 -5.403 24.282 1.00 91.25 334 GLU A N 1
ATOM 2415 C CA . GLU A 1 334 ? 5.396 -6.598 23.613 1.00 91.25 334 GLU A CA 1
ATOM 2416 C C . GLU A 1 334 ? 4.816 -6.876 22.220 1.00 91.25 334 GLU A C 1
ATOM 2418 O O . GLU A 1 334 ? 3.653 -6.601 21.932 1.00 91.25 334 GLU A O 1
ATOM 2423 N N . VAL A 1 335 ? 5.617 -7.522 21.372 1.00 95.81 335 VAL A N 1
ATOM 2424 C CA . VAL A 1 335 ? 5.205 -8.074 20.073 1.00 95.81 335 VAL A CA 1
ATOM 2425 C C . VAL A 1 335 ? 5.304 -9.598 20.121 1.00 95.81 335 VAL A C 1
ATOM 2427 O O . VAL A 1 335 ? 6.346 -10.149 20.471 1.00 95.81 335 VAL A O 1
ATOM 2430 N N . ARG A 1 336 ? 4.214 -10.293 19.782 1.00 96.62 336 ARG A N 1
ATOM 2431 C CA . ARG A 1 336 ? 4.114 -11.758 19.742 1.00 96.62 336 ARG A CA 1
ATOM 2432 C C . ARG A 1 336 ? 3.628 -12.233 18.380 1.00 96.62 336 ARG A C 1
ATOM 2434 O O . ARG A 1 336 ? 2.430 -12.218 18.111 1.00 96.62 336 ARG A O 1
ATOM 2441 N N . LEU A 1 337 ? 4.547 -12.688 17.547 1.00 97.56 337 LEU A N 1
ATOM 2442 C CA . LEU A 1 337 ? 4.262 -13.271 16.242 1.00 97.56 337 LEU A CA 1
ATOM 2443 C C . LEU A 1 337 ? 4.391 -14.788 16.385 1.00 97.56 337 LEU A C 1
ATOM 2445 O O . LEU A 1 337 ? 5.498 -15.300 16.499 1.00 97.56 337 LEU A O 1
ATOM 2449 N N . LEU A 1 338 ? 3.268 -15.498 16.495 1.00 96.06 338 LEU A N 1
ATOM 2450 C CA . LEU A 1 338 ? 3.261 -16.916 16.869 1.00 96.06 338 LEU A CA 1
ATOM 2451 C C . LEU A 1 338 ? 3.562 -17.840 15.682 1.00 96.06 338 LEU A C 1
ATOM 2453 O O . LEU A 1 338 ? 3.365 -17.485 14.518 1.00 96.06 338 LEU A O 1
ATOM 2457 N N . ALA A 1 339 ? 3.979 -19.069 15.995 1.00 95.75 339 ALA A N 1
ATOM 2458 C CA . ALA A 1 339 ? 4.262 -20.090 14.994 1.00 95.75 339 ALA A CA 1
ATOM 2459 C C . ALA A 1 339 ? 3.094 -20.318 14.013 1.00 95.75 339 ALA A C 1
ATOM 2461 O O . ALA A 1 339 ? 1.931 -20.498 14.393 1.00 95.75 339 ALA A O 1
ATOM 2462 N N . GLY A 1 340 ? 3.427 -20.358 12.722 1.00 94.94 340 GLY A N 1
ATOM 2463 C CA . GLY A 1 340 ? 2.477 -20.539 11.620 1.00 94.94 340 GLY A CA 1
ATOM 2464 C C . GLY A 1 340 ? 1.770 -19.262 11.162 1.00 94.94 340 GLY A C 1
ATOM 2465 O O . GLY A 1 340 ? 0.990 -19.334 10.218 1.00 94.94 340 GLY A O 1
ATOM 2466 N N . ALA A 1 341 ? 2.016 -18.116 11.798 1.00 97.94 341 ALA A N 1
ATOM 2467 C CA . ALA A 1 341 ? 1.689 -16.820 11.215 1.00 97.94 341 ALA A CA 1
ATOM 2468 C C . ALA A 1 341 ? 2.681 -16.481 10.083 1.00 97.94 341 ALA A C 1
ATOM 2470 O O . ALA A 1 341 ? 3.820 -16.959 10.107 1.00 97.94 341 ALA A O 1
ATOM 2471 N N . GLU A 1 342 ? 2.278 -15.662 9.111 1.00 98.56 342 GLU A N 1
ATOM 2472 C CA . GLU A 1 342 ? 3.114 -15.316 7.952 1.00 98.56 342 GLU A CA 1
ATOM 2473 C C . GLU A 1 342 ? 3.097 -13.816 7.648 1.00 98.56 342 GLU A C 1
ATOM 2475 O O . GLU A 1 342 ? 2.047 -13.174 7.651 1.00 98.56 342 GLU A O 1
ATOM 2480 N N . ILE A 1 343 ? 4.278 -13.263 7.381 1.00 98.62 343 ILE A N 1
ATOM 2481 C CA . ILE A 1 343 ? 4.452 -11.894 6.895 1.00 98.62 343 ILE A CA 1
ATOM 2482 C C . ILE A 1 343 ? 5.201 -11.980 5.570 1.00 98.62 343 ILE A C 1
ATOM 2484 O O . ILE A 1 343 ? 6.348 -12.432 5.546 1.00 98.62 343 ILE A O 1
ATOM 2488 N N . ASP A 1 344 ? 4.550 -11.559 4.490 1.00 98.56 344 ASP A N 1
ATOM 2489 C CA . ASP A 1 344 ? 5.098 -11.585 3.138 1.00 98.56 344 ASP A CA 1
ATOM 2490 C C . ASP A 1 344 ? 5.454 -10.169 2.672 1.00 98.56 344 ASP A C 1
ATOM 2492 O O . ASP A 1 344 ? 4.593 -9.296 2.537 1.00 98.56 344 ASP A O 1
ATOM 2496 N N . VAL A 1 345 ? 6.749 -9.958 2.444 1.00 98.12 345 VAL A N 1
ATOM 2497 C CA . VAL A 1 345 ? 7.343 -8.738 1.889 1.00 98.12 345 VAL A CA 1
ATOM 2498 C C . VAL A 1 345 ? 8.064 -9.028 0.568 1.00 98.12 345 VAL A C 1
ATOM 2500 O O . VAL A 1 345 ? 8.947 -8.276 0.175 1.00 98.12 345 VAL A O 1
ATOM 2503 N N . SER A 1 346 ? 7.755 -10.128 -0.116 1.00 98.38 346 SER A N 1
ATOM 2504 C CA . SER A 1 346 ? 8.461 -10.550 -1.334 1.00 98.38 346 SER A CA 1
ATOM 2505 C C . SER A 1 346 ? 8.405 -9.502 -2.443 1.00 98.38 346 SER A C 1
ATOM 2507 O O . SER A 1 346 ? 7.425 -8.768 -2.587 1.00 98.38 346 SER A O 1
ATOM 2509 N N . GLY A 1 347 ? 9.464 -9.444 -3.247 1.00 97.44 347 GLY A N 1
ATOM 2510 C CA . GLY A 1 347 ? 9.495 -8.633 -4.457 1.00 97.44 347 GLY A CA 1
ATOM 2511 C C . GLY A 1 347 ? 8.714 -9.316 -5.577 1.00 97.44 347 GLY A C 1
ATOM 2512 O O . GLY A 1 347 ? 8.839 -10.522 -5.790 1.00 97.44 347 GLY A O 1
ATOM 2513 N N . GLY A 1 348 ? 7.918 -8.545 -6.310 1.00 97.00 348 GLY A N 1
ATOM 2514 C CA . GLY A 1 348 ? 7.242 -9.006 -7.516 1.00 97.00 348 GLY A CA 1
ATOM 2515 C C . GLY A 1 348 ? 8.191 -9.125 -8.709 1.00 97.00 348 GLY A C 1
ATOM 2516 O O . GLY A 1 348 ? 9.417 -8.982 -8.609 1.00 97.00 348 GLY A O 1
ATOM 2517 N N . THR A 1 349 ? 7.612 -9.377 -9.878 1.00 96.31 349 THR A N 1
ATOM 2518 C CA . THR A 1 349 ? 8.362 -9.565 -11.122 1.00 96.31 349 THR A CA 1
ATOM 2519 C C . THR A 1 349 ? 7.802 -8.750 -12.282 1.00 96.31 349 THR A C 1
ATOM 2521 O O . THR A 1 349 ? 6.620 -8.430 -12.343 1.00 96.31 349 THR A O 1
ATOM 2524 N N . VAL A 1 350 ? 8.668 -8.391 -13.226 1.00 95.19 350 VAL A N 1
ATOM 2525 C CA . VAL A 1 350 ? 8.290 -7.802 -14.510 1.00 95.19 350 VAL A CA 1
ATOM 2526 C C . VAL A 1 350 ? 8.708 -8.766 -15.613 1.00 95.19 350 VAL A C 1
ATOM 2528 O O . VAL A 1 350 ? 9.898 -8.939 -15.891 1.00 95.19 350 VAL A O 1
ATOM 2531 N N . ASP A 1 351 ? 7.719 -9.395 -16.234 1.00 94.75 351 ASP A N 1
ATOM 2532 C CA . ASP A 1 351 ? 7.902 -10.354 -17.317 1.00 94.75 351 ASP A CA 1
ATOM 2533 C C . ASP A 1 351 ? 7.932 -9.641 -18.666 1.00 94.75 351 ASP A C 1
ATOM 2535 O O . ASP A 1 351 ? 6.970 -8.982 -19.063 1.00 94.75 351 ASP A O 1
ATOM 2539 N N . TYR A 1 352 ? 9.018 -9.806 -19.412 1.00 93.75 352 TYR A N 1
ATOM 2540 C CA . TYR A 1 352 ? 9.154 -9.283 -20.765 1.00 93.75 352 TYR A CA 1
ATOM 2541 C C . TYR A 1 352 ? 8.924 -10.407 -21.770 1.00 93.75 352 TYR A C 1
ATOM 2543 O O . TYR A 1 352 ? 9.693 -11.369 -21.834 1.00 93.75 352 TYR A O 1
ATOM 2551 N N . ALA A 1 353 ? 7.877 -10.280 -22.585 1.00 93.88 353 ALA A N 1
ATOM 2552 C CA . ALA A 1 353 ? 7.611 -11.203 -23.681 1.00 93.88 353 ALA A CA 1
ATOM 2553 C C . ALA A 1 353 ? 8.731 -11.148 -24.730 1.00 93.88 353 ALA A C 1
ATOM 2555 O O . ALA A 1 353 ? 9.337 -10.101 -24.952 1.00 93.88 353 ALA A O 1
ATOM 2556 N N . ALA A 1 354 ? 8.990 -12.271 -25.402 1.00 93.62 354 ALA A N 1
ATOM 2557 C CA . ALA A 1 354 ? 9.977 -12.329 -26.474 1.00 93.62 354 ALA A CA 1
ATOM 2558 C C . ALA A 1 354 ? 9.580 -11.407 -27.635 1.00 93.62 354 ALA A C 1
ATOM 2560 O O . ALA A 1 354 ? 8.402 -11.284 -27.977 1.00 93.62 354 ALA A O 1
ATOM 2561 N N . GLY A 1 355 ? 10.556 -10.784 -28.286 1.00 93.31 355 GLY A N 1
ATOM 2562 C CA . GLY A 1 355 ? 10.265 -9.831 -29.348 1.00 93.31 355 GLY A CA 1
ATOM 2563 C C . GLY A 1 355 ? 11.505 -9.199 -29.952 1.00 93.31 355 GLY A C 1
ATOM 2564 O O . GLY A 1 355 ? 12.632 -9.597 -29.675 1.00 93.31 355 GLY A O 1
ATOM 2565 N N . ASN A 1 356 ? 11.287 -8.211 -30.813 1.00 90.50 356 ASN A N 1
ATOM 2566 C CA . ASN A 1 356 ? 12.355 -7.544 -31.545 1.00 90.50 356 ASN A CA 1
ATOM 2567 C C . ASN A 1 356 ? 12.643 -6.158 -30.960 1.00 90.50 356 ASN A C 1
ATOM 2569 O O . ASN A 1 356 ? 11.709 -5.394 -30.724 1.00 90.50 356 ASN A O 1
ATOM 2573 N N . ILE A 1 357 ? 13.923 -5.816 -30.825 1.00 90.19 357 ILE A N 1
ATOM 2574 C CA . ILE A 1 357 ? 14.407 -4.454 -30.565 1.00 90.19 357 ILE A CA 1
ATOM 2575 C C . ILE A 1 357 ? 15.098 -3.945 -31.818 1.00 90.19 357 ILE A C 1
ATOM 2577 O O . ILE A 1 357 ? 15.825 -4.696 -32.467 1.00 90.19 357 ILE A O 1
ATOM 2581 N N . THR A 1 358 ? 14.870 -2.683 -32.170 1.00 90.31 358 THR A N 1
ATOM 2582 C CA . THR A 1 358 ? 15.506 -2.036 -33.319 1.00 90.31 358 THR A CA 1
ATOM 2583 C C . THR A 1 358 ? 16.344 -0.850 -32.851 1.00 90.31 358 THR A C 1
ATOM 2585 O O . THR A 1 358 ? 15.787 0.180 -32.487 1.00 90.31 358 THR A O 1
ATOM 2588 N N . THR A 1 359 ? 17.671 -0.984 -32.859 1.00 90.38 359 THR A N 1
ATOM 2589 C CA . THR A 1 359 ? 18.622 0.070 -32.458 1.00 90.38 359 THR A CA 1
ATOM 2590 C C . THR A 1 359 ? 19.179 0.809 -33.670 1.00 90.38 359 THR A C 1
ATOM 2592 O O . THR A 1 359 ? 19.336 0.234 -34.748 1.00 90.38 359 THR A O 1
ATOM 2595 N N . SER A 1 360 ? 19.497 2.094 -33.518 1.00 90.06 360 SER A N 1
ATOM 2596 C CA . SER A 1 360 ? 20.082 2.878 -34.611 1.00 90.06 360 SER A CA 1
ATOM 2597 C C . SER A 1 360 ? 21.572 2.590 -34.807 1.00 90.06 360 SER A C 1
ATOM 2599 O O . SER A 1 360 ? 22.314 2.433 -33.841 1.00 90.06 360 SER A O 1
ATOM 2601 N N . GLN A 1 361 ? 22.044 2.577 -36.058 1.00 89.25 361 GLN A N 1
ATOM 2602 C CA . GLN A 1 361 ? 23.480 2.555 -36.357 1.00 89.25 361 GLN A CA 1
ATOM 2603 C C . GLN A 1 361 ? 24.021 3.957 -36.619 1.00 89.25 361 GLN A C 1
ATOM 2605 O O . GLN A 1 361 ? 23.346 4.818 -37.179 1.00 89.25 361 GLN A O 1
ATOM 2610 N N . LEU A 1 362 ? 25.281 4.178 -36.267 1.00 87.69 362 LEU A N 1
ATOM 2611 C CA . LEU A 1 362 ? 26.033 5.395 -36.530 1.00 87.69 362 LEU A CA 1
ATOM 2612 C C . LEU A 1 362 ? 27.080 5.136 -37.614 1.00 87.69 362 LEU A C 1
ATOM 2614 O O . LEU A 1 362 ? 27.744 4.097 -37.624 1.00 87.69 362 LEU A O 1
ATOM 2618 N N . LEU A 1 363 ? 27.262 6.099 -38.519 1.00 88.44 363 LEU A N 1
ATOM 2619 C CA . LEU A 1 363 ? 28.309 6.044 -39.536 1.00 88.44 363 LEU A CA 1
ATOM 2620 C C . LEU A 1 363 ? 29.569 6.739 -39.016 1.00 88.44 363 LEU A C 1
ATOM 2622 O O . LEU A 1 363 ? 29.624 7.968 -38.954 1.00 88.44 363 LEU A O 1
ATOM 2626 N N . ALA A 1 364 ? 30.597 5.973 -38.664 1.00 86.81 364 ALA A N 1
ATOM 2627 C CA . ALA A 1 364 ? 31.885 6.516 -38.244 1.00 86.81 364 ALA A CA 1
ATOM 2628 C C . ALA A 1 364 ? 32.612 7.212 -39.413 1.00 86.81 364 ALA A C 1
ATOM 2630 O O . ALA A 1 364 ? 32.375 6.933 -40.593 1.00 86.81 364 ALA A O 1
ATOM 2631 N N . ALA A 1 365 ? 33.523 8.142 -39.111 1.00 83.81 365 ALA A N 1
ATOM 2632 C CA . ALA A 1 365 ? 34.254 8.900 -40.130 1.00 83.81 365 ALA A CA 1
ATOM 2633 C C . ALA A 1 365 ? 35.110 8.023 -41.062 1.00 83.81 365 ALA A C 1
ATOM 2635 O O . ALA A 1 365 ? 35.375 8.430 -42.198 1.00 83.81 365 ALA A O 1
ATOM 2636 N N . ASP A 1 366 ? 35.503 6.833 -40.604 1.00 82.69 366 ASP A N 1
ATOM 2637 C CA . ASP A 1 366 ? 36.224 5.809 -41.365 1.00 82.69 366 ASP A CA 1
ATOM 2638 C C . ASP A 1 366 ? 35.315 4.966 -42.288 1.00 82.69 366 ASP A C 1
ATOM 2640 O O . ASP A 1 366 ? 35.810 4.135 -43.050 1.00 82.69 366 ASP A O 1
ATOM 2644 N N . GLY A 1 367 ? 34.000 5.212 -42.265 1.00 79.31 367 GLY A N 1
ATOM 2645 C CA . GLY A 1 367 ? 33.000 4.553 -43.102 1.00 79.31 367 GLY A CA 1
ATOM 2646 C C . GLY A 1 367 ? 32.403 3.277 -42.506 1.00 79.31 367 GLY A C 1
ATOM 2647 O O . GLY A 1 367 ? 31.623 2.617 -43.192 1.00 79.31 367 GLY A O 1
ATOM 2648 N N . ARG A 1 368 ? 32.748 2.906 -41.265 1.00 84.62 368 ARG A N 1
ATOM 2649 C CA . ARG A 1 368 ? 32.150 1.750 -40.581 1.00 84.62 368 ARG A CA 1
ATOM 2650 C C . ARG A 1 368 ? 30.792 2.110 -39.980 1.00 84.62 368 ARG A C 1
ATOM 2652 O O . ARG A 1 368 ? 30.598 3.222 -39.496 1.00 84.62 368 ARG A O 1
ATOM 2659 N N . LEU A 1 369 ? 29.876 1.145 -39.989 1.00 85.50 369 LEU A N 1
ATOM 2660 C CA . LEU A 1 369 ? 28.626 1.212 -39.235 1.00 85.50 369 LEU A CA 1
ATOM 2661 C C . LEU A 1 369 ? 28.859 0.625 -37.843 1.00 85.50 369 LEU A C 1
ATOM 2663 O O . LEU A 1 369 ? 29.431 -0.462 -37.727 1.00 85.50 369 LEU A O 1
ATOM 2667 N N . VAL A 1 370 ? 28.443 1.354 -36.814 1.00 88.94 370 VAL A N 1
ATOM 2668 C CA . VAL A 1 370 ? 28.571 0.970 -35.403 1.00 88.94 370 VAL A CA 1
ATOM 2669 C C . VAL A 1 370 ? 27.191 1.070 -34.765 1.00 88.94 370 VAL A C 1
ATOM 2671 O O . VAL A 1 370 ? 26.482 2.037 -35.019 1.00 88.94 370 VAL A O 1
ATOM 2674 N N . ASP A 1 371 ? 26.785 0.071 -33.987 1.00 89.88 371 ASP A N 1
ATOM 2675 C CA . ASP A 1 371 ? 25.541 0.150 -33.217 1.00 89.88 371 ASP A CA 1
ATOM 2676 C C . ASP A 1 371 ? 25.646 1.267 -32.171 1.00 89.88 371 ASP A C 1
ATOM 2678 O O . ASP A 1 371 ? 26.718 1.478 -31.603 1.00 89.88 371 ASP A O 1
ATOM 2682 N N . ILE A 1 372 ? 24.563 1.995 -31.918 1.00 90.00 372 ILE A N 1
ATOM 2683 C CA . ILE A 1 372 ? 24.561 3.059 -30.915 1.00 90.00 372 ILE A CA 1
ATOM 2684 C C . ILE A 1 372 ? 24.913 2.562 -29.504 1.00 90.00 372 ILE A C 1
ATOM 2686 O O . ILE A 1 372 ? 25.503 3.325 -28.735 1.00 90.00 372 ILE A O 1
ATOM 2690 N N . ALA A 1 373 ? 24.626 1.297 -29.183 1.00 90.62 373 ALA A N 1
ATOM 2691 C CA . ALA A 1 373 ? 25.008 0.686 -27.909 1.00 90.62 373 ALA A CA 1
ATOM 2692 C C . ALA A 1 373 ? 26.537 0.519 -27.758 1.00 90.62 373 ALA A C 1
ATOM 2694 O O . ALA A 1 373 ? 27.080 0.681 -26.670 1.00 90.62 373 ALA A O 1
ATOM 2695 N N . ASP A 1 374 ? 27.252 0.278 -28.864 1.00 91.19 374 ASP A N 1
ATOM 2696 C CA . ASP A 1 374 ? 28.709 0.052 -28.893 1.00 91.19 374 ASP A CA 1
ATOM 2697 C C . ASP A 1 374 ? 29.510 1.304 -29.298 1.00 91.19 374 ASP A C 1
ATOM 2699 O O . ASP A 1 374 ? 30.740 1.276 -29.436 1.00 91.19 374 ASP A O 1
ATOM 2703 N N . ALA A 1 375 ? 28.823 2.414 -29.561 1.00 90.25 375 ALA A N 1
ATOM 2704 C CA . ALA A 1 375 ? 29.437 3.617 -30.089 1.00 90.25 375 ALA A CA 1
ATOM 2705 C C . ALA A 1 375 ? 30.359 4.276 -29.048 1.00 90.25 375 ALA A C 1
ATOM 2707 O O . ALA A 1 375 ? 29.955 4.599 -27.936 1.00 90.25 375 ALA A O 1
ATOM 2708 N N . SER A 1 376 ? 31.616 4.525 -29.422 1.00 91.38 376 SER A N 1
ATOM 2709 C CA . SER A 1 376 ? 32.572 5.239 -28.566 1.00 91.38 376 SER A CA 1
ATOM 2710 C C . SER A 1 376 ? 32.387 6.761 -28.672 1.00 91.38 376 SER A C 1
ATOM 2712 O O . SER A 1 376 ? 32.279 7.262 -29.799 1.00 91.38 376 SER A O 1
ATOM 2714 N N . PRO A 1 377 ? 32.428 7.514 -27.553 1.00 90.31 377 PRO A N 1
ATOM 2715 C CA . PRO A 1 377 ? 32.339 8.978 -27.563 1.00 90.31 377 PRO A CA 1
ATOM 2716 C C . PRO A 1 377 ? 33.546 9.652 -28.237 1.00 90.31 377 PRO A C 1
ATOM 2718 O O . PRO A 1 377 ? 33.419 10.772 -28.740 1.00 90.31 377 PRO A O 1
ATOM 2721 N N . ASP A 1 378 ? 34.686 8.955 -28.313 1.00 88.88 378 ASP A N 1
ATOM 2722 C CA . ASP A 1 378 ? 35.956 9.461 -28.850 1.00 88.88 378 ASP A CA 1
ATOM 2723 C C . ASP A 1 378 ? 36.082 9.332 -30.381 1.00 88.88 378 ASP A C 1
ATOM 2725 O O . ASP A 1 378 ? 37.060 9.789 -30.982 1.00 88.88 378 ASP A O 1
ATOM 2729 N N . VAL A 1 379 ? 35.101 8.706 -31.037 1.00 88.94 379 VAL A N 1
ATOM 2730 C CA . VAL A 1 379 ? 35.095 8.490 -32.489 1.00 88.94 379 VAL A CA 1
ATOM 2731 C C . VAL A 1 379 ? 34.268 9.579 -33.178 1.00 88.94 379 VAL A C 1
ATOM 2733 O O . VAL A 1 379 ? 33.116 9.795 -32.812 1.00 88.94 379 VAL A O 1
ATOM 2736 N N . PRO A 1 380 ? 34.789 10.268 -34.209 1.00 87.00 380 PRO A N 1
ATOM 2737 C CA . PRO A 1 380 ? 33.979 11.198 -34.985 1.00 87.00 380 PRO A CA 1
ATOM 2738 C C . PRO A 1 380 ? 32.985 10.434 -35.870 1.00 87.00 380 PRO A C 1
ATOM 2740 O O . PRO A 1 380 ? 33.388 9.605 -36.691 1.00 87.00 380 PRO A O 1
ATOM 2743 N N . TYR A 1 381 ? 31.696 10.751 -35.751 1.00 88.25 381 TYR A N 1
ATOM 2744 C CA . TYR A 1 381 ? 30.636 10.210 -36.607 1.00 88.25 381 TYR A CA 1
ATOM 2745 C C . TYR A 1 381 ? 30.190 11.229 -37.658 1.00 88.25 381 TYR A C 1
ATOM 2747 O O . TYR A 1 381 ? 30.295 12.439 -37.465 1.00 88.25 381 TYR A O 1
ATOM 2755 N N . ARG A 1 382 ? 29.691 10.731 -38.791 1.00 86.06 382 ARG A N 1
ATOM 2756 C CA . ARG A 1 382 ? 29.117 11.528 -39.887 1.00 86.06 382 ARG A CA 1
ATOM 2757 C C . ARG A 1 382 ? 27.609 11.729 -39.755 1.00 86.06 382 ARG A C 1
ATOM 2759 O O . ARG A 1 382 ? 27.076 12.594 -40.437 1.00 86.06 382 ARG A O 1
ATOM 2766 N N . GLY A 1 383 ? 26.945 10.944 -38.910 1.00 84.38 383 GLY A N 1
ATOM 2767 C CA . GLY A 1 383 ? 25.501 10.988 -38.690 1.00 84.38 383 GLY A CA 1
ATOM 2768 C C . GLY A 1 383 ? 24.948 9.625 -38.280 1.00 84.38 383 GLY A C 1
ATOM 2769 O O . GLY A 1 383 ? 25.680 8.627 -38.252 1.00 84.38 383 GLY A O 1
ATOM 2770 N N . VAL A 1 384 ? 23.647 9.585 -37.997 1.00 84.00 384 VAL A N 1
ATOM 2771 C CA . VAL A 1 384 ? 22.898 8.328 -37.895 1.00 84.00 384 VAL A CA 1
ATOM 2772 C C . VAL A 1 384 ? 22.812 7.724 -39.291 1.00 84.00 384 VAL A C 1
ATOM 2774 O O . VAL A 1 384 ? 22.544 8.425 -40.269 1.00 84.00 384 VAL A O 1
ATOM 2777 N N . ALA A 1 385 ? 23.069 6.427 -39.400 1.00 76.81 385 ALA A N 1
ATOM 2778 C CA . ALA A 1 385 ? 22.933 5.673 -40.629 1.00 76.81 385 ALA A CA 1
ATOM 2779 C C . ALA A 1 385 ? 21.446 5.585 -40.991 1.00 76.81 385 ALA A C 1
ATOM 2781 O O . ALA A 1 385 ? 20.738 4.639 -40.685 1.00 76.81 385 ALA A O 1
ATOM 2782 N N . ARG A 1 386 ? 20.946 6.630 -41.631 1.00 64.31 386 ARG A N 1
ATOM 2783 C CA . ARG A 1 386 ? 19.660 6.651 -42.323 1.00 64.31 386 ARG A CA 1
ATOM 2784 C C . ARG A 1 386 ? 19.956 6.577 -43.810 1.00 64.31 386 ARG A C 1
ATOM 2786 O O . ARG A 1 386 ? 21.122 6.671 -44.193 1.00 64.31 386 ARG A O 1
ATOM 2793 N N . ALA A 1 387 ? 18.939 6.364 -44.645 1.00 53.09 387 ALA A N 1
ATOM 2794 C CA . ALA A 1 387 ? 19.093 6.412 -46.101 1.00 53.09 387 ALA A CA 1
ATOM 2795 C C . ALA A 1 387 ? 20.045 7.563 -46.484 1.00 53.09 387 ALA A C 1
ATOM 2797 O O . ALA A 1 387 ? 19.751 8.728 -46.227 1.00 53.09 387 ALA A O 1
ATOM 2798 N N . LEU A 1 388 ? 21.241 7.210 -46.957 1.00 46.72 388 LEU A N 1
ATOM 2799 C CA . LEU A 1 388 ? 22.393 8.103 -46.916 1.00 46.72 388 LEU A CA 1
ATOM 2800 C C . LEU A 1 388 ? 22.193 9.209 -47.955 1.00 46.72 388 LEU A C 1
ATOM 2802 O O . LEU A 1 388 ? 22.164 8.916 -49.149 1.00 46.72 388 LEU A O 1
ATOM 2806 N N . GLU A 1 389 ? 22.077 10.463 -47.522 1.00 51.84 389 GLU A N 1
ATOM 2807 C CA . GLU A 1 389 ? 22.203 11.629 -48.398 1.00 51.84 389 GLU A CA 1
ATOM 2808 C C . GLU A 1 389 ? 23.663 12.093 -48.387 1.00 51.84 389 GLU A C 1
ATOM 2810 O O . GLU A 1 389 ? 24.103 12.826 -47.505 1.00 51.84 389 GLU A O 1
ATOM 2815 N N . ILE A 1 390 ? 24.456 11.647 -49.364 1.00 50.09 390 ILE A N 1
ATOM 2816 C CA . ILE A 1 390 ? 25.805 12.191 -49.553 1.00 50.09 390 ILE A CA 1
ATOM 2817 C C . ILE A 1 390 ? 25.670 13.497 -50.328 1.00 50.09 390 ILE A C 1
ATOM 2819 O O . ILE A 1 390 ? 25.355 13.473 -51.517 1.00 50.09 390 ILE A O 1
ATOM 2823 N N . THR A 1 391 ? 25.948 14.628 -49.680 1.00 44.69 391 THR A N 1
ATOM 2824 C CA . THR A 1 391 ? 26.123 15.910 -50.373 1.00 44.69 391 THR A CA 1
ATOM 2825 C C . THR A 1 391 ? 27.610 16.175 -50.583 1.00 44.69 391 THR A C 1
ATOM 2827 O O . THR A 1 391 ? 28.377 16.266 -49.627 1.00 44.69 391 THR A O 1
ATOM 2830 N N . ASP A 1 392 ? 28.031 16.279 -51.841 1.00 49.44 392 ASP A N 1
ATOM 2831 C CA . ASP A 1 392 ? 29.410 16.621 -52.191 1.00 49.44 392 ASP A CA 1
ATOM 2832 C C . ASP A 1 392 ? 29.599 18.147 -52.114 1.00 49.44 392 ASP A C 1
ATOM 2834 O O . ASP A 1 392 ? 29.053 18.889 -52.932 1.00 49.44 392 ASP A O 1
ATOM 2838 N N . GLU A 1 393 ? 30.375 18.637 -51.139 1.00 53.31 393 GLU A N 1
ATOM 2839 C CA . GLU A 1 393 ? 30.591 20.080 -50.921 1.00 53.31 393 GLU A CA 1
ATOM 2840 C C . GLU A 1 393 ? 31.238 20.786 -52.122 1.00 53.31 393 GLU A C 1
ATOM 2842 O O . GLU A 1 393 ? 31.003 21.977 -52.349 1.00 53.31 393 GLU A O 1
ATOM 2847 N N . LYS A 1 394 ? 32.026 20.062 -52.924 1.00 53.81 394 LYS A N 1
ATOM 2848 C CA . LYS A 1 394 ? 32.730 20.615 -54.085 1.00 53.81 394 LYS A CA 1
ATOM 2849 C C . LYS A 1 394 ? 31.811 20.758 -55.297 1.00 53.81 394 LYS A C 1
ATOM 2851 O O . LYS A 1 394 ? 32.033 21.649 -56.117 1.00 53.81 394 LYS A O 1
ATOM 2856 N N . TRP A 1 395 ? 30.804 19.895 -55.415 1.00 60.22 395 TRP A N 1
ATOM 2857 C CA . TRP A 1 395 ? 29.945 19.809 -56.600 1.00 60.22 395 TRP A CA 1
ATOM 2858 C C . TRP A 1 395 ? 28.463 20.099 -56.340 1.00 60.22 395 TRP A C 1
ATOM 2860 O O . TRP A 1 395 ? 27.695 20.145 -57.298 1.00 60.22 395 TRP A O 1
ATOM 2870 N N . GLN A 1 396 ? 28.076 20.354 -55.085 1.00 50.81 396 GLN A N 1
ATOM 2871 C CA . GLN A 1 396 ? 26.739 20.796 -54.668 1.00 50.81 396 GLN A CA 1
ATOM 2872 C C . GLN A 1 396 ? 25.604 19.911 -55.221 1.00 50.81 396 GLN A C 1
ATOM 2874 O O . GLN A 1 396 ? 24.552 20.412 -55.617 1.00 50.81 396 GLN A O 1
ATOM 2879 N N . PHE A 1 397 ? 25.810 18.592 -55.269 1.00 46.53 397 PHE A N 1
ATOM 2880 C CA . PHE A 1 397 ? 24.742 17.631 -55.550 1.00 46.53 397 PHE A CA 1
ATOM 2881 C C . PHE A 1 397 ? 24.585 16.664 -54.374 1.00 46.53 397 PHE A C 1
ATOM 2883 O O . PHE A 1 397 ? 25.572 16.281 -53.742 1.00 46.53 397 PHE A O 1
ATOM 2890 N N . THR A 1 398 ? 23.342 16.254 -54.127 1.00 48.31 398 THR A N 1
ATOM 2891 C CA . THR A 1 398 ? 22.962 15.281 -53.098 1.00 48.31 398 THR A CA 1
ATOM 2892 C C . THR A 1 398 ? 22.633 13.948 -53.769 1.00 48.31 398 THR A C 1
ATOM 2894 O O . THR A 1 398 ? 21.751 13.876 -54.625 1.00 48.31 398 THR A O 1
ATOM 2897 N N . GLN A 1 399 ? 23.365 12.891 -53.426 1.00 46.75 399 GLN A N 1
ATOM 2898 C CA . GLN A 1 399 ? 23.062 11.515 -53.818 1.00 46.75 399 GLN A CA 1
ATOM 2899 C C . GLN A 1 399 ? 22.347 10.815 -52.667 1.00 46.75 399 GLN A C 1
ATOM 2901 O O . GLN A 1 399 ? 22.937 10.620 -51.607 1.00 46.75 399 GLN A O 1
ATOM 2906 N N . GLN A 1 400 ? 21.094 10.422 -52.896 1.00 48.75 400 GLN A N 1
ATOM 2907 C CA . GLN A 1 400 ? 20.313 9.624 -51.957 1.00 48.75 400 GLN A CA 1
ATOM 2908 C C . GLN A 1 400 ? 20.520 8.134 -52.262 1.00 48.75 400 GLN A C 1
ATOM 2910 O O . GLN A 1 400 ? 20.131 7.648 -53.327 1.00 48.75 400 GLN A O 1
ATOM 2915 N N . PHE A 1 401 ? 21.138 7.398 -51.341 1.00 48.81 401 PHE A N 1
ATOM 2916 C CA . PHE A 1 401 ? 21.279 5.946 -51.434 1.00 48.81 401 PHE A CA 1
ATOM 2917 C C . PHE A 1 401 ? 20.146 5.282 -50.644 1.00 48.81 401 PHE A C 1
ATOM 2919 O O . PHE A 1 401 ? 20.209 5.165 -49.422 1.00 48.81 401 PHE A O 1
ATOM 2926 N N . VAL A 1 402 ? 19.102 4.835 -51.349 1.00 43.78 402 VAL A N 1
ATOM 2927 C CA . VAL A 1 402 ? 18.049 3.973 -50.789 1.00 43.78 402 VAL A CA 1
ATOM 2928 C C . VAL A 1 402 ? 18.257 2.567 -51.344 1.00 43.78 402 VAL A C 1
ATOM 2930 O O . VAL A 1 402 ? 18.035 2.323 -52.528 1.00 43.78 402 VAL A O 1
ATOM 2933 N N . GLY A 1 403 ? 18.707 1.632 -50.510 1.00 40.81 403 GLY A N 1
ATOM 2934 C CA . GLY A 1 403 ? 18.815 0.224 -50.883 1.00 40.81 403 GLY A CA 1
ATOM 2935 C C . GLY A 1 403 ? 18.239 -0.668 -49.791 1.00 40.81 403 GLY A C 1
ATOM 2936 O O . GLY A 1 403 ? 18.444 -0.407 -48.613 1.00 40.81 403 GLY A O 1
ATOM 2937 N N . ALA A 1 404 ? 17.567 -1.752 -50.183 1.00 39.44 404 ALA A N 1
ATOM 2938 C CA . ALA A 1 404 ? 16.957 -2.742 -49.286 1.00 39.44 404 ALA A CA 1
ATOM 2939 C C . ALA A 1 404 ? 17.951 -3.479 -48.348 1.00 39.44 404 ALA A C 1
ATOM 2941 O O . ALA A 1 404 ? 17.529 -4.298 -47.543 1.00 39.44 404 ALA A O 1
ATOM 2942 N N . ALA A 1 405 ? 19.255 -3.191 -48.454 1.00 44.69 405 ALA A N 1
ATOM 2943 C CA . ALA A 1 405 ? 20.332 -3.670 -47.580 1.00 44.69 405 ALA A CA 1
ATOM 2944 C C . ALA A 1 405 ? 20.861 -2.587 -46.607 1.00 44.69 405 ALA A C 1
ATOM 2946 O O . ALA A 1 405 ? 21.852 -2.817 -45.923 1.00 44.69 405 ALA A O 1
ATOM 2947 N N . PHE A 1 406 ? 20.230 -1.407 -46.581 1.00 47.06 406 PHE A N 1
ATOM 2948 C CA . PHE A 1 406 ? 20.604 -0.233 -45.785 1.00 47.06 406 PHE A CA 1
ATOM 2949 C C . PHE A 1 406 ? 19.427 0.265 -44.929 1.00 47.06 406 PHE A C 1
ATOM 2951 O O . PHE A 1 406 ? 19.229 1.473 -44.792 1.00 47.06 406 PHE A O 1
ATOM 2958 N N . SER A 1 407 ? 18.619 -0.635 -44.354 1.00 49.69 407 SER A N 1
ATOM 2959 C CA . SER A 1 407 ? 17.920 -0.256 -43.121 1.00 49.69 407 SER A CA 1
ATOM 2960 C C . SER A 1 407 ? 19.026 -0.037 -42.093 1.00 49.69 407 SER A C 1
ATOM 2962 O O . SER A 1 407 ? 19.594 -1.000 -41.594 1.00 49.69 407 SER A O 1
ATOM 2964 N N . GLY A 1 408 ? 19.442 1.210 -41.879 1.00 57.34 408 GLY A N 1
ATOM 2965 C CA . GLY A 1 408 ? 20.551 1.510 -40.971 1.00 57.34 408 GLY A CA 1
ATOM 2966 C C . GLY A 1 408 ? 20.169 1.423 -39.492 1.00 57.34 408 GLY A C 1
ATOM 2967 O O . GLY A 1 408 ? 20.911 1.899 -38.644 1.00 57.34 408 GLY A O 1
ATOM 2968 N N . ASP A 1 409 ? 19.043 0.777 -39.190 1.00 69.69 409 ASP A N 1
ATOM 2969 C CA . ASP A 1 409 ? 18.727 0.269 -37.867 1.00 69.69 409 ASP A CA 1
ATOM 2970 C C . ASP A 1 409 ? 18.948 -1.256 -37.838 1.00 69.69 409 ASP A C 1
ATOM 2972 O O . ASP A 1 409 ? 18.669 -1.965 -38.812 1.00 69.69 409 ASP A O 1
ATOM 2976 N N . VAL A 1 410 ? 19.450 -1.771 -36.717 1.00 78.38 410 VAL A N 1
ATOM 2977 C CA . VAL A 1 410 ? 19.659 -3.202 -36.481 1.00 78.38 410 VAL A CA 1
ATOM 2978 C C . VAL A 1 410 ? 18.493 -3.732 -35.673 1.00 78.38 410 VAL A C 1
ATOM 2980 O O . VAL A 1 410 ? 18.318 -3.369 -34.515 1.00 78.38 410 VAL A O 1
ATOM 2983 N N . THR A 1 411 ? 17.718 -4.637 -36.265 1.00 86.00 411 THR A N 1
ATOM 2984 C CA . THR A 1 411 ? 16.683 -5.369 -35.535 1.00 86.00 411 THR A CA 1
ATOM 2985 C C . THR A 1 411 ? 17.246 -6.682 -34.997 1.00 86.00 411 THR A C 1
ATOM 2987 O O . THR A 1 411 ? 17.695 -7.530 -35.772 1.00 86.00 411 THR A O 1
ATOM 2990 N N . ARG A 1 412 ? 17.200 -6.868 -33.676 1.00 88.69 412 ARG A N 1
ATOM 2991 C CA . ARG A 1 412 ? 17.601 -8.103 -32.988 1.00 88.69 412 ARG A CA 1
ATOM 2992 C C . ARG A 1 412 ? 16.393 -8.725 -32.305 1.00 88.69 412 ARG A C 1
ATOM 2994 O O . ARG A 1 412 ? 15.607 -8.025 -31.672 1.00 88.69 412 ARG A O 1
ATOM 3001 N N . TYR A 1 413 ? 16.258 -10.040 -32.440 1.00 90.62 413 TYR A N 1
ATOM 3002 C CA . TYR A 1 413 ? 15.287 -10.810 -31.673 1.00 90.62 413 TYR A CA 1
ATOM 3003 C C . TYR A 1 413 ? 15.875 -11.140 -30.302 1.00 90.62 413 TYR A C 1
ATOM 3005 O O . TYR A 1 413 ? 17.021 -11.585 -30.213 1.00 90.62 413 TYR A O 1
ATOM 3013 N N . HIS A 1 414 ? 15.076 -10.947 -29.262 1.00 92.31 414 HIS A N 1
ATOM 3014 C CA . HIS A 1 414 ? 15.393 -11.289 -27.885 1.00 92.31 414 HIS A CA 1
ATOM 3015 C C . HIS A 1 414 ? 14.356 -12.281 -27.360 1.00 92.31 414 HIS A C 1
ATOM 3017 O O . HIS A 1 414 ? 13.153 -12.116 -27.589 1.00 92.31 414 HIS A O 1
ATOM 3023 N N . ASP A 1 415 ? 14.834 -13.296 -26.643 1.00 95.19 415 ASP A N 1
ATOM 3024 C CA . ASP A 1 415 ? 13.973 -14.216 -25.907 1.00 95.19 415 ASP A CA 1
ATOM 3025 C C . ASP A 1 415 ? 13.262 -13.498 -24.749 1.00 95.19 415 ASP A C 1
ATOM 3027 O O . ASP A 1 415 ? 13.636 -12.393 -24.343 1.00 95.19 415 ASP A O 1
ATOM 3031 N N . ALA A 1 416 ? 12.202 -14.127 -24.242 1.00 95.19 416 ALA A N 1
ATOM 3032 C CA . ALA A 1 416 ? 11.503 -13.639 -23.065 1.00 95.19 416 ALA A CA 1
ATOM 3033 C C . ALA A 1 416 ? 12.421 -13.731 -21.844 1.00 95.19 416 ALA A C 1
ATOM 3035 O O . ALA A 1 416 ? 13.149 -14.712 -21.684 1.00 95.19 416 ALA A O 1
ATOM 3036 N N . TYR A 1 417 ? 12.348 -12.738 -20.968 1.00 95.06 417 TYR A N 1
ATOM 3037 C CA . TYR A 1 417 ? 13.096 -12.732 -19.719 1.00 95.06 417 TYR A CA 1
ATOM 3038 C C . TYR A 1 417 ? 12.254 -12.124 -18.605 1.00 95.06 417 TYR A C 1
ATOM 3040 O O . TYR A 1 417 ? 11.280 -11.416 -18.851 1.00 95.06 417 TYR A O 1
ATOM 3048 N N . GLN A 1 418 ? 12.663 -12.391 -17.374 1.00 95.44 418 GLN A N 1
ATOM 3049 C CA . GLN A 1 418 ? 12.045 -11.844 -16.178 1.00 95.44 418 GLN A CA 1
ATOM 3050 C C . GLN A 1 418 ? 13.019 -10.891 -15.497 1.00 95.44 418 GLN A C 1
ATOM 3052 O O . GLN A 1 418 ? 14.230 -11.126 -15.501 1.00 95.44 418 GLN A O 1
ATOM 3057 N N . GLN A 1 419 ? 12.486 -9.822 -14.924 1.00 95.62 419 GLN A N 1
ATOM 3058 C CA . GLN A 1 419 ? 13.199 -8.900 -14.054 1.00 95.62 419 GLN A CA 1
ATOM 3059 C C . GLN A 1 419 ? 12.518 -8.935 -12.687 1.00 95.62 419 GLN A C 1
ATOM 3061 O O . GLN A 1 419 ? 11.365 -8.527 -12.577 1.00 95.62 419 GLN A O 1
ATOM 3066 N N . GLY A 1 420 ? 13.194 -9.430 -11.654 1.00 96.38 420 GLY A N 1
ATOM 3067 C CA . GLY A 1 420 ? 12.649 -9.365 -10.302 1.00 96.38 420 GLY A CA 1
ATOM 3068 C C . GLY A 1 420 ? 12.939 -8.033 -9.637 1.00 96.38 420 GLY A C 1
ATOM 3069 O O . GLY A 1 420 ? 13.831 -7.283 -10.040 1.00 96.38 420 GLY A O 1
ATOM 3070 N N . GLN A 1 421 ? 12.140 -7.753 -8.622 1.00 96.62 421 GLN A N 1
ATOM 3071 C CA . GLN A 1 421 ? 12.125 -6.488 -7.911 1.00 96.62 421 GLN A CA 1
ATOM 3072 C C . GLN A 1 421 ? 12.568 -6.694 -6.473 1.00 96.62 421 GLN A C 1
ATOM 3074 O O . GLN A 1 421 ? 12.604 -7.823 -5.978 1.00 96.62 421 GLN A O 1
ATOM 3079 N N . ASP A 1 422 ? 12.933 -5.594 -5.829 1.00 95.44 422 ASP A N 1
ATOM 3080 C CA . ASP A 1 422 ? 13.373 -5.606 -4.442 1.00 95.44 422 ASP A CA 1
ATOM 3081 C C . ASP A 1 422 ? 12.262 -6.150 -3.542 1.00 95.44 422 ASP A C 1
ATOM 3083 O O . ASP A 1 422 ? 11.087 -5.802 -3.696 1.00 95.44 422 ASP A O 1
ATOM 3087 N N . ALA A 1 423 ? 12.641 -7.007 -2.598 1.00 95.38 423 ALA A N 1
ATOM 3088 C CA . ALA A 1 423 ? 11.776 -7.331 -1.481 1.00 95.38 423 ALA A CA 1
ATOM 3089 C C . ALA A 1 423 ? 11.711 -6.145 -0.510 1.00 95.38 423 ALA A C 1
ATOM 3091 O O . ALA A 1 423 ? 12.557 -5.251 -0.493 1.00 95.38 423 ALA A O 1
ATOM 3092 N N . GLY A 1 424 ? 10.658 -6.152 0.287 1.00 95.69 424 GLY A N 1
ATOM 3093 C CA . GLY A 1 424 ? 10.301 -5.106 1.214 1.00 95.69 424 GLY A CA 1
ATOM 3094 C C . GLY A 1 424 ? 10.959 -5.245 2.580 1.00 95.69 424 GLY A C 1
ATOM 3095 O O . GLY A 1 424 ? 11.989 -5.903 2.760 1.00 95.69 424 GLY A O 1
ATOM 3096 N N . ARG A 1 425 ? 10.341 -4.610 3.574 1.00 94.62 425 ARG A N 1
ATOM 3097 C CA . ARG A 1 425 ? 10.941 -4.431 4.899 1.00 94.62 425 ARG A CA 1
ATOM 3098 C C . ARG A 1 425 ? 9.971 -4.734 6.027 1.00 94.62 425 ARG A C 1
ATOM 3100 O O . ARG A 1 425 ? 8.820 -4.313 5.999 1.00 94.62 425 ARG A O 1
ATOM 3107 N N . VAL A 1 426 ? 10.475 -5.386 7.068 1.00 96.31 426 VAL A N 1
ATOM 3108 C CA . VAL A 1 426 ? 9.778 -5.571 8.340 1.00 96.31 426 VAL A CA 1
ATOM 3109 C C . VAL A 1 426 ? 10.539 -4.853 9.445 1.00 96.31 426 VAL A C 1
ATOM 3111 O O . VAL A 1 426 ? 11.741 -5.052 9.615 1.00 96.31 426 VAL A O 1
ATOM 3114 N N . VAL A 1 427 ? 9.836 -4.038 10.223 1.00 94.62 427 VAL A N 1
ATOM 3115 C CA . VAL A 1 427 ? 10.375 -3.337 11.390 1.00 94.62 427 VAL A CA 1
ATOM 3116 C C . VAL A 1 427 ? 9.635 -3.789 12.633 1.00 94.62 427 VAL A C 1
ATOM 3118 O O . VAL A 1 427 ? 8.408 -3.764 12.662 1.00 94.62 427 VAL A O 1
ATOM 3121 N N . ILE A 1 428 ? 10.371 -4.181 13.669 1.00 93.31 428 ILE A N 1
ATOM 3122 C CA . ILE A 1 428 ? 9.815 -4.543 14.970 1.00 93.31 428 ILE A CA 1
ATOM 3123 C C . ILE A 1 428 ? 10.500 -3.709 16.047 1.00 93.31 428 ILE A C 1
ATOM 3125 O O . ILE A 1 428 ? 11.669 -3.917 16.376 1.00 93.31 428 ILE A O 1
ATOM 3129 N N . GLU A 1 429 ? 9.748 -2.787 16.631 1.00 89.50 429 GLU A N 1
ATOM 3130 C CA . GLU A 1 429 ? 10.158 -1.964 17.756 1.00 89.50 429 GLU A CA 1
ATOM 3131 C C . GLU A 1 429 ? 9.305 -2.312 18.979 1.00 89.50 429 GLU A C 1
ATOM 3133 O O . GLU A 1 429 ? 8.144 -1.920 19.076 1.00 89.50 429 GLU A O 1
ATOM 3138 N N . ALA A 1 430 ? 9.874 -3.073 19.919 1.00 87.50 430 ALA A N 1
ATOM 3139 C CA . ALA A 1 430 ? 9.221 -3.377 21.188 1.00 87.50 430 ALA A CA 1
ATOM 3140 C C . ALA A 1 430 ? 10.221 -3.745 22.298 1.00 87.50 430 ALA A C 1
ATOM 3142 O O . ALA A 1 430 ? 11.238 -4.390 22.019 1.00 87.50 430 ALA A O 1
ATOM 3143 N N . PRO A 1 431 ? 9.933 -3.411 23.572 1.00 83.19 431 PRO A N 1
ATOM 3144 C CA . PRO A 1 431 ? 10.706 -3.901 24.715 1.00 83.19 431 PRO A CA 1
ATOM 3145 C C . PRO A 1 431 ? 10.686 -5.431 24.876 1.00 83.19 431 PRO A C 1
ATOM 3147 O O . PRO A 1 431 ? 11.704 -6.024 25.236 1.00 83.19 431 PRO A O 1
ATOM 3150 N N . GLY A 1 432 ? 9.538 -6.074 24.634 1.00 86.75 432 GLY A N 1
ATOM 3151 C CA . GLY A 1 432 ? 9.370 -7.530 24.658 1.00 86.75 432 GLY A CA 1
ATOM 3152 C C . GLY A 1 432 ? 9.062 -8.094 23.273 1.00 86.75 432 GLY A C 1
ATOM 3153 O O . GLY A 1 432 ? 8.225 -7.553 22.558 1.00 86.75 432 GLY A O 1
ATOM 3154 N N . MET A 1 433 ? 9.704 -9.197 22.887 1.00 89.94 433 MET A N 1
ATOM 3155 C CA . MET A 1 433 ? 9.477 -9.833 21.585 1.00 89.94 433 MET A CA 1
ATOM 3156 C C . MET A 1 433 ? 9.434 -11.357 21.712 1.00 89.94 433 MET A C 1
ATOM 3158 O O . MET A 1 433 ? 10.289 -11.953 22.363 1.00 89.94 433 MET A O 1
ATOM 3162 N N . LEU A 1 434 ? 8.447 -11.970 21.061 1.00 92.75 434 LEU A N 1
ATOM 3163 C CA . LEU A 1 434 ? 8.376 -13.395 20.747 1.00 92.75 434 LEU A CA 1
ATOM 3164 C C . LEU A 1 434 ? 8.069 -13.505 19.254 1.00 92.75 434 LEU A C 1
ATOM 3166 O O . LEU A 1 434 ? 6.991 -13.099 18.827 1.00 92.75 434 LEU A O 1
ATOM 3170 N N . VAL A 1 435 ? 9.013 -14.008 18.467 1.00 93.62 435 VAL A N 1
ATOM 3171 C CA . VAL A 1 435 ? 8.921 -14.029 17.003 1.00 93.62 435 VAL A CA 1
ATOM 3172 C C . VAL A 1 435 ? 9.186 -15.452 16.519 1.00 93.62 435 VAL A C 1
ATOM 3174 O O . VAL A 1 435 ? 10.327 -15.881 16.413 1.00 93.62 435 VAL A O 1
ATOM 3177 N N . GLU A 1 436 ? 8.107 -16.187 16.275 1.00 94.50 436 GLU A N 1
ATOM 3178 C CA . GLU A 1 436 ? 8.076 -17.578 15.802 1.00 94.50 436 GLU A CA 1
ATOM 3179 C C . GLU A 1 436 ? 7.411 -17.699 14.412 1.00 94.50 436 GLU A C 1
ATOM 3181 O O . GLU A 1 436 ? 7.243 -18.803 13.889 1.00 94.50 436 GLU A O 1
ATOM 3186 N N . ASN A 1 437 ? 6.965 -16.581 13.828 1.00 95.12 437 ASN A N 1
ATOM 3187 C CA . ASN A 1 437 ? 6.295 -16.549 12.529 1.00 95.12 437 ASN A CA 1
ATOM 3188 C C . ASN A 1 437 ? 7.263 -16.818 11.367 1.00 95.12 437 ASN A C 1
ATOM 3190 O O . ASN A 1 437 ? 8.483 -16.733 11.500 1.00 95.12 437 ASN A O 1
ATOM 3194 N N . ARG A 1 438 ? 6.697 -17.065 10.184 1.00 95.56 438 ARG A N 1
ATOM 3195 C CA . ARG A 1 438 ? 7.445 -17.085 8.928 1.00 95.56 438 ARG A CA 1
ATOM 3196 C C . ARG A 1 438 ? 7.528 -15.677 8.337 1.00 95.56 438 ARG A C 1
ATOM 3198 O O . ARG A 1 438 ? 6.501 -15.017 8.185 1.00 95.56 438 ARG A O 1
ATOM 3205 N N . PHE A 1 439 ? 8.734 -15.247 7.975 1.00 95.44 439 PHE A N 1
ATOM 3206 C CA . PHE A 1 439 ? 8.954 -14.099 7.095 1.00 95.44 439 PHE A CA 1
ATOM 3207 C C . PHE A 1 439 ? 9.240 -14.608 5.685 1.00 95.44 439 PHE A C 1
ATOM 3209 O O . PHE A 1 439 ? 10.087 -15.486 5.513 1.00 95.44 439 PHE A O 1
ATOM 3216 N N . VAL A 1 440 ? 8.531 -14.076 4.695 1.00 96.31 440 VAL A N 1
ATOM 3217 C CA . VAL A 1 440 ? 8.740 -14.381 3.277 1.00 96.31 440 VAL A CA 1
ATOM 3218 C C . VAL A 1 440 ? 9.244 -13.113 2.600 1.00 96.31 440 VAL A C 1
ATOM 3220 O O . VAL A 1 440 ? 8.656 -12.046 2.753 1.00 96.31 440 VAL A O 1
ATOM 3223 N N . SER A 1 441 ? 10.379 -13.213 1.918 1.00 94.75 441 SER A N 1
ATOM 3224 C CA . SER A 1 441 ? 11.047 -12.083 1.265 1.00 94.75 441 SER A CA 1
ATOM 3225 C C . SER A 1 441 ? 11.709 -12.513 -0.040 1.00 94.75 441 SER A C 1
ATOM 3227 O O . SER A 1 441 ? 12.830 -12.109 -0.362 1.00 94.75 441 SER A O 1
ATOM 3229 N N . ASP A 1 442 ? 11.012 -13.377 -0.775 1.00 95.00 442 ASP A N 1
ATOM 3230 C CA . ASP A 1 442 ? 11.518 -13.962 -2.005 1.00 95.00 442 ASP A CA 1
ATOM 3231 C C . ASP A 1 442 ? 11.746 -12.873 -3.062 1.00 95.00 442 ASP A C 1
ATOM 3233 O O . ASP A 1 442 ? 10.985 -11.911 -3.185 1.00 95.00 442 ASP A O 1
ATOM 3237 N N . THR A 1 443 ? 12.814 -13.030 -3.842 1.00 94.81 443 THR A N 1
ATOM 3238 C CA . THR A 1 443 ? 13.102 -12.196 -5.011 1.00 94.81 443 THR A CA 1
ATOM 3239 C C . THR A 1 443 ? 13.569 -13.059 -6.169 1.00 94.81 443 THR A C 1
ATOM 3241 O O . THR A 1 443 ? 14.114 -14.152 -5.988 1.00 94.81 443 THR A O 1
ATOM 3244 N N . THR A 1 444 ? 13.374 -12.560 -7.390 1.00 94.44 444 THR A N 1
ATOM 3245 C CA . THR A 1 444 ? 13.773 -13.279 -8.602 1.00 94.44 444 THR A CA 1
ATOM 3246 C C . THR A 1 444 ? 14.944 -12.596 -9.295 1.00 94.44 444 THR A C 1
ATOM 3248 O O . THR A 1 444 ? 14.846 -11.464 -9.750 1.00 94.44 444 THR A O 1
ATOM 3251 N N . VAL A 1 445 ? 16.074 -13.287 -9.436 1.00 94.75 445 VAL A N 1
ATOM 3252 C CA . VAL A 1 445 ? 17.221 -12.740 -10.175 1.00 94.75 445 VAL A CA 1
ATOM 3253 C C . VAL A 1 445 ? 17.053 -13.000 -11.673 1.00 94.75 445 VAL A C 1
ATOM 3255 O O . VAL A 1 445 ? 17.227 -14.126 -12.142 1.00 94.75 445 VAL A O 1
ATOM 3258 N N . GLY A 1 446 ? 16.743 -11.942 -12.422 1.00 91.62 446 GLY A N 1
ATOM 3259 C CA . GLY A 1 446 ? 16.567 -11.966 -13.872 1.00 91.62 446 GLY A CA 1
ATOM 3260 C C . GLY A 1 446 ? 17.842 -12.190 -14.692 1.00 91.62 446 GLY A C 1
ATOM 3261 O O . GLY A 1 446 ? 18.966 -12.102 -14.193 1.00 91.62 446 GLY A O 1
ATOM 3262 N N . GLU A 1 447 ? 17.686 -12.424 -16.001 1.00 90.81 447 GLU A N 1
ATOM 3263 C CA . GLU A 1 447 ? 18.815 -12.675 -16.916 1.00 90.81 447 GLU A CA 1
ATOM 3264 C C . GLU A 1 447 ? 19.839 -11.531 -16.925 1.00 90.81 447 GLU A C 1
ATOM 3266 O O . GLU A 1 447 ? 21.046 -11.788 -16.881 1.00 90.81 447 GLU A O 1
ATOM 3271 N N . PHE A 1 448 ? 19.349 -10.288 -16.925 1.00 89.12 448 PHE A N 1
ATOM 3272 C CA . PHE A 1 448 ? 20.161 -9.068 -16.944 1.00 89.12 448 PHE A CA 1
ATOM 3273 C C . PHE A 1 448 ? 20.559 -8.576 -15.545 1.00 89.12 448 PHE A C 1
ATOM 3275 O O . PHE A 1 448 ? 21.370 -7.669 -15.422 1.00 89.12 448 PHE A O 1
ATOM 3282 N N . GLN A 1 449 ? 20.076 -9.217 -14.478 1.00 91.25 449 GLN A N 1
ATOM 3283 C CA . GLN A 1 449 ? 20.320 -8.819 -13.087 1.00 91.25 449 GLN A CA 1
ATOM 3284 C C . GLN A 1 449 ? 21.457 -9.631 -12.457 1.00 91.25 449 GLN A C 1
ATOM 3286 O O . GLN A 1 449 ? 21.387 -10.080 -11.320 1.00 91.25 449 GLN A O 1
ATOM 3291 N N . ARG A 1 450 ? 22.522 -9.913 -13.213 1.00 86.81 450 ARG A N 1
ATOM 3292 C CA . ARG A 1 450 ? 23.620 -10.768 -12.720 1.00 86.81 450 ARG A CA 1
ATOM 3293 C C . ARG A 1 450 ? 24.693 -9.992 -11.975 1.00 86.81 450 ARG A C 1
ATOM 3295 O O . ARG A 1 450 ? 25.388 -10.598 -11.152 1.00 86.81 450 ARG A O 1
ATOM 3302 N N . ASN A 1 451 ? 24.818 -8.692 -12.226 1.00 85.88 451 ASN A N 1
ATOM 3303 C CA . ASN A 1 451 ? 25.726 -7.822 -11.487 1.00 85.88 451 ASN A CA 1
ATOM 3304 C C . ASN A 1 451 ? 25.139 -7.493 -10.118 1.00 85.88 451 ASN A C 1
ATOM 3306 O O . ASN A 1 451 ? 23.931 -7.375 -9.976 1.00 85.88 451 ASN A O 1
ATOM 3310 N N . VAL A 1 452 ? 25.998 -7.293 -9.119 1.00 82.19 452 VAL A N 1
ATOM 3311 C CA . VAL A 1 452 ? 25.559 -6.967 -7.751 1.00 82.19 452 VAL A CA 1
ATOM 3312 C C . VAL A 1 452 ? 24.703 -5.697 -7.708 1.00 82.19 452 VAL A C 1
ATOM 3314 O O . VAL A 1 452 ? 23.765 -5.651 -6.931 1.00 82.19 452 VAL A O 1
ATOM 3317 N N . ALA A 1 453 ? 24.995 -4.709 -8.558 1.00 81.50 453 ALA A N 1
ATOM 3318 C CA . ALA A 1 453 ? 24.252 -3.450 -8.612 1.00 81.50 453 ALA A CA 1
ATOM 3319 C C . ALA A 1 453 ? 22.831 -3.581 -9.191 1.00 81.50 453 ALA A C 1
ATOM 3321 O O . ALA A 1 453 ? 21.990 -2.747 -8.886 1.00 81.50 453 ALA A O 1
ATOM 3322 N N . ASP A 1 454 ? 22.577 -4.614 -10.002 1.00 82.75 454 ASP A N 1
ATOM 3323 C CA . ASP A 1 454 ? 21.313 -4.791 -10.734 1.00 82.75 454 ASP A CA 1
ATOM 3324 C C . ASP A 1 454 ? 20.440 -5.905 -10.125 1.00 82.75 454 ASP A C 1
ATOM 3326 O O . ASP A 1 454 ? 19.313 -6.140 -10.570 1.00 82.75 454 ASP A O 1
ATOM 3330 N N . ARG A 1 455 ? 20.978 -6.643 -9.142 1.00 90.19 455 ARG A N 1
ATOM 3331 C CA . ARG A 1 455 ? 20.259 -7.704 -8.426 1.00 90.19 455 ARG A CA 1
ATOM 3332 C C . ARG A 1 455 ? 19.211 -7.092 -7.506 1.00 90.19 455 ARG A C 1
ATOM 3334 O O . ARG A 1 455 ? 19.552 -6.144 -6.803 1.00 90.19 455 ARG A O 1
ATOM 3341 N N . PRO A 1 456 ? 18.002 -7.674 -7.438 1.00 91.88 456 PRO A N 1
ATOM 3342 C CA . PRO A 1 456 ? 17.024 -7.231 -6.466 1.00 91.88 456 PRO A CA 1
ATOM 3343 C C . PRO A 1 456 ? 17.547 -7.454 -5.046 1.00 91.88 456 PRO A C 1
ATOM 3345 O O . PRO A 1 456 ? 18.123 -8.506 -4.736 1.00 91.88 456 PRO A O 1
ATOM 3348 N N . ASN A 1 457 ? 17.338 -6.465 -4.187 1.00 90.38 457 ASN A N 1
ATOM 3349 C CA . ASN A 1 457 ? 17.652 -6.564 -2.770 1.00 90.38 457 ASN A CA 1
ATOM 3350 C C . ASN A 1 457 ? 16.716 -7.580 -2.104 1.00 90.38 457 ASN A C 1
ATOM 3352 O O . ASN A 1 457 ? 15.509 -7.571 -2.340 1.00 90.38 457 ASN A O 1
ATOM 3356 N N . GLY A 1 458 ? 17.272 -8.465 -1.273 1.00 90.38 458 GLY A N 1
ATOM 3357 C CA . GLY A 1 458 ? 16.463 -9.314 -0.395 1.00 90.38 458 GLY A CA 1
ATOM 3358 C C . GLY A 1 458 ? 15.781 -8.493 0.702 1.00 90.38 458 GLY A C 1
ATOM 3359 O O . GLY A 1 458 ? 16.143 -7.339 0.928 1.00 90.38 458 GLY A O 1
ATOM 3360 N N . GLY A 1 459 ? 14.810 -9.094 1.394 1.00 89.25 459 GLY A N 1
ATOM 3361 C CA . GLY A 1 459 ? 14.032 -8.364 2.394 1.00 89.25 459 G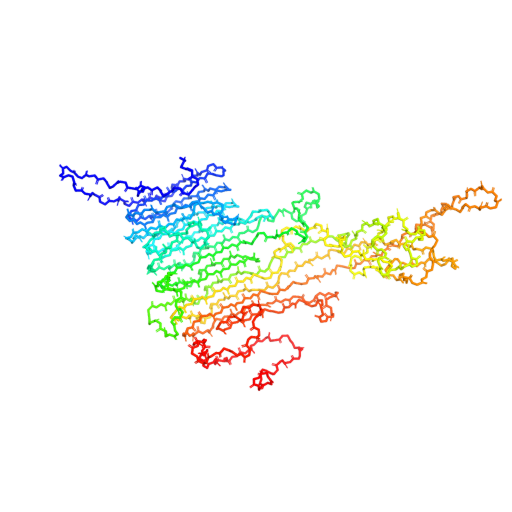LY A CA 1
ATOM 3362 C C . GLY A 1 459 ? 14.861 -7.907 3.593 1.00 89.25 459 GLY A C 1
ATOM 3363 O O . GLY A 1 459 ? 15.780 -8.597 4.042 1.00 89.25 459 GLY A O 1
ATOM 3364 N N . GLU A 1 460 ? 14.500 -6.748 4.136 1.00 90.38 460 GLU A N 1
ATOM 3365 C CA . GLU A 1 460 ? 15.156 -6.148 5.296 1.00 90.38 460 GLU A CA 1
ATOM 3366 C C . GLU A 1 460 ? 14.345 -6.423 6.572 1.00 90.38 460 GLU A C 1
ATOM 3368 O O . GLU A 1 460 ? 13.168 -6.082 6.652 1.00 90.38 460 GLU A O 1
ATOM 3373 N N . LEU A 1 461 ? 14.975 -7.004 7.598 1.00 91.00 461 LEU A N 1
ATOM 3374 C CA . LEU A 1 461 ? 14.400 -7.122 8.942 1.00 91.00 461 LEU A CA 1
ATOM 3375 C C . LEU A 1 461 ? 15.143 -6.189 9.899 1.00 91.00 461 LEU A C 1
ATOM 3377 O O . LEU A 1 461 ? 16.348 -6.335 10.107 1.00 91.00 461 LEU A O 1
ATOM 3381 N N . VAL A 1 462 ? 14.413 -5.264 10.518 1.00 87.56 462 VAL A N 1
ATOM 3382 C CA . VAL A 1 462 ? 14.946 -4.321 11.506 1.00 87.56 462 VAL A CA 1
ATOM 3383 C C . VAL A 1 462 ? 14.310 -4.565 12.860 1.00 87.56 462 VAL A C 1
ATOM 3385 O O . VAL A 1 462 ? 13.091 -4.582 12.992 1.00 87.56 462 VAL A O 1
ATOM 3388 N N . ILE A 1 463 ? 15.155 -4.732 13.875 1.00 86.56 463 ILE A N 1
ATOM 3389 C CA . ILE A 1 463 ? 14.745 -4.949 15.260 1.00 86.56 463 ILE A CA 1
ATOM 3390 C C . ILE A 1 463 ? 15.274 -3.797 16.118 1.00 86.56 463 ILE A C 1
ATOM 3392 O O . ILE A 1 463 ? 16.476 -3.523 16.129 1.00 86.56 463 ILE A O 1
ATOM 3396 N N . GLY A 1 464 ? 14.380 -3.152 16.867 1.00 75.62 464 GLY A N 1
ATOM 3397 C CA . GLY A 1 464 ? 14.668 -1.962 17.667 1.00 75.62 464 GLY A CA 1
ATOM 3398 C C . GLY A 1 464 ? 14.561 -0.661 16.866 1.00 75.62 464 GLY A C 1
ATOM 3399 O O . GLY A 1 464 ? 13.963 -0.624 15.794 1.00 75.62 464 GLY A O 1
ATOM 3400 N N . LEU A 1 465 ? 15.143 0.422 17.394 1.00 61.78 465 LEU A N 1
ATOM 3401 C CA . LEU A 1 465 ? 15.102 1.735 16.745 1.00 61.78 465 LEU A CA 1
ATOM 3402 C C . LEU A 1 465 ? 15.847 1.693 15.411 1.00 61.78 465 LEU A C 1
ATOM 3404 O O . LEU A 1 465 ? 17.075 1.566 15.381 1.00 61.78 465 LEU A O 1
ATOM 3408 N N . ALA A 1 466 ? 15.115 1.863 14.312 1.00 43.81 466 ALA A N 1
ATOM 3409 C CA . ALA A 1 466 ? 15.731 2.120 13.023 1.00 43.81 466 ALA A CA 1
ATOM 3410 C C . ALA A 1 466 ? 16.579 3.406 13.122 1.00 43.81 466 ALA A C 1
ATOM 3412 O O . ALA A 1 466 ? 16.088 4.424 13.623 1.00 43.81 466 ALA A O 1
ATOM 3413 N N . PRO A 1 467 ? 17.843 3.410 12.665 1.00 35.84 467 PRO A N 1
ATOM 3414 C CA . PRO A 1 467 ? 18.594 4.651 12.570 1.00 35.84 467 PRO A CA 1
ATOM 3415 C C . PRO A 1 467 ? 17.856 5.582 11.604 1.00 35.84 467 PRO A C 1
ATOM 3417 O O . PRO A 1 467 ? 17.675 5.252 10.433 1.00 35.84 467 PRO A O 1
ATOM 3420 N N . GLN A 1 468 ? 17.421 6.750 12.083 1.00 35.03 468 GLN A N 1
ATOM 3421 C CA . GLN A 1 468 ? 16.947 7.802 11.187 1.00 35.03 468 GLN A CA 1
ATOM 3422 C C . GLN A 1 468 ? 18.091 8.142 10.226 1.00 35.03 468 GLN A C 1
ATOM 3424 O O . GLN A 1 468 ? 19.215 8.424 10.658 1.00 35.03 468 GLN A O 1
ATOM 3429 N N . ALA A 1 469 ? 17.827 8.060 8.922 1.00 27.64 469 ALA A N 1
ATOM 3430 C CA . ALA A 1 469 ? 18.820 8.333 7.894 1.00 27.64 469 ALA A CA 1
ATOM 3431 C C . ALA A 1 469 ? 19.433 9.731 8.114 1.00 27.64 469 ALA A C 1
ATOM 3433 O O . ALA A 1 469 ? 18.751 10.742 7.967 1.00 27.64 469 ALA A O 1
ATOM 3434 N N . GLY A 1 470 ? 20.718 9.789 8.489 1.00 33.84 470 GLY A N 1
ATOM 3435 C CA . GLY A 1 470 ? 21.473 11.044 8.608 1.00 33.84 470 GLY A CA 1
ATOM 3436 C C . GLY A 1 470 ? 22.243 11.291 9.911 1.00 33.84 470 GLY A C 1
ATOM 3437 O O . GLY A 1 470 ? 23.064 12.205 9.928 1.00 33.84 470 GLY A O 1
ATOM 3438 N N . GLU A 1 471 ? 22.080 10.497 10.975 1.00 31.31 471 GLU A N 1
ATOM 3439 C CA . GLU A 1 471 ? 22.827 10.711 12.230 1.00 31.31 471 GLU A CA 1
ATOM 3440 C C . GLU A 1 471 ? 23.832 9.594 12.551 1.00 31.31 471 GLU A C 1
ATOM 3442 O O . GLU A 1 471 ? 23.628 8.764 13.432 1.00 31.31 471 GLU A O 1
ATOM 3447 N N . LEU A 1 472 ? 25.015 9.649 11.931 1.00 31.11 472 LEU A N 1
ATOM 3448 C CA . LEU A 1 472 ? 26.229 9.132 12.577 1.00 31.11 472 LEU A CA 1
ATOM 3449 C C . LEU A 1 472 ? 26.679 10.134 13.654 1.00 31.11 472 LEU A C 1
ATOM 3451 O O . LEU A 1 472 ? 27.688 10.823 13.505 1.00 31.11 472 LEU A O 1
ATOM 3455 N N . GLN A 1 473 ? 25.924 10.251 14.749 1.00 32.31 473 GLN A N 1
ATOM 3456 C CA . GLN A 1 473 ? 26.366 11.000 15.926 1.00 32.31 473 GLN A CA 1
ATOM 3457 C C . GLN A 1 473 ? 27.104 10.066 16.892 1.00 32.31 473 GLN A C 1
ATOM 3459 O O . GLN A 1 473 ? 26.539 9.540 17.845 1.00 32.31 473 GLN A O 1
ATOM 3464 N N . LEU A 1 474 ? 28.415 9.922 16.679 1.00 34.44 474 LEU A N 1
ATOM 3465 C CA . LEU A 1 474 ? 29.372 9.229 17.561 1.00 34.44 474 LEU A CA 1
ATOM 3466 C C . LEU A 1 474 ? 29.510 9.846 18.979 1.00 34.44 474 LEU A C 1
ATOM 3468 O O . LEU A 1 474 ? 30.455 9.518 19.687 1.00 34.44 474 LEU A O 1
ATOM 3472 N N . ASN A 1 475 ? 28.613 10.745 19.406 1.00 33.25 475 ASN A N 1
ATOM 3473 C CA . ASN A 1 475 ? 28.720 11.512 20.655 1.00 33.25 475 ASN A CA 1
ATOM 3474 C C . ASN A 1 475 ? 27.353 11.861 21.288 1.00 33.25 475 ASN A C 1
ATOM 3476 O O . ASN A 1 475 ? 27.142 12.997 21.714 1.00 33.25 475 ASN A O 1
ATOM 3480 N N . ARG A 1 476 ? 26.414 10.909 21.391 1.00 35.00 476 ARG A N 1
ATOM 3481 C CA . ARG A 1 476 ? 25.266 11.080 22.301 1.00 35.00 476 ARG A CA 1
ATOM 3482 C C . ARG A 1 476 ? 25.578 10.517 23.692 1.00 35.00 476 ARG A C 1
ATOM 3484 O O . ARG A 1 476 ? 26.028 9.385 23.837 1.00 35.00 476 ARG A O 1
ATOM 3491 N N . ASP A 1 477 ? 25.347 11.370 24.688 1.00 32.97 477 ASP A N 1
ATOM 3492 C CA . ASP A 1 477 ? 25.337 11.118 26.134 1.00 32.97 477 ASP A CA 1
ATOM 3493 C C . ASP A 1 477 ? 24.704 9.748 26.481 1.00 32.97 477 ASP A C 1
ATOM 3495 O O . ASP A 1 477 ? 23.628 9.443 25.960 1.00 32.97 477 ASP A O 1
ATOM 3499 N N . PRO A 1 478 ? 25.265 8.944 27.409 1.00 38.38 478 PRO A N 1
ATOM 3500 C CA . PRO A 1 478 ? 24.741 7.622 27.793 1.00 38.38 478 PRO A CA 1
ATOM 3501 C C . PRO A 1 478 ? 23.405 7.660 28.574 1.00 38.38 478 PRO A C 1
ATOM 3503 O O . PRO A 1 478 ? 23.079 6.725 29.304 1.00 38.38 478 PRO A O 1
ATOM 3506 N N . GLN A 1 479 ? 22.639 8.746 28.466 1.00 32.34 479 GLN A N 1
ATOM 3507 C CA . GLN A 1 479 ? 21.361 8.972 29.148 1.00 32.34 479 GLN A CA 1
ATOM 3508 C C . GLN A 1 479 ? 20.162 9.017 28.188 1.00 32.34 479 GLN A C 1
ATOM 3510 O O . GLN A 1 479 ? 19.027 9.031 28.655 1.00 32.34 479 GLN A O 1
ATOM 3515 N N . LEU A 1 480 ? 20.377 8.990 26.868 1.00 35.47 480 LEU A N 1
ATOM 3516 C CA . LEU A 1 480 ? 19.308 8.657 25.930 1.00 35.47 480 LEU A CA 1
ATOM 3517 C C . LEU A 1 480 ? 19.247 7.139 25.855 1.00 35.47 480 LEU A C 1
ATOM 3519 O O . LEU A 1 480 ? 20.099 6.502 25.236 1.00 35.47 480 LEU A O 1
ATOM 3523 N N . VAL A 1 481 ? 18.293 6.571 26.589 1.00 37.19 481 VAL A N 1
ATOM 3524 C CA . VAL A 1 481 ? 18.044 5.132 26.663 1.00 37.19 481 VAL A CA 1
ATOM 3525 C C . VAL A 1 481 ? 17.489 4.675 25.315 1.00 37.19 481 VAL A C 1
ATOM 3527 O O . VAL A 1 481 ? 16.297 4.464 25.151 1.00 37.19 481 VAL A O 1
ATOM 3530 N N . GLY A 1 482 ? 18.370 4.572 24.321 1.00 36.44 482 GLY A N 1
ATOM 3531 C CA . GLY A 1 482 ? 18.114 3.787 23.126 1.00 36.44 482 GLY A CA 1
ATOM 3532 C C . GLY A 1 482 ? 17.887 2.343 23.551 1.00 36.44 482 GLY A C 1
ATOM 3533 O O . GLY A 1 482 ? 18.563 1.850 24.462 1.00 36.44 482 GLY A O 1
ATOM 3534 N N . TYR A 1 483 ? 16.909 1.694 22.926 1.00 42.34 483 TYR A N 1
ATOM 3535 C CA . TYR A 1 483 ? 16.578 0.299 23.173 1.00 42.34 483 TYR A CA 1
ATOM 3536 C C . TYR A 1 483 ? 17.858 -0.537 23.188 1.00 42.34 483 TYR A C 1
ATOM 3538 O O . TYR A 1 483 ? 18.528 -0.716 22.171 1.00 42.34 483 TYR A O 1
ATOM 3546 N N . ARG A 1 484 ? 18.201 -1.085 24.355 1.00 36.94 484 ARG A N 1
ATOM 3547 C CA . ARG A 1 484 ? 18.977 -2.319 24.379 1.00 36.94 484 ARG A CA 1
ATOM 3548 C C . ARG A 1 484 ? 17.984 -3.388 23.969 1.00 36.94 484 ARG A C 1
ATOM 3550 O O . ARG A 1 484 ? 17.219 -3.838 24.818 1.00 36.94 484 ARG A O 1
ATOM 3557 N N . ALA A 1 485 ? 17.958 -3.723 22.679 1.00 40.12 485 ALA A N 1
ATOM 3558 C CA . ALA A 1 485 ? 17.249 -4.910 22.230 1.00 40.12 485 ALA A CA 1
ATOM 3559 C C . ALA A 1 485 ? 17.641 -6.065 23.177 1.00 40.12 485 ALA A C 1
ATOM 3561 O O . ALA A 1 485 ? 18.838 -6.219 23.469 1.00 40.12 485 ALA A O 1
ATOM 3562 N N . PRO A 1 486 ? 16.675 -6.809 23.747 1.00 39.56 486 PRO A N 1
ATOM 3563 C CA . PRO A 1 486 ? 16.998 -8.005 24.514 1.00 39.56 486 PRO A CA 1
ATOM 3564 C C . PRO A 1 486 ? 17.812 -8.970 23.641 1.00 39.56 486 PRO A C 1
ATOM 3566 O O . PRO A 1 486 ? 17.846 -8.825 22.419 1.00 39.56 486 PRO A O 1
ATOM 3569 N N . ASN A 1 487 ? 18.490 -9.940 24.264 1.00 35.78 487 ASN A N 1
ATOM 3570 C CA . ASN A 1 487 ? 19.196 -10.991 23.528 1.00 35.78 487 ASN A CA 1
ATOM 3571 C C . ASN A 1 487 ? 18.261 -11.572 22.460 1.00 35.78 487 ASN A C 1
ATOM 3573 O O . ASN A 1 487 ? 17.249 -12.182 22.797 1.00 35.78 487 ASN A O 1
ATOM 3577 N N . ILE A 1 488 ? 18.598 -11.344 21.194 1.00 41.84 488 ILE A N 1
ATOM 3578 C CA . ILE A 1 488 ? 17.884 -11.924 20.066 1.00 41.84 488 ILE A CA 1
ATOM 3579 C C . ILE A 1 488 ? 18.343 -13.382 19.991 1.00 41.84 488 ILE A C 1
ATOM 3581 O O . ILE A 1 488 ? 19.510 -13.650 19.706 1.00 41.84 488 ILE A O 1
ATOM 3585 N N . GLU A 1 489 ? 17.448 -14.314 20.304 1.00 36.78 489 GLU A N 1
ATOM 3586 C CA . GLU A 1 489 ? 17.648 -15.741 20.060 1.00 36.78 489 GLU A CA 1
ATOM 3587 C C . GLU A 1 489 ? 17.010 -16.050 18.700 1.00 36.78 489 GLU A C 1
ATOM 3589 O O . GLU A 1 489 ? 15.793 -15.998 18.548 1.00 36.78 489 GLU A O 1
ATOM 3594 N N . ILE A 1 490 ? 17.851 -16.233 17.677 1.00 46.66 490 ILE A N 1
ATOM 3595 C CA . ILE A 1 490 ? 17.420 -16.627 16.331 1.00 46.66 490 ILE A CA 1
ATOM 3596 C C . ILE A 1 490 ? 17.590 -18.142 16.248 1.00 46.66 490 ILE A C 1
ATOM 3598 O O . ILE A 1 490 ? 18.718 -18.619 16.114 1.00 46.66 490 ILE A O 1
ATOM 3602 N N . ASP A 1 491 ? 16.487 -18.882 16.356 1.00 41.69 491 ASP A N 1
ATOM 3603 C CA . ASP A 1 491 ? 16.526 -20.346 16.444 1.00 41.69 491 ASP A CA 1
ATOM 3604 C C . ASP A 1 491 ? 16.906 -21.020 15.115 1.00 41.69 491 ASP A C 1
ATOM 3606 O O . ASP A 1 491 ? 17.600 -22.035 15.137 1.00 41.69 491 ASP A O 1
ATOM 3610 N N . GLU A 1 492 ? 16.536 -20.456 13.957 1.00 40.94 492 GLU A N 1
ATOM 3611 C CA . GLU A 1 492 ? 16.900 -21.006 12.643 1.00 40.94 492 GLU A CA 1
ATOM 3612 C C . GLU A 1 492 ? 16.754 -19.970 11.506 1.00 40.94 492 GLU A C 1
ATOM 3614 O O . GLU A 1 492 ? 15.711 -19.341 11.351 1.00 40.94 492 GLU A O 1
ATOM 3619 N N . PHE A 1 493 ? 17.778 -19.842 10.653 1.00 41.78 493 PHE A N 1
ATOM 3620 C CA . PHE A 1 493 ? 17.621 -19.349 9.278 1.00 41.78 493 PHE A CA 1
ATOM 3621 C C . PHE A 1 493 ? 17.515 -20.579 8.368 1.00 41.78 493 PHE A C 1
ATOM 3623 O O . PHE A 1 493 ? 18.524 -21.244 8.123 1.00 41.78 493 PHE A O 1
ATOM 3630 N N . SER A 1 494 ? 16.323 -20.901 7.871 1.00 41.59 494 SER A N 1
ATOM 3631 C CA . SER A 1 494 ? 16.162 -21.888 6.793 1.00 41.59 494 SER A CA 1
ATOM 3632 C C . SER A 1 494 ? 15.982 -21.168 5.449 1.00 41.59 494 SER A C 1
ATOM 3634 O O . SER A 1 494 ? 15.424 -20.078 5.402 1.00 41.59 494 SER A O 1
ATOM 3636 N N . ASP A 1 495 ? 16.534 -21.748 4.378 1.00 41.97 495 ASP A N 1
ATOM 3637 C CA . ASP A 1 495 ? 16.429 -21.286 2.980 1.00 41.97 495 ASP A CA 1
ATOM 3638 C C . ASP A 1 495 ? 17.063 -19.924 2.623 1.00 41.97 495 ASP A C 1
ATOM 3640 O O . ASP A 1 495 ? 16.459 -19.061 1.996 1.00 41.97 495 ASP A O 1
ATOM 3644 N N . GLN A 1 496 ? 18.357 -19.757 2.916 1.00 42.50 496 GLN A N 1
ATOM 3645 C CA . GLN A 1 496 ? 19.166 -18.741 2.226 1.00 42.50 496 GLN A CA 1
ATOM 3646 C C . GLN A 1 496 ? 19.536 -19.224 0.809 1.00 42.50 496 GLN A C 1
ATOM 3648 O O . GLN A 1 496 ? 20.072 -20.334 0.677 1.00 42.50 496 GLN A O 1
ATOM 3653 N N . PRO A 1 497 ? 19.356 -18.417 -0.257 1.00 36.12 497 PRO A N 1
ATOM 3654 C CA . PRO A 1 497 ? 19.943 -18.726 -1.553 1.00 36.12 497 PRO A CA 1
ATOM 3655 C C . PRO A 1 497 ? 21.463 -18.800 -1.388 1.00 36.12 497 PRO A C 1
ATOM 3657 O O . PRO A 1 497 ? 22.107 -17.894 -0.860 1.00 36.12 497 PRO A O 1
ATOM 3660 N N . SER A 1 498 ? 22.051 -19.924 -1.794 1.00 39.56 498 SER A N 1
ATOM 3661 C CA . SER A 1 498 ? 23.464 -20.222 -1.587 1.00 39.56 498 SER A CA 1
ATOM 3662 C C . SER A 1 498 ? 24.374 -19.282 -2.392 1.00 39.56 498 SER A C 1
ATOM 3664 O O . SER A 1 498 ? 24.867 -19.644 -3.460 1.00 39.56 498 SER A O 1
ATOM 3666 N N . SER A 1 499 ? 24.652 -18.088 -1.874 1.00 40.28 499 SER A N 1
ATOM 3667 C CA . SER A 1 499 ? 25.821 -17.300 -2.256 1.00 40.28 499 SER A CA 1
ATOM 3668 C C . SER A 1 499 ? 26.271 -16.398 -1.109 1.00 40.28 499 SER A C 1
ATOM 3670 O O . SER A 1 499 ? 25.703 -15.337 -0.893 1.00 40.28 499 SER A O 1
ATOM 3672 N N . GLY A 1 500 ? 27.334 -16.822 -0.418 1.00 38.47 500 GLY A N 1
ATOM 3673 C CA . GLY A 1 500 ? 28.123 -15.976 0.480 1.00 38.47 500 GLY A CA 1
ATOM 3674 C C . GLY A 1 500 ? 27.437 -15.638 1.799 1.00 38.47 500 GLY A C 1
ATOM 3675 O O . GLY A 1 500 ? 26.911 -14.546 1.954 1.00 38.47 500 GLY A O 1
ATOM 3676 N N . ALA A 1 501 ? 27.501 -16.563 2.759 1.00 33.94 501 ALA A N 1
ATOM 3677 C CA . ALA A 1 501 ? 27.100 -16.321 4.140 1.00 33.94 501 ALA A CA 1
ATOM 3678 C C . ALA A 1 501 ? 27.736 -15.023 4.674 1.00 33.94 501 ALA A C 1
ATOM 3680 O O . ALA A 1 501 ? 28.959 -14.935 4.815 1.00 33.94 501 ALA A O 1
ATOM 3681 N N . LEU A 1 502 ? 26.899 -14.025 4.957 1.00 34.16 502 LEU A N 1
ATOM 3682 C CA . LEU A 1 502 ? 27.258 -12.893 5.799 1.00 34.16 502 LEU A CA 1
ATOM 3683 C C . LEU A 1 502 ? 27.407 -13.423 7.228 1.00 34.16 502 LEU A C 1
ATOM 3685 O O . LEU A 1 502 ? 26.435 -13.789 7.884 1.00 34.16 502 LEU A O 1
ATOM 3689 N N . ASP A 1 503 ? 28.654 -13.529 7.681 1.00 33.91 503 ASP A N 1
ATOM 3690 C CA . ASP A 1 503 ? 28.991 -13.864 9.061 1.00 33.91 503 ASP A CA 1
ATOM 3691 C C . ASP A 1 503 ? 28.768 -12.633 9.954 1.00 33.91 503 ASP A C 1
ATOM 3693 O O . ASP A 1 503 ? 29.635 -11.760 10.083 1.00 33.91 503 ASP A O 1
ATOM 3697 N N . PHE A 1 504 ? 27.589 -12.565 10.574 1.00 36.69 504 PHE A N 1
ATOM 3698 C CA . PHE A 1 504 ? 27.188 -11.482 11.477 1.00 36.69 504 PHE A CA 1
ATOM 3699 C C . PHE A 1 504 ? 28.064 -11.360 12.742 1.00 36.69 504 PHE A C 1
ATOM 3701 O O . PHE A 1 504 ? 27.969 -10.352 13.440 1.00 36.69 504 PHE A O 1
ATOM 3708 N N . ASN A 1 505 ? 28.980 -12.300 13.025 1.00 32.97 505 ASN A N 1
ATOM 3709 C CA . ASN A 1 505 ? 29.937 -12.148 14.131 1.00 32.97 505 ASN A CA 1
ATOM 3710 C C . ASN A 1 505 ? 31.097 -11.185 13.832 1.00 32.97 505 ASN A C 1
ATOM 3712 O O . ASN A 1 505 ? 31.849 -10.846 14.746 1.00 32.97 505 ASN A O 1
ATOM 3716 N N . THR A 1 506 ? 31.269 -10.721 12.590 1.00 33.34 506 THR A N 1
ATOM 3717 C CA . THR A 1 506 ? 32.382 -9.817 12.233 1.00 33.34 506 THR A CA 1
ATOM 3718 C C . THR A 1 506 ? 32.021 -8.330 12.198 1.00 33.34 506 THR A C 1
ATOM 3720 O O . THR A 1 506 ? 32.928 -7.502 12.138 1.00 33.34 506 THR A O 1
ATOM 3723 N N . SER A 1 507 ? 30.739 -7.970 12.333 1.00 29.16 507 SER A N 1
ATOM 3724 C CA . SER A 1 507 ? 30.273 -6.568 12.338 1.00 29.16 507 SER A CA 1
ATOM 3725 C C . SER A 1 507 ? 29.914 -6.005 13.722 1.00 29.16 507 SER A C 1
ATOM 3727 O O . SER A 1 507 ? 29.397 -4.895 13.804 1.00 29.16 507 SER A O 1
ATOM 3729 N N . LEU A 1 508 ? 30.219 -6.722 14.810 1.00 30.34 508 LEU A N 1
ATOM 3730 C CA . LEU A 1 508 ? 30.016 -6.263 16.197 1.00 30.34 508 LEU A CA 1
ATOM 3731 C C . LEU A 1 508 ? 31.335 -6.069 16.978 1.00 30.34 508 LEU A C 1
ATOM 3733 O O . LEU A 1 508 ? 31.383 -6.301 18.187 1.00 30.34 508 LEU A O 1
ATOM 3737 N N . MET A 1 509 ? 32.403 -5.623 16.304 1.00 29.19 509 MET A N 1
ATOM 3738 C CA . MET A 1 509 ? 33.587 -5.042 16.965 1.00 29.19 509 MET A CA 1
ATOM 3739 C C . MET A 1 509 ? 33.713 -3.547 16.709 1.00 29.19 509 MET A C 1
ATOM 3741 O O . MET A 1 509 ? 33.605 -3.145 15.530 1.00 29.19 509 MET A O 1
#

pLDDT: mean 81.76, std 20.07, range [27.61, 98.88]

Foldseek 3Di:
DDDAPDWDDFPDDFDADPVRDGDAWAEAEADAADEAEDDEQGEAEAEGLEYEYNYEYYYEVYEYEYEHERTKTWHQDPDPQQRGIDIAYAHFYEYAYAHEYEYELHEYEYYGLYYHQNHEYEYEFFQRGAYEYAAFNFHPWDWDQDPPRDIDIFTFAFHYYEQDAQGEAEYYYPDPPLPDPPVPFDWDFLVDDGNFYEYEAEGLEHEYDAQGEAERALHEYEYYNEGTRPDPVLDQDADARTEYAHDANYEYYHAAFEHEDEQQLQKDKDQAAQQQQPVQVLCNPAQSHRDIWIDRNLLGAQQTNCVVVVSRRIDGPSRVSQAFYEYEAAISHEYHYDANYEYEQAGYKYKYAWDKGKTWWWQFPVRDTDTRSRDHSPTHTRYTQDQDFDQDPVPGDTDGRDDPVRPRIDMDIDHMKMQTAAGEEYEHAYSYYDHNYDYHFDIDQMPSQPDPVSGHHTYYYHYFDDPDPPDPPPDDDPPPCGDPRPPDDDPDDPDDDPDDDPPPVVPPD